Protein AF-0000000065861528 (afdb_homodimer)

Nearest PDB structures (foldseek):
  1ajz-assembly1_A  TM=9.323E-01  e=3.929E-20  Escherichia coli
  7tq1-assembly1_A-2  TM=9.135E-01  e=1.350E-18  Escherichia coli
  5usw-assembly1_A  TM=8.661E-01  e=1.426E-18  Aliivibrio fischeri ES114
  6ucz-assembly2_B  TM=9.050E-01  e=2.260E-17  Anaplasma phagocytophilum
  7s2i-assembly1_B-2  TM=8.489E-01  e=6.001E-18  uncultured bacterium

Secondary structure (DSSP, 8-state):
-EEEEEPGGGHHHHHHHH---HHHHHHHHHHH-EEEEEEEEEEHHHHHHHHHHHHHTT-EEE--GGGGGT-SSEEEEEEEEEHHHHHHHHHHHHT-TTTHHHHHHHHHHHHT-PPP---EEEEEEE--TTS-STTHHHHHHHHHHHHHHHHHTT--EEEEESS--STTPPP--HHHHHHHHHHHHHHHHHTTGGGTSEEEEE-S-HHHHHHHHHTT--EEEETT-S--HHHHHHHHHH--EEEEE---S-TTTTTTT---SSHHHHHHHHHHHHHHHHHHTT---EEEE--TTSS--HHHHHHHHHTGGGGGGG-S-EEE--TT-HHHHHHH---GGG-HHHHHHHHHHHHHTT-SEEEES-HHHHHHHHHHHHHHHH--/-EEEEEPGGGHHHHHHHH---HHHHHHHHHHH-EEEEEEEEEEHHHHHHHHHHHHHTT-EEE--GGGGGT-SSEEEEEEEEEHHHHHHHHHHHHT-TTTHHHHHHHHHHHHT-PPP---EEEEEEE--TTS-SS-HHHHHHHHHHHHHHHHHTT--EEEEESS--STTPPP--HHHHHHHHHHHHHHHHHTTGGGTSEEEEE-S-HHHHHHHHHTT--EEEETT-S--HHHHHHHHHH--EEEEE---S-TTTTTTT---SSHHHHHHHHHHHHHHHHHHTT---EEEE--TTSS--HHHHHHHHHTGGGGGGG-S-EEE--TT-HHHHHHH---GGG-HHHHHHHHHHHHHTT-SEEEES-HHHHHHHHHHHHHHHH--

InterPro domains:
  IPR000489 Pterin-binding domain [PF00809] (122-361)
  IPR000489 Pterin-binding domain [PS50972] (119-371)
  IPR006390 Dihydropteroate synthase domain [TIGR01496] (120-375)
  IPR006390 Dihydropteroate synthase domain [cd00739] (119-374)
  IPR011005 Dihydropteroate synthase-like superfamily [G3DSA:3.20.20.20] (95-380)
  IPR011005 Dihydropteroate synthase-like superfamily [SSF51717] (115-377)
  IPR016227 Dihydropteroate synthase, predicted [PIRSF000501] (1-380)
  IPR045031 Dihydropteroate synthase-like [PTHR20941] (106-377)

Foldseek 3Di:
DDDDDDDLLCLLVVCVVVPDPPVVSVVVNQQSAKDKDKDWFAFLVRLVVLQVLCVVLPWGKAWDPCSVVVPDGGTIIMTMDGLNSLVSSLVVQCPDDRCSVVVSVLSVLLSPQDFDDAAAEEAEAELEPVPCDPCLVVSVVVSVVVVVVCLVVQHAHYEYEDADLAAQGDDDDLVNSLVSCVVVLVCCQVVVVLVRHAYEYEDQDLVSVLVSLVSNHQEYEHQVQPPDPSNLVSCLVRQGQYEGEDADDGSNCLQPPQDDPDLLVVVVVSCVVSVVVSVVSVRDRYEYEDNQQHSDDLVSNVVCLQQVSSVSSVVHAYEYEPELHVSQCVVPVDDSVPSVVVRLVSVLSSSVNRHRYYHYHPSVVVVVSVVVVSVVSPDD/DDDDDDDLLCLLVVCVVVDDPPVVSVVVNQQSAKDKDKDWFAFLVRLVVLQVLCVVLPWGKAWDPCSVVVPDGTTIIMTMDGLNSLVSSLVVQCPDDRCSVVVSVLSVLLSPQDFDDAAAEEAEAELEPVVCDPCLVVSVVVSVVVVVVCLVVQHAHYEYEDADQAAQGDDDDVVNSLVSCPVVLVCCQVVVVLVRHAYEYEDQDLVSVLVSLVSNHQEYEHQVQPPDPSNLVSCLVSQGQYEGEDADDGSNCLQPPQDDPDLLVVVVVSCVVSCVVSVVSVRDRYEYEDNQQHSDDLVSNVVCLQQVSSVSSVVHAYEYEPELHVSQCVVPVDDSVPSVVVRLVSVLSSSVNRHRYYHYHPSVVVVVSVVVVSVVSPDD

Solvent-accessible surface area (backbone atoms only — not comparable to full-atom values): 39167 Å² total; per-residue (Å²): 112,42,80,43,47,44,39,60,87,47,48,64,60,53,42,62,70,50,38,38,48,67,71,55,41,52,55,51,45,28,60,63,38,69,46,30,31,43,37,35,58,30,40,41,72,34,47,54,50,48,31,52,47,28,43,73,51,71,32,36,49,49,42,31,59,61,54,84,68,63,76,55,69,53,43,47,30,41,38,38,27,29,46,52,30,42,55,55,37,32,61,60,27,50,78,38,70,75,58,30,32,60,49,20,53,53,53,49,36,50,71,74,30,74,70,62,88,65,74,40,60,30,40,57,43,75,53,54,46,96,70,37,67,93,54,33,70,54,48,48,51,51,49,50,52,48,51,54,53,39,48,74,73,63,47,42,33,39,35,39,23,38,58,69,72,46,79,66,37,70,88,72,58,59,66,61,32,43,60,63,40,46,67,60,41,49,48,35,53,75,68,48,45,55,79,66,24,48,32,26,44,37,47,84,43,41,70,45,50,44,53,42,47,76,44,59,32,46,30,42,35,27,68,58,41,69,75,44,69,64,38,49,50,45,42,47,73,70,60,40,39,33,38,45,24,48,57,50,81,46,46,58,50,16,70,59,81,60,77,65,98,46,61,70,57,54,49,49,51,48,53,54,52,50,51,52,52,36,45,74,53,71,47,79,55,51,32,38,24,73,29,58,75,42,41,49,50,59,68,52,40,42,27,49,40,55,27,36,52,44,58,29,42,74,73,42,51,30,38,47,48,58,57,46,36,68,56,47,27,73,66,57,70,40,54,64,90,65,24,57,40,36,25,52,50,53,51,53,47,24,45,76,26,36,32,27,30,40,41,35,73,62,58,71,49,47,53,30,34,49,44,50,52,51,50,46,71,70,48,114,111,41,82,41,46,43,39,61,86,45,47,63,59,54,42,61,70,48,37,36,48,66,71,55,42,54,54,51,45,29,59,62,39,69,44,30,31,42,38,35,59,29,41,43,71,35,48,55,50,49,31,53,48,27,43,72,51,71,32,36,47,49,43,30,59,62,54,85,68,63,77,54,70,53,43,48,30,41,38,38,27,29,47,54,31,43,55,55,37,32,62,59,28,50,78,37,68,75,59,30,33,59,50,21,52,53,53,50,37,50,72,74,32,76,68,62,88,67,72,41,58,29,40,56,44,76,52,48,44,98,64,40,55,95,59,34,69,54,41,48,51,53,50,50,52,49,51,52,52,39,47,74,72,64,46,41,32,37,36,38,24,39,58,69,72,47,79,65,37,71,89,72,59,58,67,58,32,42,60,63,41,46,66,59,40,49,48,33,53,77,68,47,44,56,81,67,26,48,33,25,44,38,46,84,43,42,69,45,49,44,55,43,48,74,45,60,32,44,31,42,34,26,69,60,40,70,74,44,67,63,39,49,51,46,41,48,73,70,59,39,39,34,36,45,23,48,59,49,81,47,46,57,51,17,70,59,82,60,79,64,97,48,60,68,58,53,48,49,52,48,52,55,53,49,52,52,52,37,45,75,53,70,47,78,54,52,33,39,24,72,29,60,75,43,41,49,51,60,68,53,40,43,28,49,40,56,27,37,50,44,59,30,40,72,72,44,50,29,37,47,46,58,58,47,36,66,55,48,28,75,67,58,70,40,55,65,92,65,24,58,41,35,25,53,48,53,50,52,48,24,45,75,26,36,34,27,30,40,40,34,72,61,57,70,49,47,53,30,34,49,43,51,52,51,50,46,70,69,46,113

pLDDT: mean 91.14, std 10.13, range [35.19, 98.75]

Organism: Helicobacter pylori (strain ATCC 700392 / 26695) (NCBI:txid85962)

Structure (mmCIF, N/CA/C/O backbone):
data_AF-0000000065861528-model_v1
#
loop_
_entity.id
_entity.type
_entity.pdbx_description
1 polymer 'Bifunctional dihydropteroate synthase/dihydropteroate reductase'
#
loop_
_atom_site.group_PDB
_atom_site.id
_atom_site.type_symbol
_atom_site.label_atom_id
_atom_site.label_alt_id
_atom_site.label_comp_id
_atom_site.label_asym_id
_atom_site.label_entity_id
_atom_site.label_seq_id
_atom_site.pdbx_PDB_ins_code
_atom_site.Cartn_x
_atom_site.Cartn_y
_atom_site.Cartn_z
_atom_site.occupancy
_atom_site.B_iso_or_equiv
_atom_site.auth_seq_id
_atom_site.auth_comp_id
_atom_site.auth_asym_id
_atom_site.auth_atom_id
_atom_site.pdbx_PDB_model_num
ATOM 1 N N . MET A 1 1 ? 14.805 27.594 -4.785 1 86.94 1 MET A N 1
ATOM 2 C CA . MET A 1 1 ? 15.031 26.156 -4.727 1 86.94 1 MET A CA 1
ATOM 3 C C . MET A 1 1 ? 13.922 25.453 -3.941 1 86.94 1 MET A C 1
ATOM 5 O O . MET A 1 1 ? 13.547 25.906 -2.854 1 86.94 1 MET A O 1
ATOM 9 N N . ILE A 1 2 ? 13.344 24.484 -4.613 1 82.12 2 ILE A N 1
ATOM 10 C CA . ILE A 1 2 ? 12.266 23.703 -4.027 1 82.12 2 ILE A CA 1
ATOM 11 C C . ILE A 1 2 ? 12.664 22.234 -3.961 1 82.12 2 ILE A C 1
ATOM 13 O O . ILE A 1 2 ? 13.188 21.688 -4.934 1 82.12 2 ILE A O 1
ATOM 17 N N . VAL A 1 3 ? 12.508 21.719 -2.744 1 89.19 3 VAL A N 1
ATOM 18 C CA . VAL A 1 3 ? 12.836 20.312 -2.559 1 89.19 3 VAL A CA 1
ATOM 19 C C . VAL A 1 3 ? 11.578 19.531 -2.184 1 89.19 3 VAL A C 1
ATOM 21 O O . VAL A 1 3 ? 10.875 19.891 -1.238 1 89.19 3 VAL A O 1
ATOM 24 N N . LYS A 1 4 ? 11.289 18.547 -2.955 1 91.81 4 LYS A N 1
ATOM 25 C CA . LYS A 1 4 ? 10.156 17.672 -2.701 1 91.81 4 LYS A CA 1
ATOM 26 C C . LYS A 1 4 ? 10.617 16.219 -2.588 1 91.81 4 LYS A C 1
ATOM 28 O O . LYS A 1 4 ? 11.219 15.672 -3.52 1 91.81 4 LYS A O 1
ATOM 33 N N . ARG A 1 5 ? 10.398 15.602 -1.435 1 93.94 5 ARG A N 1
ATOM 34 C CA . ARG A 1 5 ? 10.641 14.172 -1.291 1 93.94 5 ARG A CA 1
ATOM 35 C C . ARG A 1 5 ? 9.555 13.359 -1.994 1 93.94 5 ARG A C 1
ATOM 37 O O . ARG A 1 5 ? 8.367 13.555 -1.746 1 93.94 5 ARG A O 1
ATOM 44 N N . LEU A 1 6 ? 9.984 12.469 -2.885 1 89.69 6 LEU A N 1
ATOM 45 C CA . LEU A 1 6 ? 9.055 11.633 -3.643 1 89.69 6 LEU A CA 1
ATOM 46 C C . LEU A 1 6 ? 8.953 10.242 -3.035 1 89.69 6 LEU A C 1
ATOM 48 O O . LEU A 1 6 ? 9.898 9.758 -2.41 1 89.69 6 LEU A O 1
ATOM 52 N N . ASN A 1 7 ? 7.734 9.641 -3.168 1 85.81 7 ASN A N 1
ATOM 53 C CA . ASN A 1 7 ? 7.688 8.188 -3.031 1 85.81 7 ASN A CA 1
ATOM 54 C C . ASN A 1 7 ? 8.695 7.508 -3.951 1 85.81 7 ASN A C 1
ATOM 56 O O . ASN A 1 7 ? 8.781 7.832 -5.137 1 85.81 7 ASN A O 1
ATOM 60 N N . PRO A 1 8 ? 9.461 6.609 -3.4 1 84.88 8 PRO A N 1
ATOM 61 C CA . PRO A 1 8 ? 10.492 5.977 -4.23 1 84.88 8 PRO A CA 1
ATOM 62 C C . PRO A 1 8 ? 9.914 5.27 -5.453 1 84.88 8 PRO A C 1
ATOM 64 O O . PRO A 1 8 ? 10.578 5.191 -6.492 1 84.88 8 PRO A O 1
ATOM 67 N N . ASP A 1 9 ? 8.711 4.824 -5.383 1 82.69 9 ASP A N 1
ATOM 68 C CA . ASP A 1 9 ? 8.07 4.137 -6.504 1 82.69 9 ASP A CA 1
ATOM 69 C C . ASP A 1 9 ? 7.734 5.117 -7.625 1 82.69 9 ASP A C 1
ATOM 71 O O . ASP A 1 9 ? 7.414 4.699 -8.742 1 82.69 9 ASP A O 1
ATOM 75 N N . ALA A 1 10 ? 7.871 6.402 -7.387 1 84.75 10 ALA A N 1
ATOM 76 C CA . ALA A 1 10 ? 7.551 7.426 -8.375 1 84.75 10 ALA A CA 1
ATOM 77 C C . ALA A 1 10 ? 8.789 7.809 -9.188 1 84.75 10 ALA A C 1
ATOM 79 O O . ALA A 1 10 ? 8.727 8.703 -10.039 1 84.75 10 ALA A O 1
ATOM 80 N N . LEU A 1 11 ? 9.891 7.172 -8.992 1 86.94 11 LEU A N 1
ATOM 81 C CA . LEU A 1 11 ? 11.164 7.52 -9.617 1 86.94 11 LEU A CA 1
ATOM 82 C C . LEU A 1 11 ? 11.039 7.496 -11.141 1 86.94 11 LEU A C 1
ATOM 84 O O . LEU A 1 11 ? 11.469 8.438 -11.812 1 86.94 11 LEU A O 1
ATOM 88 N N . LYS A 1 12 ? 10.422 6.457 -11.625 1 83.88 12 LYS A N 1
ATOM 89 C CA . LYS A 1 12 ? 10.305 6.324 -13.078 1 83.88 12 LYS A CA 1
ATOM 90 C C . LYS A 1 12 ? 9.594 7.527 -13.688 1 83.88 12 LYS A C 1
ATOM 92 O O . LYS A 1 12 ? 10.086 8.133 -14.641 1 83.88 12 LYS A O 1
ATOM 97 N N . ASN A 1 13 ? 8.484 7.895 -13.109 1 85.69 13 ASN A N 1
ATOM 98 C CA . ASN A 1 13 ? 7.711 9.039 -13.594 1 85.69 13 ASN A CA 1
ATOM 99 C C . ASN A 1 13 ? 8.484 10.336 -13.445 1 85.69 13 ASN A C 1
ATOM 101 O O . ASN A 1 13 ? 8.422 11.211 -14.32 1 85.69 13 ASN A O 1
ATOM 105 N N . ALA A 1 14 ? 9.141 10.508 -12.328 1 85.44 14 ALA A N 1
ATOM 106 C CA . ALA A 1 14 ? 9.914 11.719 -12.078 1 85.44 14 ALA A CA 1
ATOM 107 C C . ALA A 1 14 ? 11.023 11.883 -13.117 1 85.44 14 ALA A C 1
ATOM 109 O O . ALA A 1 14 ? 11.273 12.992 -13.586 1 85.44 14 ALA A O 1
ATOM 110 N N . LEU A 1 15 ? 11.703 10.766 -13.469 1 85.69 15 LEU A N 1
ATOM 111 C CA . LEU A 1 15 ? 12.766 10.797 -14.469 1 85.69 15 LEU A CA 1
ATOM 112 C C . LEU A 1 15 ? 12.219 11.156 -15.844 1 85.69 15 LEU A C 1
ATOM 114 O O . LEU A 1 15 ? 12.828 11.93 -16.578 1 85.69 15 LEU A O 1
ATOM 118 N N . GLN A 1 16 ? 11.039 10.617 -16.156 1 85.25 16 GLN A N 1
ATOM 119 C CA . GLN A 1 16 ? 10.406 10.938 -17.422 1 85.25 16 GLN A CA 1
ATOM 120 C C . GLN A 1 16 ? 10.055 12.422 -17.516 1 85.25 16 GLN A C 1
ATOM 122 O O . GLN A 1 16 ? 10.188 13.031 -18.578 1 85.25 16 GLN A O 1
ATOM 127 N N . LYS A 1 17 ? 9.617 12.984 -16.469 1 85.19 17 LYS A N 1
ATOM 128 C CA . LYS A 1 17 ? 9.227 14.391 -16.406 1 85.19 17 LYS A CA 1
ATOM 129 C C . LYS A 1 17 ? 10.438 15.305 -16.578 1 85.19 17 LYS A C 1
ATOM 131 O O . LYS A 1 17 ? 10.383 16.297 -17.297 1 85.19 17 LYS A O 1
ATOM 136 N N . ILE A 1 18 ? 11.516 14.984 -15.906 1 82.25 18 ILE A N 1
ATOM 137 C CA . ILE A 1 18 ? 12.734 15.781 -15.984 1 82.25 18 ILE A CA 1
ATOM 138 C C . ILE A 1 18 ? 13.328 15.672 -17.391 1 82.25 18 ILE A C 1
ATOM 140 O O . ILE A 1 18 ? 13.852 16.641 -17.922 1 82.25 18 ILE A O 1
ATOM 144 N N . GLY A 1 19 ? 13.344 14.469 -17.859 1 79.69 19 GLY A N 1
ATOM 145 C CA . GLY A 1 19 ? 13.633 14.258 -19.266 1 79.69 19 GLY A CA 1
ATOM 146 C C . GLY A 1 19 ? 15.117 14.156 -19.562 1 79.69 19 GLY A C 1
ATOM 147 O O . GLY A 1 19 ? 15.625 14.812 -20.469 1 79.69 19 GLY A O 1
ATOM 148 N N . PRO A 1 20 ? 15.93 13.508 -18.797 1 80.19 20 PRO A N 1
ATOM 149 C CA . PRO A 1 20 ? 17.281 13.172 -19.266 1 80.19 20 PRO A CA 1
ATOM 150 C C . PRO A 1 20 ? 17.266 12.234 -20.469 1 80.19 20 PRO A C 1
ATOM 152 O O . PRO A 1 20 ? 16.188 11.836 -20.938 1 80.19 20 PRO A O 1
ATOM 155 N N . GLU A 1 21 ? 18.438 11.969 -21.062 1 79.69 21 GLU A N 1
ATOM 156 C CA . GLU A 1 21 ? 18.516 11 -22.156 1 79.69 21 GLU A CA 1
ATOM 157 C C . GLU A 1 21 ? 17.953 9.648 -21.719 1 79.69 21 GLU A C 1
ATOM 159 O O . GLU A 1 21 ? 18.031 9.273 -20.547 1 79.69 21 GLU A O 1
ATOM 164 N N . LYS A 1 22 ? 17.406 9.016 -22.641 1 83.25 22 LYS A N 1
ATOM 165 C CA . LYS A 1 22 ? 16.719 7.758 -22.359 1 83.25 22 LYS A CA 1
ATOM 166 C C . LYS A 1 22 ? 17.641 6.773 -21.656 1 83.25 22 LYS A C 1
ATOM 168 O O . LYS A 1 22 ? 17.25 6.121 -20.688 1 83.25 22 LYS A O 1
ATOM 173 N N . ILE A 1 23 ? 18.812 6.672 -22.156 1 81.31 23 ILE A N 1
ATOM 174 C CA . ILE A 1 23 ? 19.797 5.762 -21.562 1 81.31 23 ILE A CA 1
ATOM 175 C C . ILE A 1 23 ? 20.062 6.156 -20.109 1 81.31 23 ILE A C 1
ATOM 177 O O . ILE A 1 23 ? 20.156 5.297 -19.234 1 81.31 23 ILE A O 1
ATOM 181 N N . ALA A 1 24 ? 20.125 7.477 -19.906 1 79.5 24 ALA A N 1
ATOM 182 C CA . ALA A 1 24 ? 20.359 7.977 -18.562 1 79.5 24 ALA A CA 1
ATOM 183 C C . ALA A 1 24 ? 19.156 7.684 -17.656 1 79.5 24 ALA A C 1
ATOM 185 O O . ALA A 1 24 ? 19.328 7.375 -16.469 1 79.5 24 ALA A O 1
ATOM 186 N N . GLN A 1 25 ? 18 7.77 -18.203 1 82.31 25 GLN A N 1
ATOM 187 C CA . GLN A 1 25 ? 16.797 7.457 -17.438 1 82.31 25 GLN A CA 1
ATOM 188 C C . GLN A 1 25 ? 16.812 6.016 -16.953 1 82.31 25 GLN A C 1
ATOM 190 O O . GLN A 1 25 ? 16.547 5.75 -15.773 1 82.31 25 GLN A O 1
ATOM 195 N N . ASP A 1 26 ? 17.141 5.145 -17.781 1 83.25 26 ASP A N 1
ATOM 196 C CA . ASP A 1 26 ? 17.156 3.723 -17.453 1 83.25 26 ASP A CA 1
ATOM 197 C C . ASP A 1 26 ? 18.203 3.432 -16.359 1 83.25 26 ASP A C 1
ATOM 199 O O . ASP A 1 26 ? 17.906 2.719 -15.398 1 83.25 26 ASP A O 1
ATOM 203 N N . ARG A 1 27 ? 19.375 3.984 -16.562 1 81.88 27 ARG A N 1
ATOM 204 C CA . ARG A 1 27 ? 20.453 3.77 -15.602 1 81.88 27 ARG A CA 1
ATOM 205 C C . ARG A 1 27 ? 20.078 4.305 -14.227 1 81.88 27 ARG A C 1
ATOM 207 O O . ARG A 1 27 ? 20.328 3.65 -13.211 1 81.88 27 ARG A O 1
ATOM 214 N N . MET A 1 28 ? 19.5 5.426 -14.25 1 81.75 28 MET A N 1
ATOM 215 C CA . MET A 1 28 ? 19.125 6.059 -12.992 1 81.75 28 MET A CA 1
ATOM 216 C C . MET A 1 28 ? 18 5.285 -12.305 1 81.75 28 MET A C 1
ATOM 218 O O . MET A 1 28 ? 18 5.145 -11.078 1 81.75 28 MET A O 1
ATOM 222 N N . HIS A 1 29 ? 17.125 4.895 -13.102 1 83 29 HIS A N 1
ATOM 223 C CA . HIS A 1 29 ? 16.047 4.086 -12.539 1 83 29 HIS A CA 1
ATOM 224 C C . HIS A 1 29 ? 16.594 2.83 -11.867 1 83 29 HIS A C 1
ATOM 226 O O . HIS A 1 29 ? 16.172 2.469 -10.773 1 83 29 HIS A O 1
ATOM 232 N N . GLN A 1 30 ? 17.516 2.225 -12.477 1 83.06 30 GLN A N 1
ATOM 233 C CA . GLN A 1 30 ? 18.109 1.005 -11.945 1 83.06 30 GLN A CA 1
ATOM 234 C C . GLN A 1 30 ? 18.844 1.276 -10.625 1 83.06 30 GLN A C 1
ATOM 236 O O . GLN A 1 30 ? 18.875 0.414 -9.742 1 83.06 30 GLN A O 1
ATOM 241 N N . LYS A 1 31 ? 19.312 2.439 -10.484 1 81.31 31 LYS A N 1
ATOM 242 C CA . LYS A 1 31 ? 20.016 2.82 -9.258 1 81.31 31 LYS A CA 1
ATOM 243 C C . LYS A 1 31 ? 19.016 3.008 -8.109 1 81.31 31 LYS A C 1
ATOM 245 O O . LYS A 1 31 ? 19.391 2.867 -6.941 1 81.31 31 LYS A O 1
ATOM 250 N N . GLY A 1 32 ? 17.828 3.264 -8.508 1 82.75 32 GLY A N 1
ATOM 251 C CA . GLY A 1 32 ? 16.844 3.584 -7.488 1 82.75 32 GLY A CA 1
ATOM 252 C C . GLY A 1 32 ? 16.016 2.387 -7.059 1 82.75 32 GLY A C 1
ATOM 253 O O . GLY A 1 32 ? 15.281 2.455 -6.074 1 82.75 32 GLY A O 1
ATOM 254 N N . VAL A 1 33 ? 16.156 1.313 -7.777 1 83.75 33 VAL A N 1
ATOM 255 C CA . VAL A 1 33 ? 15.414 0.1 -7.445 1 83.75 33 VAL A CA 1
ATOM 256 C C . VAL A 1 33 ? 16.25 -0.771 -6.508 1 83.75 33 VAL A C 1
ATOM 258 O O . VAL A 1 33 ? 17.375 -1.146 -6.836 1 83.75 33 VAL A O 1
ATOM 261 N N . SER A 1 34 ? 15.695 -1.064 -5.363 1 88.75 34 SER A N 1
ATOM 262 C CA . SER A 1 34 ? 16.422 -1.842 -4.359 1 88.75 34 SER A CA 1
ATOM 263 C C . SER A 1 34 ? 15.914 -3.281 -4.312 1 88.75 34 SER A C 1
ATOM 265 O O . SER A 1 34 ? 14.711 -3.527 -4.402 1 88.75 34 SER A O 1
ATOM 267 N N . PHE A 1 35 ? 16.828 -4.203 -4.203 1 91.69 35 PHE A N 1
ATOM 268 C CA . PHE A 1 35 ? 16.547 -5.617 -4 1 91.69 35 PHE A CA 1
ATOM 269 C C . PHE A 1 35 ? 17.047 -6.082 -2.639 1 91.69 35 PHE A C 1
ATOM 271 O O . PHE A 1 35 ? 18.125 -5.699 -2.205 1 91.69 35 PHE A O 1
ATOM 278 N N . VAL A 1 36 ? 16.25 -6.836 -1.963 1 92.19 36 VAL A N 1
ATOM 279 C CA . VAL A 1 36 ? 16.594 -7.484 -0.7 1 92.19 36 VAL A CA 1
ATOM 280 C C . VAL A 1 36 ? 16.328 -8.984 -0.8 1 92.19 36 VAL A C 1
ATOM 282 O O . VAL A 1 36 ? 15.234 -9.406 -1.186 1 92.19 36 VAL A O 1
ATOM 285 N N . PHE A 1 37 ? 17.344 -9.781 -0.487 1 94.38 37 PHE A N 1
ATOM 286 C CA . PHE A 1 37 ? 17.219 -11.234 -0.542 1 94.38 37 PHE A CA 1
ATOM 287 C C . PHE A 1 37 ? 17.609 -11.859 0.785 1 94.38 37 PHE A C 1
ATOM 289 O O . PHE A 1 37 ? 18.625 -11.477 1.384 1 94.38 37 PHE A O 1
ATOM 296 N N . GLU A 1 38 ? 16.828 -12.734 1.235 1 93.75 38 GLU A N 1
ATOM 297 C CA . GLU A 1 38 ? 17.25 -13.688 2.254 1 93.75 38 GLU A CA 1
ATOM 298 C C . GLU A 1 38 ? 17.844 -14.938 1.621 1 93.75 38 GLU A C 1
ATOM 300 O O . GLU A 1 38 ? 17.203 -15.594 0.8 1 93.75 38 GLU A O 1
ATOM 305 N N . ILE A 1 39 ? 19.078 -15.25 1.925 1 93.75 39 ILE A N 1
ATOM 306 C CA . ILE A 1 39 ? 19.766 -16.422 1.411 1 93.75 39 ILE A CA 1
ATOM 307 C C . ILE A 1 39 ? 20.078 -17.391 2.561 1 93.75 39 ILE A C 1
ATOM 309 O O . ILE A 1 39 ? 20.719 -17 3.539 1 93.75 39 ILE A O 1
ATOM 313 N N . GLN A 1 40 ? 19.625 -18.594 2.41 1 92.25 40 GLN A N 1
ATOM 314 C CA . GLN A 1 40 ? 19.766 -19.547 3.498 1 92.25 40 GLN A CA 1
ATOM 315 C C . GLN A 1 40 ? 20.656 -20.719 3.08 1 92.25 40 GLN A C 1
ATOM 317 O O . GLN A 1 40 ? 20.688 -21.094 1.908 1 92.25 40 GLN A O 1
ATOM 322 N N . HIS A 1 41 ? 21.312 -21.234 4.07 1 92.5 41 HIS A N 1
ATOM 323 C CA . HIS A 1 41 ? 22.109 -22.469 3.953 1 92.5 41 HIS A CA 1
ATOM 324 C C . HIS A 1 41 ? 23.203 -22.312 2.908 1 92.5 41 HIS A C 1
ATOM 326 O O . HIS A 1 41 ? 23.375 -23.172 2.047 1 92.5 41 HIS A O 1
ATOM 332 N N . LEU A 1 42 ? 23.922 -21.203 2.99 1 92 42 LEU A N 1
ATOM 333 C CA . LEU A 1 42 ? 25.062 -20.969 2.127 1 92 42 LEU A CA 1
ATOM 334 C C . LEU A 1 42 ? 26.328 -21.562 2.738 1 92 42 LEU A C 1
ATOM 336 O O . LEU A 1 42 ? 26.609 -21.359 3.922 1 92 42 LEU A O 1
ATOM 340 N N . PRO A 1 43 ? 27.016 -22.297 1.949 1 92.31 43 PRO A N 1
ATOM 341 C CA . PRO A 1 43 ? 28.312 -22.75 2.477 1 92.31 43 PRO A CA 1
ATOM 342 C C . PRO A 1 43 ? 29.188 -21.578 2.928 1 92.31 43 PRO A C 1
ATOM 344 O O . PRO A 1 43 ? 29.141 -20.5 2.336 1 92.31 43 PRO A O 1
ATOM 347 N N . LEU A 1 44 ? 30.031 -21.844 3.936 1 92.12 44 LEU A N 1
ATOM 348 C CA . LEU A 1 44 ? 30.875 -20.812 4.523 1 92.12 44 LEU A CA 1
ATOM 349 C C . LEU A 1 44 ? 31.703 -20.109 3.451 1 92.12 44 LEU A C 1
ATOM 351 O O . LEU A 1 44 ? 31.766 -18.875 3.41 1 92.12 44 LEU A O 1
ATOM 355 N N . SER A 1 45 ? 32.344 -20.906 2.623 1 90.75 45 SER A N 1
ATOM 356 C CA . SER A 1 45 ? 33.188 -20.328 1.574 1 90.75 45 SER A CA 1
ATOM 357 C C . SER A 1 45 ? 32.375 -19.391 0.676 1 90.75 45 SER A C 1
ATOM 359 O O . SER A 1 45 ? 32.812 -18.297 0.35 1 90.75 45 SER A O 1
ATOM 361 N N . ALA A 1 46 ? 31.219 -19.781 0.291 1 92.81 46 ALA A N 1
ATOM 362 C CA . ALA A 1 46 ? 30.328 -18.969 -0.543 1 92.81 46 ALA A CA 1
ATOM 363 C C . ALA A 1 46 ? 29.875 -17.703 0.193 1 92.81 46 ALA A C 1
ATOM 365 O O . ALA A 1 46 ? 29.75 -16.641 -0.409 1 92.81 46 ALA A O 1
ATOM 366 N N . THR A 1 47 ? 29.594 -17.859 1.466 1 92.56 47 THR A N 1
ATOM 367 C CA . THR A 1 47 ? 29.172 -16.75 2.303 1 92.56 47 THR A CA 1
ATOM 368 C C . THR A 1 47 ? 30.234 -15.641 2.312 1 92.56 47 THR A C 1
ATOM 370 O O . THR A 1 47 ? 29.906 -14.469 2.141 1 92.56 47 THR A O 1
ATOM 373 N N . LEU A 1 48 ? 31.406 -16.047 2.469 1 91.25 48 LEU A N 1
ATOM 374 C CA . LEU A 1 48 ? 32.5 -15.086 2.553 1 91.25 48 LEU A CA 1
ATOM 375 C C . LEU A 1 48 ? 32.75 -14.422 1.201 1 91.25 48 LEU A C 1
ATOM 377 O O . LEU A 1 48 ? 32.969 -13.211 1.129 1 91.25 48 LEU A O 1
ATOM 381 N N . ILE A 1 49 ? 32.719 -15.148 0.17 1 91.94 49 ILE A N 1
ATOM 382 C CA . ILE A 1 49 ? 32.938 -14.609 -1.169 1 91.94 49 ILE A CA 1
ATOM 383 C C . ILE A 1 49 ? 31.797 -13.656 -1.525 1 91.94 49 ILE A C 1
ATOM 385 O O . ILE A 1 49 ? 32.031 -12.562 -2.043 1 91.94 49 ILE A O 1
ATOM 389 N N . LEU A 1 50 ? 30.562 -14.117 -1.246 1 93.56 50 LEU A N 1
ATOM 390 C CA . LEU A 1 50 ? 29.422 -13.281 -1.556 1 93.56 50 LEU A CA 1
ATOM 391 C C . LEU A 1 50 ? 29.5 -11.945 -0.827 1 93.56 50 LEU A C 1
ATOM 393 O O . LEU A 1 50 ? 29.188 -10.898 -1.399 1 93.56 50 LEU A O 1
ATOM 397 N N . LYS A 1 51 ? 29.859 -12.008 0.445 1 91.56 51 LYS A N 1
ATOM 398 C CA . LYS A 1 51 ? 30.016 -10.773 1.214 1 91.56 51 LYS A CA 1
ATOM 399 C C . LYS A 1 51 ? 31.047 -9.844 0.572 1 91.56 51 LYS A C 1
ATOM 401 O O . LYS A 1 51 ? 30.797 -8.656 0.393 1 91.56 51 LYS A O 1
ATOM 406 N N . GLN A 1 52 ? 32.156 -10.336 0.184 1 91.88 52 GLN A N 1
ATOM 407 C CA . GLN A 1 52 ? 33.219 -9.555 -0.441 1 91.88 52 GLN A CA 1
ATOM 408 C C . GLN A 1 52 ? 32.75 -8.961 -1.769 1 91.88 52 GLN A C 1
ATOM 410 O O . GLN A 1 52 ? 32.938 -7.773 -2.023 1 91.88 52 GLN A O 1
ATOM 415 N N . GLU A 1 53 ? 32.188 -9.75 -2.57 1 92.56 53 GLU A N 1
ATOM 416 C CA . GLU A 1 53 ? 31.766 -9.297 -3.891 1 92.56 53 GLU A CA 1
ATOM 417 C C . GLU A 1 53 ? 30.625 -8.289 -3.785 1 92.56 53 GLU A C 1
ATOM 419 O O . GLU A 1 53 ? 30.562 -7.328 -4.562 1 92.56 53 GLU A O 1
ATOM 424 N N . ALA A 1 54 ? 29.656 -8.57 -2.859 1 93.12 54 ALA A N 1
ATOM 425 C CA . ALA A 1 54 ? 28.562 -7.637 -2.656 1 93.12 54 ALA A CA 1
ATOM 426 C C . ALA A 1 54 ? 29.078 -6.254 -2.268 1 93.12 54 ALA A C 1
ATOM 428 O O . ALA A 1 54 ? 28.641 -5.242 -2.828 1 93.12 54 ALA A O 1
ATOM 429 N N . ILE A 1 55 ? 30.016 -6.199 -1.396 1 89.5 55 ILE A N 1
ATOM 430 C CA . ILE A 1 55 ? 30.609 -4.941 -0.957 1 89.5 55 ILE A CA 1
ATOM 431 C C . ILE A 1 55 ? 31.344 -4.281 -2.123 1 89.5 55 ILE A C 1
ATOM 433 O O . ILE A 1 55 ? 31.266 -3.062 -2.307 1 89.5 55 ILE A O 1
ATOM 437 N N . SER A 1 56 ? 31.984 -5.023 -2.906 1 90.56 56 SER A N 1
ATOM 438 C CA . SER A 1 56 ? 32.812 -4.516 -4.008 1 90.56 56 SER A CA 1
ATOM 439 C C . SER A 1 56 ? 31.938 -3.795 -5.039 1 90.56 56 SER A C 1
ATOM 441 O O . SER A 1 56 ? 32.438 -2.922 -5.762 1 90.56 56 SER A O 1
ATOM 443 N N . VAL A 1 57 ? 30.766 -4.105 -5.105 1 91.25 57 VAL A N 1
ATOM 444 C CA . VAL A 1 57 ? 29.906 -3.477 -6.102 1 91.25 57 VAL A CA 1
ATOM 445 C C . VAL A 1 57 ? 29.031 -2.416 -5.438 1 91.25 57 VAL A C 1
ATOM 447 O O . VAL A 1 57 ? 28.141 -1.846 -6.074 1 91.25 57 VAL A O 1
ATOM 450 N N . GLY A 1 58 ? 29.219 -2.215 -4.156 1 87.81 58 GLY A N 1
ATOM 451 C CA . GLY A 1 58 ? 28.531 -1.151 -3.455 1 87.81 58 GLY A CA 1
ATOM 452 C C . GLY A 1 58 ? 27.328 -1.645 -2.674 1 87.81 58 GLY A C 1
ATOM 453 O O . GLY A 1 58 ? 26.656 -0.865 -1.983 1 87.81 58 GLY A O 1
ATOM 454 N N . GLY A 1 59 ? 26.953 -2.908 -2.816 1 91 59 GLY A N 1
ATOM 455 C CA . GLY A 1 59 ? 25.922 -3.521 -1.986 1 91 59 GLY A CA 1
ATOM 456 C C . GLY A 1 59 ? 26.469 -4.043 -0.667 1 91 59 GLY A C 1
ATOM 457 O O . GLY A 1 59 ? 27.438 -3.518 -0.136 1 91 59 GLY A O 1
ATOM 458 N N . ASP A 1 60 ? 25.703 -4.992 -0.096 1 91.44 60 ASP A N 1
ATOM 459 C CA . ASP A 1 60 ? 26.172 -5.586 1.155 1 91.44 60 ASP A CA 1
ATOM 460 C C . ASP A 1 60 ? 25.469 -6.918 1.426 1 91.44 60 ASP A C 1
ATOM 462 O O . ASP A 1 60 ? 24.438 -7.215 0.817 1 91.44 60 ASP A O 1
ATOM 466 N N . PHE A 1 61 ? 26.094 -7.734 2.229 1 92.94 61 PHE A N 1
ATOM 467 C CA . PHE A 1 61 ? 25.562 -9.023 2.662 1 92.94 61 PHE A CA 1
ATOM 468 C C . PHE A 1 61 ? 25.734 -9.203 4.164 1 92.94 61 PHE A C 1
ATOM 470 O O . PHE A 1 61 ? 26.859 -9.383 4.648 1 92.94 61 PHE A O 1
ATOM 477 N N . ALA A 1 62 ? 24.594 -9.125 4.836 1 91.06 62 ALA A N 1
ATOM 478 C CA . ALA A 1 62 ? 24.609 -9.258 6.289 1 91.06 62 ALA A CA 1
ATOM 479 C C . ALA A 1 62 ? 24.625 -10.719 6.711 1 91.06 62 ALA A C 1
ATOM 481 O O . ALA A 1 62 ? 23.844 -11.523 6.207 1 91.06 62 ALA A O 1
ATOM 482 N N . THR A 1 63 ? 25.547 -11.031 7.609 1 90.31 63 THR A N 1
ATOM 483 C CA . THR A 1 63 ? 25.672 -12.375 8.164 1 90.31 63 THR A CA 1
ATOM 484 C C . THR A 1 63 ? 25.547 -12.344 9.688 1 90.31 63 THR A C 1
ATOM 486 O O . THR A 1 63 ? 25.672 -11.281 10.305 1 90.31 63 THR A O 1
ATOM 489 N N . PRO A 1 64 ? 25.188 -13.492 10.258 1 87.88 64 PRO A N 1
ATOM 490 C CA . PRO A 1 64 ? 25.141 -13.547 11.719 1 87.88 64 PRO A CA 1
ATOM 491 C C . PRO A 1 64 ? 26.469 -13.125 12.359 1 87.88 64 PRO A C 1
ATOM 493 O O . PRO A 1 64 ? 27.516 -13.242 11.734 1 87.88 64 PRO A O 1
ATOM 496 N N . ARG A 1 65 ? 26.344 -12.742 13.602 1 83.38 65 ARG A N 1
ATOM 497 C CA . ARG A 1 65 ? 27.484 -12.227 14.352 1 83.38 65 ARG A CA 1
ATOM 498 C C . ARG A 1 65 ? 28.609 -13.258 14.422 1 83.38 65 ARG A C 1
ATOM 500 O O . ARG A 1 65 ? 29.781 -12.898 14.398 1 83.38 65 ARG A O 1
ATOM 507 N N . ASP A 1 66 ? 28.312 -14.477 14.477 1 86.44 66 ASP A N 1
ATOM 508 C CA . ASP A 1 66 ? 29.312 -15.516 14.703 1 86.44 66 ASP A CA 1
ATOM 509 C C . ASP A 1 66 ? 29.938 -15.977 13.391 1 86.44 66 ASP A C 1
ATOM 511 O O . ASP A 1 66 ? 30.859 -16.797 13.391 1 86.44 66 ASP A O 1
ATOM 515 N N . CYS A 1 67 ? 29.438 -15.445 12.32 1 86 67 CYS A N 1
ATOM 516 C CA . CYS A 1 67 ? 29.969 -15.875 11.023 1 86 67 CYS A CA 1
ATOM 517 C C . CYS A 1 67 ? 31.453 -15.578 10.906 1 86 67 CYS A C 1
ATOM 519 O O . CYS A 1 67 ? 32.188 -16.344 10.281 1 86 67 CYS A O 1
ATOM 521 N N . ILE A 1 68 ? 31.859 -14.547 11.539 1 81.5 68 ILE A N 1
ATOM 522 C CA . ILE A 1 68 ? 33.25 -14.117 11.445 1 81.5 68 ILE A CA 1
ATOM 523 C C . ILE A 1 68 ? 34.156 -15.156 12.094 1 81.5 68 ILE A C 1
ATOM 525 O O . ILE A 1 68 ? 35.344 -15.234 11.789 1 81.5 68 ILE A O 1
ATOM 529 N N . LEU A 1 69 ? 33.531 -15.961 12.922 1 83.12 69 LEU A N 1
ATOM 530 C CA . LEU A 1 69 ? 34.281 -17 13.602 1 83.12 69 LEU A CA 1
ATOM 531 C C . LEU A 1 69 ? 34.438 -18.234 12.711 1 83.12 69 LEU A C 1
ATOM 533 O O . LEU A 1 69 ? 35.281 -19.094 12.977 1 83.12 69 LEU A O 1
ATOM 537 N N . ALA A 1 70 ? 33.625 -18.344 11.703 1 86.94 70 ALA A N 1
ATOM 538 C CA . ALA A 1 70 ? 33.688 -19.391 10.688 1 86.94 70 ALA A CA 1
ATOM 539 C C . ALA A 1 70 ? 33.625 -20.766 11.328 1 86.94 70 ALA A C 1
ATOM 541 O O . ALA A 1 70 ? 34.375 -21.672 10.984 1 86.94 70 ALA A O 1
ATOM 542 N N . LYS A 1 71 ? 32.75 -20.953 12.25 1 88.5 71 LYS A N 1
ATOM 543 C CA . LYS A 1 71 ? 32.656 -22.203 12.992 1 88.5 71 LYS A CA 1
ATOM 544 C C . LYS A 1 71 ? 31.641 -23.141 12.375 1 88.5 71 LYS A C 1
ATOM 546 O O . LYS A 1 71 ? 31.719 -24.359 12.523 1 88.5 71 LYS A O 1
ATOM 551 N N . GLU A 1 72 ? 30.656 -22.609 11.75 1 90.75 72 GLU A N 1
ATOM 552 C CA . GLU A 1 72 ? 29.609 -23.422 11.148 1 90.75 72 GLU A CA 1
ATOM 553 C C . GLU A 1 72 ? 29.844 -23.609 9.656 1 90.75 72 GLU A C 1
ATOM 555 O O . GLU A 1 72 ? 30.359 -22.703 8.984 1 90.75 72 GLU A O 1
ATOM 560 N N . PRO A 1 73 ? 29.453 -24.734 9.164 1 93 73 PRO A N 1
ATOM 561 C CA . PRO A 1 73 ? 29.688 -25 7.746 1 93 73 PRO A CA 1
ATOM 562 C C . PRO A 1 73 ? 28.734 -24.219 6.832 1 93 73 PRO A C 1
ATOM 564 O O . PRO A 1 73 ? 29.047 -24.031 5.652 1 93 73 PRO A O 1
ATOM 567 N N . PHE A 1 74 ? 27.547 -23.797 7.359 1 93.5 74 PHE A N 1
ATOM 568 C CA . PHE A 1 74 ? 26.547 -23.078 6.578 1 93.5 74 PHE A CA 1
ATOM 569 C C . PHE A 1 74 ? 26.062 -21.844 7.344 1 93.5 74 PHE A C 1
ATOM 571 O O . PHE A 1 74 ? 25.984 -21.875 8.57 1 93.5 74 PHE A O 1
ATOM 578 N N . TYR A 1 75 ? 25.734 -20.797 6.582 1 91.62 75 TYR A N 1
ATOM 579 C CA . TYR A 1 75 ? 25.203 -19.578 7.188 1 91.62 75 TYR A CA 1
ATOM 580 C C . TYR A 1 75 ? 24.031 -19.031 6.371 1 91.62 75 TYR A C 1
ATOM 582 O O . TYR A 1 75 ? 23.953 -19.25 5.164 1 91.62 75 TYR A O 1
ATOM 590 N N . ASP A 1 76 ? 23.172 -18.422 7.055 1 91.62 76 ASP A N 1
ATOM 591 C CA . ASP A 1 76 ? 22.125 -17.609 6.449 1 91.62 76 ASP A CA 1
ATOM 592 C C . ASP A 1 76 ? 22.531 -16.125 6.406 1 91.62 76 ASP A C 1
ATOM 594 O O . ASP A 1 76 ? 23.422 -15.711 7.141 1 91.62 76 ASP A O 1
ATOM 598 N N . GLY A 1 77 ? 21.938 -15.406 5.523 1 92.12 77 GLY A N 1
ATOM 599 C CA . GLY A 1 77 ? 22.234 -13.984 5.449 1 92.12 77 GLY A CA 1
ATOM 600 C C . GLY A 1 77 ? 21.203 -13.203 4.66 1 92.12 77 GLY A C 1
ATOM 601 O O . GLY A 1 77 ? 20.219 -13.766 4.172 1 92.12 77 GLY A O 1
ATOM 602 N N . VAL A 1 78 ? 21.359 -11.859 4.645 1 93.25 78 VAL A N 1
ATOM 603 C CA . VAL A 1 78 ? 20.5 -10.945 3.908 1 93.25 78 VAL A CA 1
ATOM 604 C C . VAL A 1 78 ? 21.344 -10.109 2.941 1 93.25 78 VAL A C 1
ATOM 606 O O . VAL A 1 78 ? 22.266 -9.414 3.354 1 93.25 78 VAL A O 1
ATOM 609 N N . LEU A 1 79 ? 21.047 -10.211 1.695 1 93.44 79 LEU A N 1
ATOM 610 C CA . LEU A 1 79 ? 21.719 -9.469 0.637 1 93.44 79 LEU A CA 1
ATOM 611 C C . LEU A 1 79 ? 20.938 -8.211 0.271 1 93.44 79 LEU A C 1
ATOM 613 O O . LEU A 1 79 ? 19.703 -8.273 0.104 1 93.44 79 LEU A O 1
ATOM 617 N N . ILE A 1 80 ? 21.562 -7.09 0.209 1 92.44 80 ILE A N 1
ATOM 618 C CA . ILE A 1 80 ? 20.953 -5.84 -0.235 1 92.44 80 ILE A CA 1
ATOM 619 C C . ILE A 1 80 ? 21.75 -5.266 -1.405 1 92.44 80 ILE A C 1
ATOM 621 O O . ILE A 1 80 ? 22.984 -5.203 -1.357 1 92.44 80 ILE A O 1
ATOM 625 N N . ALA A 1 81 ? 21.078 -4.887 -2.471 1 92.25 81 ALA A N 1
ATOM 626 C CA . ALA A 1 81 ? 21.719 -4.281 -3.635 1 92.25 81 ALA A CA 1
ATOM 627 C C . ALA A 1 81 ? 20.703 -3.541 -4.496 1 92.25 81 ALA A C 1
ATOM 629 O O . ALA A 1 81 ? 19.547 -3.936 -4.574 1 92.25 81 ALA A O 1
ATOM 630 N N . SER A 1 82 ? 21.141 -2.404 -5.098 1 90.19 82 SER A N 1
ATOM 631 C CA . SER A 1 82 ? 20.328 -1.805 -6.16 1 90.19 82 SER A CA 1
ATOM 632 C C . SER A 1 82 ? 20.328 -2.68 -7.406 1 90.19 82 SER A C 1
ATOM 634 O O . SER A 1 82 ? 21.109 -3.627 -7.516 1 90.19 82 SER A O 1
ATOM 636 N N . ALA A 1 83 ? 19.438 -2.379 -8.336 1 90.38 83 ALA A N 1
ATOM 637 C CA . ALA A 1 83 ? 19.375 -3.152 -9.578 1 90.38 83 ALA A CA 1
ATOM 638 C C . ALA A 1 83 ? 20.703 -3.113 -10.312 1 90.38 83 ALA A C 1
ATOM 640 O O . ALA A 1 83 ? 21.188 -4.141 -10.797 1 90.38 83 ALA A O 1
ATOM 641 N N . LYS A 1 84 ? 21.328 -1.97 -10.375 1 89.69 84 LYS A N 1
ATOM 642 C CA . LYS A 1 84 ? 22.609 -1.828 -11.047 1 89.69 84 LYS A CA 1
ATOM 643 C C . LYS A 1 84 ? 23.703 -2.607 -10.32 1 89.69 84 LYS A C 1
ATOM 645 O O . LYS A 1 84 ? 24.531 -3.271 -10.953 1 89.69 84 LYS A O 1
ATOM 650 N N . GLN A 1 85 ? 23.75 -2.516 -9.078 1 91.56 85 GLN A N 1
ATOM 651 C CA . GLN A 1 85 ? 24.703 -3.262 -8.266 1 91.56 85 GLN A CA 1
ATOM 652 C C . GLN A 1 85 ? 24.5 -4.766 -8.422 1 91.56 85 GLN A C 1
ATOM 654 O O . GLN A 1 85 ? 25.469 -5.52 -8.516 1 91.56 85 GLN A O 1
ATOM 659 N N . LEU A 1 86 ? 23.25 -5.164 -8.414 1 93.88 86 LEU A N 1
ATOM 660 C CA . LEU A 1 86 ? 22.922 -6.574 -8.555 1 93.88 86 LEU A CA 1
ATOM 661 C C . LEU A 1 86 ? 23.406 -7.125 -9.891 1 93.88 86 LEU A C 1
ATOM 663 O O . LEU A 1 86 ? 23.891 -8.25 -9.961 1 93.88 86 LEU A O 1
ATOM 667 N N . GLU A 1 87 ? 23.25 -6.363 -10.906 1 94.69 87 GLU A N 1
ATOM 668 C CA . GLU A 1 87 ? 23.75 -6.754 -12.219 1 94.69 87 GLU A CA 1
ATOM 669 C C . GLU A 1 87 ? 25.25 -7.051 -12.172 1 94.69 87 GLU A C 1
ATOM 671 O O . GLU A 1 87 ? 25.703 -8.062 -12.711 1 94.69 87 GLU A O 1
ATOM 676 N N . ARG A 1 88 ? 25.969 -6.168 -11.562 1 94.75 88 ARG A N 1
ATOM 677 C CA . ARG A 1 88 ? 27.422 -6.344 -11.445 1 94.75 88 ARG A CA 1
ATOM 678 C C . ARG A 1 88 ? 27.766 -7.543 -10.57 1 94.75 88 ARG A C 1
ATOM 680 O O . ARG A 1 88 ? 28.688 -8.289 -10.859 1 94.75 88 ARG A O 1
ATOM 687 N N .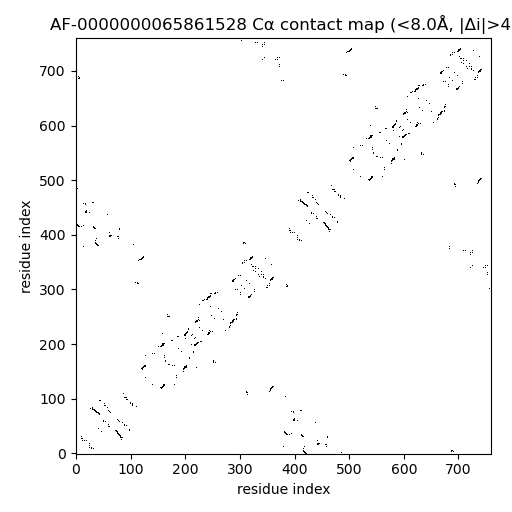 LEU A 1 89 ? 27 -7.684 -9.516 1 95.25 89 LEU A N 1
ATOM 688 C CA . LEU A 1 89 ? 27.234 -8.797 -8.602 1 95.25 89 LEU A CA 1
ATOM 689 C C . LEU A 1 89 ? 27.031 -10.133 -9.312 1 95.25 89 LEU A C 1
ATOM 691 O O . LEU A 1 89 ? 27.797 -11.078 -9.109 1 95.25 89 LEU A O 1
ATOM 695 N N . ILE A 1 90 ? 26.016 -10.227 -10.102 1 95.69 90 ILE A N 1
ATOM 696 C CA . ILE A 1 90 ? 25.688 -11.438 -10.844 1 95.69 90 ILE A CA 1
ATOM 697 C C . ILE A 1 90 ? 26.859 -11.828 -11.75 1 95.69 90 ILE A C 1
ATOM 699 O O . ILE A 1 90 ? 27.234 -13 -11.805 1 95.69 90 ILE A O 1
ATOM 703 N N . VAL A 1 91 ? 27.453 -10.867 -12.414 1 95.19 91 VAL A N 1
ATOM 704 C CA . VAL A 1 91 ? 28.578 -11.125 -13.305 1 95.19 91 VAL A CA 1
ATOM 705 C C . VAL A 1 91 ? 29.75 -11.68 -12.508 1 95.19 91 VAL A C 1
ATOM 707 O O . VAL A 1 91 ? 30.391 -12.664 -12.922 1 95.19 91 VAL A O 1
ATOM 710 N N . LYS A 1 92 ? 29.984 -11.156 -11.414 1 93.56 92 LYS A N 1
ATOM 711 C CA . LYS A 1 92 ? 31.109 -11.562 -10.586 1 93.56 92 LYS A CA 1
ATOM 712 C C . LYS A 1 92 ? 30.891 -12.961 -10 1 93.56 92 LYS A C 1
ATOM 714 O O . LYS A 1 92 ? 31.828 -13.75 -9.898 1 93.56 92 LYS A O 1
ATOM 719 N N . CYS A 1 93 ? 29.703 -13.219 -9.609 1 93.44 93 CYS A N 1
ATOM 720 C CA . CYS A 1 93 ? 29.406 -14.492 -8.961 1 93.44 93 CYS A CA 1
ATOM 721 C C . CYS A 1 93 ? 29.312 -15.617 -9.977 1 93.44 93 CYS A C 1
ATOM 723 O O . CYS A 1 93 ? 29.469 -16.797 -9.633 1 93.44 93 CYS A O 1
ATOM 725 N N . HIS A 1 94 ? 29.062 -15.281 -11.164 1 91.38 94 HIS A N 1
ATOM 726 C CA . HIS A 1 94 ? 28.859 -16.281 -12.195 1 91.38 94 HIS A CA 1
ATOM 727 C C . HIS A 1 94 ? 30.109 -17.141 -12.391 1 91.38 94 HIS A C 1
ATOM 729 O O . HIS A 1 94 ? 30.031 -18.312 -12.758 1 91.38 94 HIS A O 1
ATOM 735 N N . SER A 1 95 ? 31.266 -16.625 -12.102 1 88.62 95 SER A N 1
ATOM 736 C CA . SER A 1 95 ? 32.531 -17.328 -12.328 1 88.62 95 SER A CA 1
ATOM 737 C C . SER A 1 95 ? 33.062 -17.906 -11.023 1 88.62 95 SER A C 1
ATOM 739 O O . SER A 1 95 ? 34.156 -18.469 -11.008 1 88.62 95 SER A O 1
ATOM 741 N N . GLN A 1 96 ? 32.344 -17.781 -10.023 1 86.25 96 GLN A N 1
ATOM 742 C CA . GLN A 1 96 ? 32.844 -18.203 -8.719 1 86.25 96 GLN A CA 1
ATOM 743 C C . GLN A 1 96 ? 32.406 -19.625 -8.383 1 86.25 96 GLN A C 1
ATOM 745 O O . GLN A 1 96 ? 31.328 -20.047 -8.812 1 86.25 96 GLN A O 1
ATOM 750 N N . PRO A 1 97 ? 33.156 -20.375 -7.715 1 87.44 97 PRO A N 1
ATOM 751 C CA . PRO A 1 97 ? 32.781 -21.719 -7.273 1 87.44 97 PRO A CA 1
ATOM 752 C C . PRO A 1 97 ? 31.844 -21.719 -6.07 1 87.44 97 PRO A C 1
ATOM 754 O O . PRO A 1 97 ? 31.203 -20.688 -5.797 1 87.44 97 PRO A O 1
ATOM 757 N N . PHE A 1 98 ? 31.484 -22.938 -5.48 1 86.19 98 PHE A N 1
ATOM 758 C CA . PHE A 1 98 ? 30.797 -23.156 -4.215 1 86.19 98 PHE A CA 1
ATOM 759 C C . PHE A 1 98 ? 29.312 -22.828 -4.34 1 86.19 98 PHE A C 1
ATOM 761 O O . PHE A 1 98 ? 28.719 -22.297 -3.4 1 86.19 98 PHE A O 1
ATOM 768 N N . GLY A 1 99 ? 28.781 -22.938 -5.547 1 87.38 99 GLY A N 1
ATOM 769 C CA . GLY A 1 99 ? 27.359 -22.766 -5.707 1 87.38 99 GLY A CA 1
ATOM 770 C C . GLY A 1 99 ? 26.969 -21.344 -6.07 1 87.38 99 GLY A C 1
ATOM 771 O O . GLY A 1 99 ? 25.797 -21.047 -6.301 1 87.38 99 GLY A O 1
ATOM 772 N N . LEU A 1 100 ? 27.875 -20.484 -6.188 1 91.69 100 LEU A N 1
ATOM 773 C CA . LEU A 1 100 ? 27.609 -19.062 -6.453 1 91.69 100 LEU A CA 1
ATOM 774 C C . LEU A 1 100 ? 27.141 -18.859 -7.891 1 91.69 100 LEU A C 1
ATOM 776 O O . LEU A 1 100 ? 26.453 -17.891 -8.188 1 91.69 100 LEU A O 1
ATOM 780 N N . LYS A 1 101 ? 27.516 -19.797 -8.711 1 92.06 101 LYS A N 1
ATOM 781 C CA . LYS A 1 101 ? 26.984 -19.75 -10.062 1 92.06 101 LYS A CA 1
ATOM 782 C C . LYS A 1 101 ? 25.469 -19.906 -10.062 1 92.06 101 LYS A C 1
ATOM 784 O O . LYS A 1 101 ? 24.766 -19.188 -10.766 1 92.06 101 LYS A O 1
ATOM 789 N N . HIS A 1 102 ? 25.047 -20.859 -9.305 1 92.5 102 HIS A N 1
ATOM 790 C CA . HIS A 1 102 ? 23.609 -21.094 -9.172 1 92.5 102 HIS A CA 1
ATOM 791 C C . HIS A 1 102 ? 22.922 -19.875 -8.547 1 92.5 102 HIS A C 1
ATOM 793 O O . HIS A 1 102 ? 21.828 -19.484 -8.977 1 92.5 102 HIS A O 1
ATOM 799 N N . LEU A 1 103 ? 23.516 -19.328 -7.543 1 94.38 103 LEU A N 1
ATOM 800 C CA . LEU A 1 103 ? 22.984 -18.109 -6.922 1 94.38 103 LEU A CA 1
ATOM 801 C C . LEU A 1 103 ? 22.859 -16.984 -7.945 1 94.38 103 LEU A C 1
ATOM 803 O O . LEU A 1 103 ? 21.844 -16.297 -7.988 1 94.38 103 LEU A O 1
ATOM 807 N N . ALA A 1 104 ? 23.891 -16.844 -8.727 1 94.69 104 ALA A N 1
ATOM 808 C CA . ALA A 1 104 ? 23.891 -15.805 -9.75 1 94.69 104 ALA A CA 1
ATOM 809 C C . ALA A 1 104 ? 22.703 -15.977 -10.703 1 94.69 104 ALA A C 1
ATOM 811 O O . ALA A 1 104 ? 22.062 -15 -11.086 1 94.69 104 ALA A O 1
ATOM 812 N N . GLN A 1 105 ? 22.484 -17.172 -11.055 1 93.25 105 GLN A N 1
ATOM 813 C CA . GLN A 1 105 ? 21.359 -17.453 -11.953 1 93.25 105 GLN A CA 1
ATOM 814 C C . GLN A 1 105 ? 20.031 -17.109 -11.297 1 93.25 105 GLN A C 1
ATOM 816 O O . GLN A 1 105 ? 19.141 -16.547 -11.945 1 93.25 105 GLN A O 1
ATOM 821 N N . GLU A 1 106 ? 19.906 -17.438 -10.086 1 94.12 106 GLU A N 1
ATOM 822 C CA . GLU A 1 106 ? 18.688 -17.109 -9.32 1 94.12 106 GLU A CA 1
ATOM 823 C C . GLU A 1 106 ? 18.484 -15.602 -9.227 1 94.12 106 GLU A C 1
ATOM 825 O O . GLU A 1 106 ? 17.375 -15.109 -9.453 1 94.12 106 GLU A O 1
ATOM 830 N N . LEU A 1 107 ? 19.516 -14.93 -8.867 1 95.12 107 LEU A N 1
ATOM 831 C CA . LEU A 1 107 ? 19.453 -13.477 -8.75 1 95.12 107 LEU A CA 1
ATOM 832 C C . LEU A 1 107 ? 19.094 -12.844 -10.094 1 95.12 107 LEU A C 1
ATOM 834 O O . LEU A 1 107 ? 18.328 -11.875 -10.141 1 95.12 107 LEU A O 1
ATOM 838 N N . LYS A 1 108 ? 19.625 -13.391 -11.148 1 94.94 108 LYS A N 1
ATOM 839 C CA . LYS A 1 108 ? 19.359 -12.891 -12.492 1 94.94 108 LYS A CA 1
ATOM 840 C C . LYS A 1 108 ? 17.875 -13.016 -12.836 1 94.94 108 LYS A C 1
ATOM 842 O O . LYS A 1 108 ? 17.297 -12.117 -13.453 1 94.94 108 LYS A O 1
ATOM 847 N N . SER A 1 109 ? 17.266 -14.109 -12.445 1 94.56 109 SER A N 1
ATOM 848 C CA . SER A 1 109 ? 15.844 -14.312 -12.703 1 94.56 109 SER A CA 1
ATOM 849 C C . SER A 1 109 ? 15 -13.258 -12 1 94.56 109 SER A C 1
ATOM 851 O O . SER A 1 109 ? 13.969 -12.82 -12.523 1 94.56 109 SER A O 1
ATOM 853 N N . HIS A 1 110 ? 15.391 -12.836 -10.852 1 94.62 110 HIS A N 1
ATOM 854 C CA . HIS A 1 110 ? 14.688 -11.797 -10.109 1 94.62 110 HIS A CA 1
ATOM 855 C C . HIS A 1 110 ? 14.914 -10.422 -10.734 1 94.62 110 HIS A C 1
ATOM 857 O O . HIS A 1 110 ? 14 -9.594 -10.766 1 94.62 110 HIS A O 1
ATOM 863 N N . LEU A 1 111 ? 16.062 -10.18 -11.172 1 92.38 111 LEU A N 1
ATOM 864 C CA . LEU A 1 111 ? 16.406 -8.891 -11.773 1 92.38 111 LEU A CA 1
ATOM 865 C C . LEU A 1 111 ? 15.586 -8.648 -13.039 1 92.38 111 LEU A C 1
ATOM 867 O O . LEU A 1 111 ? 15.164 -7.52 -13.297 1 92.38 111 LEU A O 1
ATOM 871 N N . LYS A 1 112 ? 15.273 -9.617 -13.82 1 87.31 112 LYS A N 1
ATOM 872 C CA . LYS A 1 112 ? 14.602 -9.5 -15.109 1 87.31 112 LYS A CA 1
ATOM 873 C C . LYS A 1 112 ? 13.086 -9.664 -14.953 1 87.31 112 LYS A C 1
ATOM 875 O O . LYS A 1 112 ? 12.391 -9.961 -15.922 1 87.31 112 LYS A O 1
ATOM 880 N N . ALA A 1 113 ? 12.602 -9.539 -13.828 1 87.44 113 ALA A N 1
ATOM 881 C CA . ALA A 1 113 ? 11.188 -9.773 -13.562 1 87.44 113 ALA A CA 1
ATOM 882 C C . ALA A 1 113 ? 10.445 -8.469 -13.336 1 87.44 113 ALA A C 1
ATOM 884 O O . ALA A 1 113 ? 10.406 -7.957 -12.211 1 87.44 113 ALA A O 1
ATOM 885 N N . PRO A 1 114 ? 9.812 -7.906 -14.336 1 82.62 114 PRO A N 1
ATOM 886 C CA . PRO A 1 114 ? 9.102 -6.637 -14.156 1 82.62 114 PRO A CA 1
ATOM 887 C C . PRO A 1 114 ? 7.785 -6.805 -13.406 1 82.62 114 PRO A C 1
ATOM 889 O O . PRO A 1 114 ? 7.16 -7.863 -13.477 1 82.62 114 PRO A O 1
ATOM 892 N N . LYS A 1 115 ? 7.395 -5.816 -12.68 1 86.44 115 LYS A N 1
ATOM 893 C CA . LYS A 1 115 ? 6.074 -5.789 -12.062 1 86.44 115 LYS A CA 1
ATOM 894 C C . LYS A 1 115 ? 4.988 -5.496 -13.094 1 86.44 115 LYS A C 1
ATOM 896 O O . LYS A 1 115 ? 5.18 -4.664 -13.984 1 86.44 115 LYS A O 1
ATOM 901 N N . PRO A 1 116 ? 3.873 -6.176 -12.914 1 87.44 116 PRO A N 1
ATOM 902 C CA . PRO A 1 116 ? 2.768 -5.879 -13.828 1 87.44 116 PRO A CA 1
ATOM 903 C C . PRO A 1 116 ? 2.197 -4.477 -13.633 1 87.44 116 PRO A C 1
ATOM 905 O O . PRO A 1 116 ? 2.266 -3.928 -12.531 1 87.44 116 PRO A O 1
ATOM 908 N N . ASN A 1 117 ? 1.591 -3.932 -14.719 1 83.69 117 ASN A N 1
ATOM 909 C CA . ASN A 1 117 ? 1.082 -2.568 -14.625 1 83.69 117 ASN A CA 1
ATOM 910 C C . ASN A 1 117 ? -0.407 -2.5 -14.945 1 83.69 117 ASN A C 1
ATOM 912 O O . ASN A 1 117 ? -1.002 -1.422 -14.93 1 83.69 117 ASN A O 1
ATOM 916 N N . THR A 1 118 ? -0.998 -3.625 -15.203 1 91.5 118 THR A N 1
ATOM 917 C CA . THR A 1 118 ? -2.41 -3.621 -15.57 1 91.5 118 THR A CA 1
ATOM 918 C C . THR A 1 118 ? -3.184 -4.648 -14.75 1 91.5 118 THR A C 1
ATOM 920 O O . THR A 1 118 ? -3.414 -5.77 -15.203 1 91.5 118 THR A O 1
ATOM 923 N N . PRO A 1 119 ? -3.549 -4.219 -13.648 1 95.62 119 PRO A N 1
ATOM 924 C CA . PRO A 1 119 ? -4.305 -5.145 -12.805 1 95.62 119 PRO A CA 1
ATOM 925 C C . PRO A 1 119 ? -5.648 -5.539 -13.414 1 95.62 119 PRO A C 1
ATOM 927 O O . PRO A 1 119 ? -6.309 -4.711 -14.047 1 95.62 119 PRO A O 1
ATOM 930 N N . GLN A 1 120 ? -6.047 -6.777 -13.242 1 97.19 120 GLN A N 1
ATOM 931 C CA . GLN A 1 120 ? -7.328 -7.281 -13.727 1 97.19 120 GLN A CA 1
ATOM 932 C C . GLN A 1 120 ? -8.141 -7.906 -12.594 1 97.19 120 GLN A C 1
ATOM 934 O O . GLN A 1 120 ? -7.574 -8.406 -11.617 1 97.19 120 GLN A O 1
ATOM 939 N N . ILE A 1 121 ? -9.438 -7.809 -12.789 1 98.44 121 ILE A N 1
ATOM 940 C CA . ILE A 1 121 ? -10.359 -8.453 -11.859 1 98.44 121 ILE A CA 1
ATOM 941 C C . ILE A 1 121 ? -10.891 -9.75 -12.469 1 98.44 121 ILE A C 1
ATOM 943 O O . ILE A 1 121 ? -11.312 -9.766 -13.625 1 98.44 121 ILE A O 1
ATOM 947 N N . MET A 1 122 ? -10.734 -10.789 -11.758 1 98.62 122 MET A N 1
ATOM 948 C CA . MET A 1 122 ? -11.422 -12.039 -12.07 1 98.62 122 MET A CA 1
ATOM 949 C C . MET A 1 122 ? -12.609 -12.258 -11.141 1 98.62 122 MET A C 1
ATOM 951 O O . MET A 1 122 ? -12.438 -12.492 -9.945 1 98.62 122 MET A O 1
ATOM 955 N N . ALA A 1 123 ? -13.812 -12.148 -11.734 1 98.06 123 ALA A N 1
ATOM 956 C CA . ALA A 1 123 ? -15.039 -12.289 -10.945 1 98.06 123 ALA A CA 1
ATOM 957 C C . ALA A 1 123 ? -15.344 -13.758 -10.664 1 98.06 123 ALA A C 1
ATOM 959 O O . ALA A 1 123 ? -15.258 -14.602 -11.562 1 98.06 123 ALA A O 1
ATOM 960 N N . VAL A 1 124 ? -15.711 -14.055 -9.445 1 96.12 124 VAL A N 1
ATOM 961 C CA . VAL A 1 124 ? -15.984 -15.43 -9.039 1 96.12 124 VAL A CA 1
ATOM 962 C C . VAL A 1 124 ? -17.484 -15.672 -9.008 1 96.12 124 VAL A C 1
ATOM 964 O O . VAL A 1 124 ? -18.234 -14.906 -8.398 1 96.12 124 VAL A O 1
ATOM 967 N N . LEU A 1 125 ? -17.906 -16.688 -9.641 1 94.06 125 LEU A N 1
ATOM 968 C CA . LEU A 1 125 ? -19.297 -17.156 -9.586 1 94.06 125 LEU A CA 1
ATOM 969 C C . LEU A 1 125 ? -19.359 -18.594 -9.062 1 94.06 125 LEU A C 1
ATOM 971 O O . LEU A 1 125 ? -18.859 -19.516 -9.711 1 94.06 125 LEU A O 1
ATOM 975 N N . ASN A 1 126 ? -19.906 -18.75 -7.926 1 89.62 126 ASN A N 1
ATOM 976 C CA . ASN A 1 126 ? -20.109 -20.078 -7.363 1 89.62 126 ASN A CA 1
ATOM 977 C C . ASN A 1 126 ? -21.531 -20.594 -7.605 1 89.62 126 ASN A C 1
ATOM 979 O O . ASN A 1 126 ? -22.5 -19.906 -7.277 1 89.62 126 ASN A O 1
ATOM 983 N N . LEU A 1 127 ? -21.578 -21.75 -8.203 1 87.75 127 LEU A N 1
ATOM 984 C CA . LEU A 1 127 ? -22.859 -22.391 -8.461 1 87.75 127 LEU A CA 1
ATOM 985 C C . LEU A 1 127 ? -23.109 -23.516 -7.461 1 87.75 127 LEU A C 1
ATOM 987 O O . LEU A 1 127 ? -23.297 -24.672 -7.848 1 87.75 127 LEU A O 1
ATOM 991 N N . THR A 1 128 ? -22.719 -23.484 -6.211 1 75.12 128 THR A N 1
ATOM 992 C CA . THR A 1 128 ? -22.891 -24.516 -5.188 1 75.12 128 THR A CA 1
ATOM 993 C C . THR A 1 128 ? -24.203 -24.312 -4.426 1 75.12 128 THR A C 1
ATOM 995 O O . THR A 1 128 ? -24.734 -23.203 -4.398 1 75.12 128 THR A O 1
ATOM 998 N N . PRO A 1 129 ? -24.906 -25.656 -4.156 1 61.16 129 PRO A N 1
ATOM 999 C CA . PRO A 1 129 ? -26.188 -25.594 -3.459 1 61.16 129 PRO A CA 1
ATOM 1000 C C . PRO A 1 129 ? -26.125 -24.781 -2.168 1 61.16 129 PRO A C 1
ATOM 1002 O O . PRO A 1 129 ? -27.094 -24.719 -1.415 1 61.16 129 PRO A O 1
ATOM 1005 N N . ASP A 1 130 ? -25.484 -24.25 -1.501 1 50.25 130 ASP A N 1
ATOM 1006 C CA . ASP A 1 130 ? -26.406 -23.953 -0.412 1 50.25 130 ASP A CA 1
ATOM 1007 C C . ASP A 1 130 ? -27.844 -23.922 -0.914 1 50.25 130 ASP A C 1
ATOM 1009 O O . ASP A 1 130 ? -28.766 -24.344 -0.207 1 50.25 130 ASP A O 1
ATOM 1013 N N . SER A 1 131 ? -28.203 -23.031 -1.707 1 40.38 131 SER A N 1
ATOM 1014 C CA . SER A 1 131 ? -29.484 -22.562 -2.207 1 40.38 131 SER A CA 1
ATOM 1015 C C . SER A 1 131 ? -29.984 -23.422 -3.361 1 40.38 131 SER A C 1
ATOM 1017 O O . SER A 1 131 ? -31.031 -23.141 -3.943 1 40.38 131 SER A O 1
ATOM 1019 N N . PHE A 1 132 ? -29.25 -24.391 -3.939 1 36.88 132 PHE A N 1
ATOM 1020 C CA . PHE A 1 132 ? -29.75 -24.891 -5.215 1 36.88 132 PHE A CA 1
ATOM 1021 C C . PHE A 1 132 ? -30.812 -25.969 -4.996 1 36.88 132 PHE A C 1
ATOM 1023 O O . PHE A 1 132 ? -30.75 -27.031 -5.598 1 36.88 132 PHE A O 1
ATOM 1030 N N . TYR A 1 133 ? -31.188 -26.469 -3.949 1 35.53 133 TYR A N 1
ATOM 1031 C CA . TYR A 1 133 ? -32.281 -27.422 -4.086 1 35.53 133 TYR A CA 1
ATOM 1032 C C . TYR A 1 133 ? -33.25 -26.969 -5.168 1 35.53 133 TYR A C 1
ATOM 1034 O O . TYR A 1 133 ? -33.062 -27.266 -6.352 1 35.53 133 TYR A O 1
ATOM 1042 N N . GLU A 1 134 ? -34.656 -27.078 -4.867 1 36.66 134 GLU A N 1
ATOM 1043 C CA . GLU A 1 134 ? -35.844 -26.859 -5.668 1 36.66 134 GLU A CA 1
ATOM 1044 C C . GLU A 1 134 ? -35.688 -25.641 -6.582 1 36.66 134 GLU A C 1
ATOM 1046 O O . GLU A 1 134 ? -36.188 -25.641 -7.707 1 36.66 134 GLU A O 1
ATOM 1051 N N . LYS A 1 135 ? -35.219 -24.422 -6.152 1 41.56 135 LYS A N 1
ATOM 1052 C CA . LYS A 1 135 ? -35.219 -23.141 -6.863 1 41.56 135 LYS A CA 1
ATOM 1053 C C . LYS A 1 135 ? -33.969 -23 -7.727 1 41.56 135 LYS A C 1
ATOM 1055 O O . LYS A 1 135 ? -33.375 -21.922 -7.77 1 41.56 135 LYS A O 1
ATOM 1060 N N . SER A 1 136 ? -33.312 -24.016 -8.234 1 44.84 136 SER A N 1
ATOM 1061 C CA . SER A 1 136 ? -32.156 -24.188 -9.07 1 44.84 136 SER A CA 1
ATOM 1062 C C . SER A 1 136 ? -32.156 -23.219 -10.25 1 44.84 136 SER A C 1
ATOM 1064 O O . SER A 1 136 ? -31.125 -22.625 -10.578 1 44.84 136 SER A O 1
ATOM 1066 N N . ARG A 1 137 ? -33.281 -23.422 -10.945 1 44.84 137 ARG A N 1
ATOM 1067 C CA . ARG A 1 137 ? -33.5 -22.484 -12.039 1 44.84 137 ARG A CA 1
ATOM 1068 C C . ARG A 1 137 ? -33.25 -21.047 -11.578 1 44.84 137 ARG A C 1
ATOM 1070 O O . ARG A 1 137 ? -32.688 -20.234 -12.32 1 44.84 137 ARG A O 1
ATOM 1077 N N . PHE A 1 138 ? -33.656 -20.891 -10.328 1 44.53 138 PHE A N 1
ATOM 1078 C CA . PHE A 1 138 ? -33.531 -19.562 -9.742 1 44.53 138 PHE A CA 1
ATOM 1079 C C . PHE A 1 138 ? -32.062 -19.203 -9.508 1 44.53 138 PHE A C 1
ATOM 1081 O O . PHE A 1 138 ? -31.656 -18.062 -9.711 1 44.53 138 PHE A O 1
ATOM 1088 N N . ASP A 1 139 ? -31.281 -20.328 -9.43 1 65.38 139 ASP A N 1
ATOM 1089 C CA . ASP A 1 139 ? -29.875 -20.109 -9.141 1 65.38 139 ASP A CA 1
ATOM 1090 C C . ASP A 1 139 ? -29.094 -19.812 -10.406 1 65.38 139 ASP A C 1
ATOM 1092 O O . ASP A 1 139 ? -28.234 -18.906 -10.414 1 65.38 139 ASP A O 1
ATOM 1096 N N . SER A 1 140 ? -29.734 -20.391 -11.469 1 79.31 140 SER A N 1
ATOM 1097 C CA . SER A 1 140 ? -29.062 -20.109 -12.727 1 79.31 140 SER A CA 1
ATOM 1098 C C . SER A 1 140 ? -29.422 -18.719 -13.25 1 79.31 140 SER A C 1
ATOM 1100 O O . SER A 1 140 ? -28.578 -18.031 -13.82 1 79.31 140 SER A O 1
ATOM 1102 N N . LYS A 1 141 ? -30.688 -18.406 -13.062 1 84.12 141 LYS A N 1
ATOM 1103 C CA . LYS A 1 141 ? -31.125 -17.078 -13.5 1 84.12 141 LYS A CA 1
ATOM 1104 C C . LYS A 1 141 ? -30.344 -15.992 -12.766 1 84.12 141 LYS A C 1
ATOM 1106 O O . LYS A 1 141 ? -29.891 -15.023 -13.375 1 84.12 141 LYS A O 1
ATOM 1111 N N . LYS A 1 142 ? -30.266 -16.219 -11.531 1 89 142 LYS A N 1
ATOM 1112 C CA . LYS A 1 142 ? -29.531 -15.242 -10.734 1 89 142 LYS A CA 1
ATOM 1113 C C . LYS A 1 142 ? -28.062 -15.18 -11.164 1 89 142 LYS A C 1
ATOM 1115 O O . LYS A 1 142 ? -27.484 -14.102 -11.242 1 89 142 LYS A O 1
ATOM 1120 N N . ALA A 1 143 ? -27.516 -16.344 -11.406 1 92.19 143 ALA A N 1
ATOM 1121 C CA . ALA A 1 143 ? -26.125 -16.422 -11.859 1 92.19 143 ALA A CA 1
ATOM 1122 C C . ALA A 1 143 ? -25.938 -15.688 -13.18 1 92.19 143 ALA A C 1
ATOM 1124 O O . ALA A 1 143 ? -24.984 -14.938 -13.344 1 92.19 143 ALA A O 1
ATOM 1125 N N . LEU A 1 144 ? -26.891 -15.938 -14.086 1 93.88 144 LEU A N 1
ATOM 1126 C CA . LEU A 1 144 ? -26.812 -15.281 -15.391 1 93.88 144 LEU A CA 1
ATOM 1127 C C . LEU A 1 144 ? -26.984 -13.773 -15.266 1 93.88 144 LEU A C 1
ATOM 1129 O O . LEU A 1 144 ? -26.312 -13.008 -15.938 1 93.88 144 LEU A O 1
ATOM 1133 N N . GLU A 1 145 ? -27.891 -13.406 -14.422 1 94.19 145 GLU A N 1
ATOM 1134 C CA . GLU A 1 145 ? -28.078 -11.977 -14.164 1 94.19 145 GLU A CA 1
ATOM 1135 C C . GLU A 1 145 ? -26.781 -11.344 -13.664 1 94.19 145 GLU A C 1
ATOM 1137 O O . GLU A 1 145 ? -26.422 -10.242 -14.094 1 94.19 145 GLU A O 1
ATOM 1142 N N . GLU A 1 146 ? -26.109 -11.977 -12.828 1 94.44 146 GLU A N 1
ATOM 1143 C CA . GLU A 1 146 ? -24.828 -11.484 -12.32 1 94.44 146 GLU A CA 1
ATOM 1144 C C . GLU A 1 146 ? -23.797 -11.359 -13.445 1 94.44 146 GLU A C 1
ATOM 1146 O O . GLU A 1 146 ? -23.109 -10.344 -13.547 1 94.44 146 GLU A O 1
ATOM 1151 N N . ILE A 1 147 ? -23.719 -12.359 -14.242 1 96.38 147 ILE A N 1
ATOM 1152 C CA . ILE A 1 147 ? -22.781 -12.359 -15.344 1 96.38 147 ILE A CA 1
ATOM 1153 C C . ILE A 1 147 ? -23.031 -11.148 -16.25 1 96.38 147 ILE A C 1
ATOM 1155 O O . ILE A 1 147 ? -22.094 -10.422 -16.594 1 96.38 147 ILE A O 1
ATOM 1159 N N . TYR A 1 148 ? -24.266 -10.898 -16.594 1 97 148 TYR A N 1
ATOM 1160 C CA . TYR A 1 148 ? -24.594 -9.781 -17.469 1 97 148 TYR A CA 1
ATOM 1161 C C . TYR A 1 148 ? -24.234 -8.453 -16.812 1 97 148 TYR A C 1
ATOM 1163 O O . TYR A 1 148 ? -23.75 -7.535 -17.484 1 97 148 TYR A O 1
ATOM 1171 N N . GLN A 1 149 ? -24.484 -8.359 -15.547 1 96.75 149 GLN A N 1
ATOM 1172 C CA . GLN A 1 149 ? -24.109 -7.148 -14.82 1 96.75 149 GLN A CA 1
ATOM 1173 C C . GLN A 1 149 ? -22.609 -6.918 -14.875 1 96.75 149 GLN A C 1
ATOM 1175 O O . GLN A 1 149 ? -22.156 -5.785 -15.062 1 96.75 149 GLN A O 1
ATOM 1180 N N . TRP A 1 150 ? -21.859 -7.973 -14.688 1 97.25 150 TRP A N 1
ATOM 1181 C CA . TRP A 1 150 ? -20.406 -7.863 -14.711 1 97.25 150 TRP A CA 1
ATOM 1182 C C . TRP A 1 150 ? -19.922 -7.449 -16.094 1 97.25 150 TRP A C 1
ATOM 1184 O O . TRP A 1 150 ? -19.016 -6.617 -16.219 1 97.25 150 TRP A O 1
ATOM 1194 N N . LEU A 1 151 ? -20.5 -8.039 -17.109 1 97.56 151 LEU A N 1
ATOM 1195 C CA . LEU A 1 151 ? -20.125 -7.684 -18.469 1 97.56 151 LEU A CA 1
ATOM 1196 C C . LEU A 1 151 ? -20.391 -6.199 -18.734 1 97.56 151 LEU A C 1
ATOM 1198 O O . LEU A 1 151 ? -19.562 -5.523 -19.344 1 97.56 151 LEU A O 1
ATOM 1202 N N . GLU A 1 152 ? -21.5 -5.707 -18.25 1 97 152 GLU A N 1
ATOM 1203 C CA . GLU A 1 152 ? -21.844 -4.293 -18.406 1 97 152 GLU A CA 1
ATOM 1204 C C . GLU A 1 152 ? -20.812 -3.404 -17.703 1 97 152 GLU A C 1
ATOM 1206 O O . GLU A 1 152 ? -20.531 -2.297 -18.172 1 97 152 GLU A O 1
ATOM 1211 N N . LYS A 1 153 ? -20.281 -3.902 -16.641 1 96.62 153 LYS A N 1
ATOM 1212 C CA . LYS A 1 153 ? -19.297 -3.152 -15.859 1 96.62 153 LYS A CA 1
ATOM 1213 C C . LYS A 1 153 ? -17.906 -3.271 -16.484 1 96.62 153 LYS A C 1
ATOM 1215 O O . LYS A 1 153 ? -16.938 -2.695 -15.969 1 96.62 153 LYS A O 1
ATOM 1220 N N . GLY A 1 154 ? -17.75 -4.09 -17.5 1 96.62 154 GLY A N 1
ATOM 1221 C CA . GLY A 1 154 ? -16.484 -4.195 -18.219 1 96.62 154 GLY A CA 1
ATOM 1222 C C . GLY A 1 154 ? -15.594 -5.312 -17.703 1 96.62 154 GLY A C 1
ATOM 1223 O O . GLY A 1 154 ? -14.406 -5.355 -18.016 1 96.62 154 GLY A O 1
ATOM 1224 N N . ILE A 1 155 ? -16.141 -6.211 -16.891 1 97.81 155 ILE A N 1
ATOM 1225 C CA . ILE A 1 155 ? -15.367 -7.352 -16.422 1 97.81 155 ILE A CA 1
ATOM 1226 C C . ILE A 1 155 ? -15.102 -8.312 -17.578 1 97.81 155 ILE A C 1
ATOM 1228 O O . ILE A 1 155 ? -16.031 -8.703 -18.297 1 97.81 155 ILE A O 1
ATOM 1232 N N . THR A 1 156 ? -13.82 -8.727 -17.688 1 97.75 156 THR A N 1
ATOM 1233 C CA . THR A 1 156 ? -13.461 -9.523 -18.844 1 97.75 156 THR A CA 1
ATOM 1234 C C . THR A 1 156 ? -13.008 -10.922 -18.438 1 97.75 156 THR A C 1
ATOM 1236 O O . THR A 1 156 ? -12.75 -11.773 -19.281 1 97.75 156 THR A O 1
ATOM 1239 N N . LEU A 1 157 ? -12.82 -11.195 -17.188 1 98.56 157 LEU A N 1
ATOM 1240 C CA . LEU A 1 157 ? -12.477 -12.508 -16.656 1 98.56 157 LEU A CA 1
ATOM 1241 C C . LEU A 1 157 ? -13.523 -12.984 -15.664 1 98.56 157 LEU A C 1
ATOM 1243 O O . LEU A 1 157 ? -13.797 -12.305 -14.664 1 98.56 157 LEU A O 1
ATOM 1247 N N . ILE A 1 158 ? -14.117 -14.086 -15.914 1 98.25 158 ILE A N 1
ATOM 1248 C CA . ILE A 1 158 ? -15.156 -14.633 -15.039 1 98.25 158 ILE A CA 1
ATOM 1249 C C . ILE A 1 158 ? -14.836 -16.094 -14.719 1 98.25 158 ILE A C 1
ATOM 1251 O O . ILE A 1 158 ? -14.734 -16.922 -15.625 1 98.25 158 ILE A O 1
ATOM 1255 N N . ASP A 1 159 ? -14.648 -16.406 -13.461 1 97.62 159 ASP A N 1
ATOM 1256 C CA . ASP A 1 159 ? -14.328 -17.734 -12.977 1 97.62 159 ASP A CA 1
ATOM 1257 C C . ASP A 1 159 ? -15.562 -18.422 -12.398 1 97.62 159 ASP A C 1
ATOM 1259 O O . ASP A 1 159 ? -16.125 -17.969 -11.406 1 97.62 159 ASP A O 1
ATOM 1263 N N . ILE A 1 160 ? -15.938 -19.516 -12.969 1 96.12 160 ILE A N 1
ATOM 1264 C CA . ILE A 1 160 ? -17.156 -20.203 -12.57 1 96.12 160 ILE A CA 1
ATOM 1265 C C . ILE A 1 160 ? -16.812 -21.547 -11.945 1 96.12 160 ILE A C 1
ATOM 1267 O O . ILE A 1 160 ? -16.062 -22.344 -12.531 1 96.12 160 ILE A O 1
ATOM 1271 N N . GLY A 1 161 ? -17.219 -21.75 -10.766 1 93.44 161 GLY A N 1
ATOM 1272 C CA . GLY A 1 161 ? -17.062 -23.016 -10.062 1 93.44 161 GLY A CA 1
ATOM 1273 C C . GLY A 1 161 ? -18.391 -23.609 -9.617 1 93.44 161 GLY A C 1
ATOM 1274 O O . GLY A 1 161 ? -19.234 -22.906 -9.07 1 93.44 161 GLY A O 1
ATOM 1275 N N . ALA A 1 162 ? -18.562 -24.875 -9.867 1 91.44 162 ALA A N 1
ATOM 1276 C CA . ALA A 1 162 ? -19.812 -25.547 -9.492 1 91.44 162 ALA A CA 1
ATOM 1277 C C . ALA A 1 162 ? -19.562 -26.641 -8.453 1 91.44 162 ALA A C 1
ATOM 1279 O O . ALA A 1 162 ? -20.438 -27.453 -8.172 1 91.44 162 ALA A O 1
ATOM 1280 N N . ALA A 1 163 ? -18.359 -26.703 -8.008 1 86.62 163 ALA A N 1
ATOM 1281 C CA . ALA A 1 163 ? -17.953 -27.562 -6.902 1 86.62 163 ALA A CA 1
ATOM 1282 C C . ALA A 1 163 ? -17.125 -26.781 -5.879 1 86.62 163 ALA A C 1
ATOM 1284 O O . ALA A 1 163 ? -16.281 -25.969 -6.246 1 86.62 163 ALA A O 1
ATOM 1285 N N . SER A 1 164 ? -17.438 -27.031 -4.602 1 79.5 164 SER A N 1
ATOM 1286 C CA . SER A 1 164 ? -16.703 -26.312 -3.564 1 79.5 164 SER A CA 1
ATOM 1287 C C . SER A 1 164 ? -15.273 -26.828 -3.432 1 79.5 164 SER A C 1
ATOM 1289 O O . SER A 1 164 ? -15.039 -28.047 -3.49 1 79.5 164 SER A O 1
ATOM 1291 N N . SER A 1 165 ? -14.375 -25.859 -3.391 1 74.81 165 SER A N 1
ATOM 1292 C CA . SER A 1 165 ? -12.977 -26.203 -3.141 1 74.81 165 SER A CA 1
ATOM 1293 C C . SER A 1 165 ? -12.516 -25.688 -1.777 1 74.81 165 SER A C 1
ATOM 1295 O O . SER A 1 165 ? -11.32 -25.688 -1.479 1 74.81 165 SER A O 1
ATOM 1297 N N . ARG A 1 166 ? -13.492 -25.391 -0.932 1 74.62 166 ARG A N 1
ATOM 1298 C CA . ARG A 1 166 ? -13.188 -24.938 0.418 1 74.62 166 ARG A CA 1
ATOM 1299 C C . ARG A 1 166 ? -12.562 -26.047 1.251 1 74.62 166 ARG A C 1
ATOM 1301 O O . ARG A 1 166 ? -12.812 -27.234 1.001 1 74.62 166 ARG A O 1
ATOM 1308 N N . PRO A 1 167 ? -11.805 -25.531 2.18 1 72.94 167 PRO A N 1
ATOM 1309 C CA . PRO A 1 167 ? -11.25 -26.562 3.064 1 72.94 167 PRO A CA 1
ATOM 1310 C C . PRO A 1 167 ? -12.328 -27.406 3.732 1 72.94 167 PRO A C 1
ATOM 1312 O O . PRO A 1 167 ? -13.359 -26.875 4.164 1 72.94 167 PRO A O 1
ATOM 1315 N N . GLU A 1 168 ? -12.18 -28.672 3.752 1 72.25 168 GLU A N 1
ATOM 1316 C CA . GLU A 1 168 ? -13.023 -29.672 4.418 1 72.25 168 GLU A CA 1
ATOM 1317 C C . GLU A 1 168 ? -14.289 -29.938 3.605 1 72.25 168 GLU A C 1
ATOM 1319 O O . GLU A 1 168 ? -15.188 -30.641 4.074 1 72.25 168 GLU A O 1
ATOM 1324 N N . SER A 1 169 ? -14.359 -29.344 2.422 1 75.44 169 SER A N 1
ATOM 1325 C CA . SER A 1 169 ? -15.523 -29.594 1.573 1 75.44 169 SER A CA 1
ATOM 1326 C C . SER A 1 169 ? -15.5 -31 0.991 1 75.44 169 SER A C 1
ATOM 1328 O O . SER A 1 169 ? -14.43 -31.547 0.723 1 75.44 169 SER A O 1
ATOM 1330 N N . GLU A 1 170 ? -16.688 -31.516 0.762 1 77.44 170 GLU A N 1
ATOM 1331 C CA . GLU A 1 170 ? -16.812 -32.844 0.196 1 77.44 170 GLU A CA 1
ATOM 1332 C C . GLU A 1 170 ? -16.641 -32.844 -1.321 1 77.44 170 GLU A C 1
ATOM 1334 O O . GLU A 1 170 ? -17.062 -31.875 -1.982 1 77.44 170 GLU A O 1
ATOM 1339 N N . ILE A 1 171 ? -16.047 -33.875 -1.792 1 80.62 171 ILE A N 1
ATOM 1340 C CA . ILE A 1 171 ? -15.914 -34.062 -3.234 1 80.62 171 ILE A CA 1
ATOM 1341 C C . ILE A 1 171 ? -17.234 -34.531 -3.824 1 80.62 171 ILE A C 1
ATOM 1343 O O . ILE A 1 171 ? -17.859 -35.438 -3.309 1 80.62 171 ILE A O 1
ATOM 1347 N N . ILE A 1 172 ? -17.688 -33.938 -4.867 1 85.5 172 ILE A N 1
ATOM 1348 C CA . ILE A 1 172 ? -18.969 -34.281 -5.457 1 85.5 172 ILE A CA 1
ATOM 1349 C C . ILE A 1 172 ? -18.75 -35.062 -6.75 1 85.5 172 ILE A C 1
ATOM 1351 O O . ILE A 1 172 ? -17.672 -35.031 -7.328 1 85.5 172 ILE A O 1
ATOM 1355 N N . ASP A 1 173 ? -19.812 -35.688 -7.168 1 91 173 ASP A N 1
ATOM 1356 C CA . ASP A 1 173 ? -19.828 -36.406 -8.453 1 91 173 ASP A CA 1
ATOM 1357 C C . ASP A 1 173 ? -19.719 -35.406 -9.609 1 91 173 ASP A C 1
ATOM 1359 O O . ASP A 1 173 ? -20.391 -34.375 -9.617 1 91 173 ASP A O 1
ATOM 1363 N N . PRO A 1 174 ? -18.766 -35.688 -10.531 1 93.5 174 PRO A N 1
ATOM 1364 C CA . PRO A 1 174 ? -18.609 -34.812 -11.688 1 93.5 174 PRO A CA 1
ATOM 1365 C C . PRO A 1 174 ? -19.922 -34.562 -12.422 1 93.5 174 PRO A C 1
ATOM 1367 O O . PRO A 1 174 ? -20.125 -33.5 -12.977 1 93.5 174 PRO A O 1
ATOM 1370 N N . LYS A 1 175 ? -20.781 -35.531 -12.438 1 94.69 175 LYS A N 1
ATOM 1371 C CA . LYS A 1 175 ? -22.062 -35.375 -13.133 1 94.69 175 LYS A CA 1
ATOM 1372 C C . LYS A 1 175 ? -22.922 -34.312 -12.469 1 94.69 175 LYS A C 1
ATOM 1374 O O . LYS A 1 175 ? -23.625 -33.562 -13.148 1 94.69 175 LYS A O 1
ATOM 1379 N N . ILE A 1 176 ? -22.891 -34.25 -11.188 1 92 176 ILE A N 1
ATOM 1380 C CA . ILE A 1 176 ? -23.625 -33.25 -10.445 1 92 176 ILE A CA 1
ATOM 1381 C C . ILE A 1 176 ? -23.062 -31.844 -10.773 1 92 176 ILE A C 1
ATOM 1383 O O . ILE A 1 176 ? -23.828 -30.922 -11.039 1 92 176 ILE A O 1
ATOM 1387 N N . GLU A 1 177 ? -21.781 -31.75 -10.734 1 92.75 177 GLU A N 1
ATOM 1388 C CA . GLU A 1 177 ? -21.109 -30.516 -11.07 1 92.75 177 GLU A CA 1
ATOM 1389 C C . GLU A 1 177 ? -21.469 -30.047 -12.477 1 92.75 177 GLU A C 1
ATOM 1391 O O . GLU A 1 177 ? -21.781 -28.875 -12.695 1 92.75 177 GLU A O 1
ATOM 1396 N N . GLN A 1 178 ? -21.469 -30.984 -13.398 1 94.88 178 GLN A N 1
ATOM 1397 C CA . GLN A 1 178 ? -21.766 -30.688 -14.797 1 94.88 178 GLN A CA 1
ATOM 1398 C C . GLN A 1 178 ? -23.219 -30.234 -14.969 1 94.88 178 GLN A C 1
ATOM 1400 O O . GLN A 1 178 ? -23.5 -29.328 -15.75 1 94.88 178 GLN A O 1
ATOM 1405 N N . ASP A 1 179 ? -24.109 -30.812 -14.219 1 93 179 ASP A N 1
ATOM 1406 C CA . ASP A 1 179 ? -25.516 -30.438 -14.273 1 93 179 ASP A CA 1
ATOM 1407 C C . ASP A 1 179 ? -25.719 -29 -13.82 1 93 179 ASP A C 1
ATOM 1409 O O . ASP A 1 179 ? -26.547 -28.281 -14.375 1 93 179 ASP A O 1
ATOM 1413 N N . ARG A 1 180 ? -24.984 -28.594 -12.875 1 90.94 180 ARG A N 1
ATOM 1414 C CA . ARG A 1 180 ? -25.078 -27.234 -12.344 1 90.94 180 ARG A CA 1
ATOM 1415 C C . ARG A 1 180 ? -24.594 -26.203 -13.367 1 90.94 180 ARG A C 1
ATOM 1417 O O . ARG A 1 180 ? -24.984 -25.047 -13.32 1 90.94 180 ARG A O 1
ATOM 1424 N N . LEU A 1 181 ? -23.781 -26.672 -14.305 1 94.31 181 LEU A N 1
ATOM 1425 C CA . LEU A 1 181 ? -23.109 -25.766 -15.25 1 94.31 181 LEU A CA 1
ATOM 1426 C C . LEU A 1 181 ? -23.922 -25.656 -16.531 1 94.31 181 LEU A C 1
ATOM 1428 O O . LEU A 1 181 ? -23.734 -24.703 -17.312 1 94.31 181 LEU A O 1
ATOM 1432 N N . LYS A 1 182 ? -24.781 -26.547 -16.797 1 93 182 LYS A N 1
ATOM 1433 C CA . LYS A 1 182 ? -25.406 -26.766 -18.109 1 93 182 LYS A CA 1
ATOM 1434 C C . LYS A 1 182 ? -26.062 -25.484 -18.625 1 93 182 LYS A C 1
ATOM 1436 O O . LYS A 1 182 ? -25.812 -25.062 -19.75 1 93 182 LYS A O 1
ATOM 1441 N N . GLU A 1 183 ? -26.922 -24.891 -17.812 1 92.06 183 GLU A N 1
ATOM 1442 C CA . GLU A 1 183 ? -27.656 -23.703 -18.25 1 92.06 183 GLU A CA 1
ATOM 1443 C C . GLU A 1 183 ? -26.719 -22.547 -18.578 1 92.06 183 GLU A C 1
ATOM 1445 O O . GLU A 1 183 ? -26.938 -21.812 -19.547 1 92.06 183 GLU A O 1
ATOM 1450 N N . ILE A 1 184 ? -25.734 -22.359 -17.781 1 94.31 184 ILE A N 1
ATOM 1451 C CA . ILE A 1 184 ? -24.766 -21.281 -17.984 1 94.31 184 ILE A CA 1
ATOM 1452 C C . ILE A 1 184 ? -23.984 -21.531 -19.266 1 94.31 184 ILE A C 1
ATOM 1454 O O . ILE A 1 184 ? -23.766 -20.609 -20.062 1 94.31 184 ILE A O 1
ATOM 1458 N N . LEU A 1 185 ? -23.562 -22.812 -19.5 1 95.44 185 LEU A N 1
ATOM 1459 C CA . LEU A 1 185 ? -22.828 -23.172 -20.703 1 95.44 185 LEU A CA 1
ATOM 1460 C C . LEU A 1 185 ? -23.641 -22.875 -21.953 1 95.44 185 LEU A C 1
ATOM 1462 O O . LEU A 1 185 ? -23.125 -22.312 -22.922 1 95.44 185 LEU A O 1
ATOM 1466 N N . LEU A 1 186 ? -24.875 -23.188 -21.891 1 94.5 186 LEU A N 1
ATOM 1467 C CA . LEU A 1 186 ? -25.766 -22.969 -23.016 1 94.5 186 LEU A CA 1
ATOM 1468 C C . LEU A 1 186 ? -25.938 -21.484 -23.297 1 94.5 186 LEU A C 1
ATOM 1470 O O . LEU A 1 186 ? -25.922 -21.047 -24.453 1 94.5 186 LEU A O 1
ATOM 1474 N N . GLU A 1 187 ? -26.125 -20.734 -22.25 1 94.81 187 GLU A N 1
ATOM 1475 C CA . GLU A 1 187 ? -26.297 -19.297 -22.406 1 94.81 187 GLU A CA 1
ATOM 1476 C C . GLU A 1 187 ? -25.062 -18.641 -22.984 1 94.81 187 GLU A C 1
ATOM 1478 O O . GLU A 1 187 ? -25.156 -17.797 -23.875 1 94.81 187 GLU A O 1
ATOM 1483 N N . ILE A 1 188 ? -23.875 -19 -22.516 1 95.31 188 ILE A N 1
ATOM 1484 C CA . ILE A 1 188 ? -22.609 -18.438 -23 1 95.31 188 ILE A CA 1
ATOM 1485 C C . ILE A 1 188 ? -22.484 -18.688 -24.5 1 95.31 188 ILE A C 1
ATOM 1487 O O . ILE A 1 188 ? -22.094 -17.781 -25.25 1 95.31 188 ILE A O 1
ATOM 1491 N N . LYS A 1 189 ? -22.812 -19.875 -24.875 1 94.5 189 LYS A N 1
ATOM 1492 C CA . LYS A 1 189 ? -22.719 -20.25 -26.281 1 94.5 189 LYS A CA 1
ATOM 1493 C C . LYS A 1 189 ? -23.766 -19.516 -27.109 1 94.5 189 LYS A C 1
ATOM 1495 O O . LYS A 1 189 ? -23.438 -18.859 -28.109 1 94.5 189 LYS A O 1
ATOM 1500 N N . SER A 1 190 ? -25.016 -19.547 -26.703 1 95.88 190 SER A N 1
ATOM 1501 C CA . SER A 1 190 ? -26.125 -19.031 -27.484 1 95.88 190 SER A CA 1
ATOM 1502 C C . SER A 1 190 ? -26.047 -17.516 -27.656 1 95.88 190 SER A C 1
ATOM 1504 O O . SER A 1 190 ? -26.344 -16.984 -28.719 1 95.88 190 SER A O 1
ATOM 1506 N N . GLN A 1 191 ? -25.625 -16.859 -26.609 1 96.5 191 GLN A N 1
ATOM 1507 C CA . GLN A 1 191 ? -25.578 -15.398 -26.641 1 96.5 191 GLN A CA 1
ATOM 1508 C C . GLN A 1 191 ? -24.172 -14.906 -26.984 1 96.5 191 GLN A C 1
ATOM 1510 O O . GLN A 1 191 ? -23.922 -13.703 -26.969 1 96.5 191 GLN A O 1
ATOM 1515 N N . LYS A 1 192 ? -23.234 -15.852 -27.234 1 97.62 192 LYS A N 1
ATOM 1516 C CA . LYS A 1 192 ? -21.844 -15.57 -27.625 1 97.62 192 LYS A CA 1
ATOM 1517 C C . LYS A 1 192 ? -21.156 -14.688 -26.594 1 97.62 192 LYS A C 1
ATOM 1519 O O . LYS A 1 192 ? -20.469 -13.727 -26.938 1 97.62 192 LYS A O 1
ATOM 1524 N N . LEU A 1 193 ? -21.453 -14.945 -25.359 1 97.44 193 LEU A N 1
ATOM 1525 C CA . LEU A 1 193 ? -20.859 -14.164 -24.281 1 97.44 193 LEU A CA 1
ATOM 1526 C C . LEU A 1 193 ? -19.344 -14.32 -24.25 1 97.44 193 LEU A C 1
ATOM 1528 O O . LEU A 1 193 ? -18.641 -13.461 -23.719 1 97.44 193 LEU A O 1
ATOM 1532 N N . TYR A 1 194 ? -18.828 -15.391 -24.891 1 96.88 194 TYR A N 1
ATOM 1533 C CA . TYR A 1 194 ? -17.391 -15.672 -24.938 1 96.88 194 TYR A CA 1
ATOM 1534 C C . TYR A 1 194 ? -16.672 -14.617 -25.766 1 96.88 194 TYR A C 1
ATOM 1536 O O . TYR A 1 194 ? -15.438 -14.531 -25.734 1 96.88 194 TYR A O 1
ATOM 1544 N N . GLN A 1 195 ? -17.312 -13.797 -26.484 1 97.19 195 GLN A N 1
ATOM 1545 C CA . GLN A 1 195 ? -16.719 -12.703 -27.25 1 97.19 195 GLN A CA 1
ATOM 1546 C C . GLN A 1 195 ? -16.5 -11.477 -26.375 1 97.19 195 GLN A C 1
ATOM 1548 O O . GLN A 1 195 ? -15.719 -10.586 -26.75 1 97.19 195 GLN A O 1
ATOM 1553 N N . CYS A 1 196 ? -17.141 -11.453 -25.266 1 96.69 196 CYS A N 1
ATOM 1554 C CA . CYS A 1 196 ? -17.094 -10.289 -24.391 1 96.69 196 CYS A CA 1
ATOM 1555 C C . CYS A 1 196 ? -16.156 -10.539 -23.203 1 96.69 196 CYS A C 1
ATOM 1557 O O . CYS A 1 196 ? -15.625 -9.594 -22.625 1 96.69 196 CYS A O 1
ATOM 1559 N N . ALA A 1 197 ? -16.062 -11.719 -22.812 1 97.88 197 ALA A N 1
ATOM 1560 C CA . ALA A 1 197 ? -15.242 -12.062 -21.641 1 97.88 197 ALA A CA 1
ATOM 1561 C C . ALA A 1 197 ? -14.641 -13.461 -21.797 1 97.88 197 ALA A C 1
ATOM 1563 O O . ALA A 1 197 ? -15.172 -14.297 -22.531 1 97.88 197 ALA A O 1
ATOM 1564 N N . LYS A 1 198 ? -13.539 -13.648 -21.156 1 98.5 198 LYS A N 1
ATOM 1565 C CA . LYS A 1 198 ? -12.977 -14.984 -21.016 1 98.5 198 LYS A CA 1
ATOM 1566 C C . LYS A 1 198 ? -13.578 -15.703 -19.812 1 98.5 198 LYS A C 1
ATOM 1568 O O . LYS A 1 198 ? -13.578 -15.172 -18.688 1 98.5 198 LYS A O 1
ATOM 1573 N N . PHE A 1 199 ? -14.109 -16.859 -20.078 1 98.5 199 PHE A N 1
ATOM 1574 C CA . PHE A 1 199 ? -14.719 -17.656 -19.016 1 98.5 199 PHE A CA 1
ATOM 1575 C C . PHE A 1 199 ? -13.766 -18.734 -18.516 1 98.5 199 PHE A C 1
ATOM 1577 O O . PHE A 1 199 ? -13.148 -19.438 -19.328 1 98.5 199 PHE A O 1
ATOM 1584 N N . SER A 1 200 ? -13.586 -18.781 -17.203 1 98.62 200 SER A N 1
ATOM 1585 C CA . SER A 1 200 ? -12.734 -19.75 -16.5 1 98.62 200 SER A CA 1
ATOM 1586 C C . SER A 1 200 ? -13.57 -20.812 -15.797 1 98.62 200 SER A C 1
ATOM 1588 O O . SER A 1 200 ? -14.594 -20.5 -15.18 1 98.62 200 SER A O 1
ATOM 1590 N N . ILE A 1 201 ? -13.172 -22.062 -15.938 1 97.75 201 ILE A N 1
ATOM 1591 C CA . ILE A 1 201 ? -13.812 -23.141 -15.203 1 97.75 201 ILE A CA 1
ATOM 1592 C C . ILE A 1 201 ? -12.953 -23.547 -14.008 1 97.75 201 ILE A C 1
ATOM 1594 O O . ILE A 1 201 ? -11.805 -23.969 -14.172 1 97.75 201 ILE A O 1
ATOM 1598 N N . ASP A 1 202 ? -13.469 -23.344 -12.828 1 95.5 202 ASP A N 1
ATOM 1599 C CA . ASP A 1 202 ? -12.844 -23.781 -11.586 1 95.5 202 ASP A CA 1
ATOM 1600 C C . ASP A 1 202 ? -13.297 -25.203 -11.211 1 95.5 202 ASP A C 1
ATOM 1602 O O . ASP A 1 202 ? -14.391 -25.391 -10.68 1 95.5 202 ASP A O 1
ATOM 1606 N N . THR A 1 203 ? -12.477 -26.203 -11.492 1 93.69 203 THR A N 1
ATOM 1607 C CA . THR A 1 203 ? -12.867 -27.578 -11.25 1 93.69 203 THR A CA 1
ATOM 1608 C C . THR A 1 203 ? -11.641 -28.469 -11.055 1 93.69 203 THR A C 1
ATOM 1610 O O . THR A 1 203 ? -10.547 -28.125 -11.523 1 93.69 203 THR A O 1
ATOM 1613 N N . TYR A 1 204 ? -11.828 -29.547 -10.305 1 90.62 204 TYR A N 1
ATOM 1614 C CA . TYR A 1 204 ? -10.781 -30.562 -10.188 1 90.62 204 TYR A CA 1
ATOM 1615 C C . TYR A 1 204 ? -11.156 -31.828 -10.953 1 90.62 204 TYR A C 1
ATOM 1617 O O . TYR A 1 204 ? -10.469 -32.844 -10.867 1 90.62 204 TYR A O 1
ATOM 1625 N N . HIS A 1 205 ? -12.266 -31.812 -11.734 1 93.94 205 HIS A N 1
ATOM 1626 C CA . HIS A 1 205 ? -12.703 -32.938 -12.555 1 93.94 205 HIS A CA 1
ATOM 1627 C C . HIS A 1 205 ? -12.367 -32.719 -14.023 1 93.94 205 HIS A C 1
ATOM 1629 O O . HIS A 1 205 ? -12.867 -31.766 -14.648 1 93.94 205 HIS A O 1
ATOM 1635 N N . ALA A 1 206 ? -11.633 -33.625 -14.57 1 96.19 206 ALA A N 1
ATOM 1636 C CA . ALA A 1 206 ? -11.195 -33.5 -15.953 1 96.19 206 ALA A CA 1
ATOM 1637 C C . ALA A 1 206 ? -12.383 -33.5 -16.922 1 96.19 206 ALA A C 1
ATOM 1639 O O . ALA A 1 206 ? -12.391 -32.781 -17.906 1 96.19 206 ALA A O 1
ATOM 1640 N N . THR A 1 207 ? -13.383 -34.312 -16.609 1 96.94 207 THR A N 1
ATOM 1641 C CA . THR A 1 207 ? -14.539 -34.438 -17.5 1 96.94 207 THR A CA 1
ATOM 1642 C C . THR A 1 207 ? -15.328 -33.125 -17.5 1 96.94 207 THR A C 1
ATOM 1644 O O . THR A 1 207 ? -15.859 -32.719 -18.547 1 96.94 207 THR A O 1
ATOM 1647 N N . THR A 1 208 ? -15.43 -32.469 -16.359 1 96.81 208 THR A N 1
ATOM 1648 C CA . THR A 1 208 ? -16.094 -31.188 -16.266 1 96.81 208 THR A CA 1
ATOM 1649 C C . THR A 1 208 ? -15.297 -30.125 -17.016 1 96.81 208 THR A C 1
ATOM 1651 O O . THR A 1 208 ? -15.875 -29.297 -17.734 1 96.81 208 THR A O 1
ATOM 1654 N N . ALA A 1 209 ? -13.992 -30.156 -16.844 1 97.69 209 ALA A N 1
ATOM 1655 C CA . ALA A 1 209 ? -13.125 -29.25 -17.578 1 97.69 209 ALA A CA 1
ATOM 1656 C C . ALA A 1 209 ? -13.328 -29.391 -19.078 1 97.69 209 ALA A C 1
ATOM 1658 O O . ALA A 1 209 ? -13.484 -28.391 -19.781 1 97.69 209 ALA A O 1
ATOM 1659 N N . GLN A 1 210 ? -13.344 -30.625 -19.516 1 97.81 210 GLN A N 1
ATOM 1660 C CA . GLN A 1 210 ? -13.539 -30.891 -20.938 1 97.81 210 GLN A CA 1
ATOM 1661 C C . GLN A 1 210 ? -14.867 -30.328 -21.438 1 97.81 210 GLN A C 1
ATOM 1663 O O . GLN A 1 210 ? -14.914 -29.656 -22.469 1 97.81 210 GLN A O 1
ATOM 1668 N N . MET A 1 211 ? -15.898 -30.594 -20.688 1 97.69 211 MET A N 1
ATOM 1669 C CA . MET A 1 211 ? -17.219 -30.094 -21.062 1 97.69 211 MET A CA 1
ATOM 1670 C C . MET A 1 211 ? -17.219 -28.578 -21.188 1 97.69 211 MET A C 1
ATOM 1672 O O . MET A 1 211 ? -17.75 -28.016 -22.156 1 97.69 211 MET A O 1
ATOM 1676 N N . ALA A 1 212 ? -16.672 -27.891 -20.203 1 97.75 212 ALA A N 1
ATOM 1677 C CA . ALA A 1 212 ? -16.641 -26.422 -20.188 1 97.75 212 ALA A CA 1
ATOM 1678 C C . ALA A 1 212 ? -15.844 -25.891 -21.391 1 97.75 212 ALA A C 1
ATOM 1680 O O . ALA A 1 212 ? -16.297 -24.984 -22.078 1 97.75 212 ALA A O 1
ATOM 1681 N N . LEU A 1 213 ? -14.672 -26.484 -21.703 1 97.69 213 LEU A N 1
ATOM 1682 C CA . LEU A 1 213 ? -13.812 -26.031 -22.781 1 97.69 213 LEU A CA 1
ATOM 1683 C C . LEU A 1 213 ? -14.469 -26.266 -24.141 1 97.69 213 LEU A C 1
ATOM 1685 O O . LEU A 1 213 ? -14.266 -25.484 -25.078 1 97.69 213 LEU A O 1
ATOM 1689 N N . GLU A 1 214 ? -15.258 -27.312 -24.203 1 97 214 GLU A N 1
ATOM 1690 C CA . GLU A 1 214 ? -16.031 -27.578 -25.422 1 97 214 GLU A CA 1
ATOM 1691 C C . GLU A 1 214 ? -17.125 -26.531 -25.625 1 97 214 GLU A C 1
ATOM 1693 O O . GLU A 1 214 ? -17.672 -26.406 -26.719 1 97 214 GLU A O 1
ATOM 1698 N N . HIS A 1 215 ? -17.516 -25.812 -24.594 1 97.06 215 HIS A N 1
ATOM 1699 C CA . HIS A 1 215 ? -18.578 -24.812 -24.656 1 97.06 215 HIS A CA 1
ATOM 1700 C C . HIS A 1 215 ? -18.016 -23.406 -24.484 1 97.06 215 HIS A C 1
ATOM 1702 O O . HIS A 1 215 ? -18.594 -22.594 -23.766 1 97.06 215 HIS A O 1
ATOM 1708 N N . TYR A 1 216 ? -16.812 -23.141 -24.922 1 96.88 216 TYR A N 1
ATOM 1709 C CA . TYR A 1 216 ? -16.234 -21.828 -25.203 1 96.88 216 TYR A CA 1
ATOM 1710 C C . TYR A 1 216 ? -15.625 -21.219 -23.953 1 96.88 216 TYR A C 1
ATOM 1712 O O . TYR A 1 216 ? -15.336 -20.016 -23.906 1 96.88 216 TYR A O 1
ATOM 1720 N N . PHE A 1 217 ? -15.508 -21.984 -22.875 1 98.06 217 PHE A N 1
ATOM 1721 C CA . PHE A 1 217 ? -14.578 -21.562 -21.844 1 98.06 217 PHE A CA 1
ATOM 1722 C C . PHE A 1 217 ? -13.148 -21.531 -22.375 1 98.06 217 PHE A C 1
ATOM 1724 O O . PHE A 1 217 ? -12.797 -22.328 -23.25 1 98.06 217 PHE A O 1
ATOM 1731 N N . SER A 1 218 ? -12.32 -20.609 -21.906 1 98.12 218 SER A N 1
ATOM 1732 C CA . SER A 1 218 ? -10.977 -20.484 -22.453 1 98.12 218 SER A CA 1
ATOM 1733 C C . SER A 1 218 ? -9.914 -20.516 -21.359 1 98.12 218 SER A C 1
ATOM 1735 O O . SER A 1 218 ? -8.719 -20.469 -21.641 1 98.12 218 SER A O 1
ATOM 1737 N N . ILE A 1 219 ? -10.305 -20.578 -20.094 1 98.62 219 ILE A N 1
ATOM 1738 C CA . ILE A 1 219 ? -9.383 -20.641 -18.969 1 98.62 219 ILE A CA 1
ATOM 1739 C C . ILE A 1 219 ? -9.703 -21.875 -18.109 1 98.62 219 ILE A C 1
ATOM 1741 O O . ILE A 1 219 ? -10.867 -22.172 -17.844 1 98.62 219 ILE A O 1
ATOM 1745 N N . LEU A 1 220 ? -8.719 -22.625 -17.781 1 98.31 220 LEU A N 1
ATOM 1746 C CA . LEU A 1 220 ? -8.82 -23.781 -16.891 1 98.31 220 LEU A CA 1
ATOM 1747 C C . LEU A 1 220 ? -8.156 -23.484 -15.555 1 98.31 220 LEU A C 1
ATOM 1749 O O . LEU A 1 220 ? -6.934 -23.328 -15.484 1 98.31 220 LEU A O 1
ATOM 1753 N N . ASN A 1 221 ? -8.945 -23.328 -14.539 1 97.25 221 ASN A N 1
ATOM 1754 C CA . ASN A 1 221 ? -8.5 -23.109 -13.164 1 97.25 221 ASN A CA 1
ATOM 1755 C C . ASN A 1 221 ? -8.555 -24.391 -12.344 1 97.25 221 ASN A C 1
ATOM 1757 O O . ASN A 1 221 ? -9.586 -24.688 -11.727 1 97.25 221 ASN A O 1
ATOM 1761 N N . ASP A 1 222 ? -7.465 -25.125 -12.305 1 90.88 222 ASP A N 1
ATOM 1762 C CA . ASP A 1 222 ? -7.391 -26.391 -11.586 1 90.88 222 ASP A CA 1
ATOM 1763 C C . ASP A 1 222 ? -6.809 -26.203 -10.188 1 90.88 222 ASP A C 1
ATOM 1765 O O . ASP A 1 222 ? -5.598 -26.016 -10.031 1 90.88 222 ASP A O 1
ATOM 1769 N N . VAL A 1 223 ? -7.594 -26.328 -9.188 1 83.69 223 VAL A N 1
ATOM 1770 C CA . VAL A 1 223 ? -7.199 -26.062 -7.805 1 83.69 223 VAL A CA 1
ATOM 1771 C C . VAL A 1 223 ? -6.316 -27.203 -7.293 1 83.69 223 VAL A C 1
ATOM 1773 O O . VAL A 1 223 ? -5.691 -27.078 -6.238 1 83.69 223 VAL A O 1
ATOM 1776 N N . SER A 1 224 ? -6.219 -28.25 -8.109 1 85.44 224 SER A N 1
ATOM 1777 C CA . SER A 1 224 ? -5.398 -29.375 -7.684 1 85.44 224 SER A CA 1
ATOM 1778 C C . SER A 1 224 ? -3.971 -29.25 -8.203 1 85.44 224 SER A C 1
ATOM 1780 O O . SER A 1 224 ? -3.127 -30.109 -7.926 1 85.44 224 SER A O 1
ATOM 1782 N N . GLY A 1 225 ? -3.697 -28.219 -8.992 1 90.19 225 GLY A N 1
ATOM 1783 C CA . GLY A 1 225 ? -2.34 -27.969 -9.445 1 90.19 225 GLY A CA 1
ATOM 1784 C C . GLY A 1 225 ? -1.922 -28.875 -10.594 1 90.19 225 GLY A C 1
ATOM 1785 O O . GLY A 1 225 ? -0.752 -29.25 -10.703 1 90.19 225 GLY A O 1
ATOM 1786 N N . PHE A 1 226 ? -2.947 -29.359 -11.359 1 93.44 226 PHE A N 1
ATOM 1787 C CA . PHE A 1 226 ? -2.705 -30.203 -12.523 1 93.44 226 PHE A CA 1
ATOM 1788 C C . PHE A 1 226 ? -1.983 -31.484 -12.125 1 93.44 226 PHE A C 1
ATOM 1790 O O . PHE A 1 226 ? -1.031 -31.906 -12.789 1 93.44 226 PHE A O 1
ATOM 1797 N N . ASN A 1 227 ? -2.4 -32.031 -11.117 1 90.19 227 ASN A N 1
ATOM 1798 C CA . ASN A 1 227 ? -1.816 -33.25 -10.617 1 90.19 227 ASN A CA 1
ATOM 1799 C C . ASN A 1 227 ? -2.357 -34.469 -11.359 1 90.19 227 ASN A C 1
ATOM 1801 O O . ASN A 1 227 ? -1.764 -35.562 -11.312 1 90.19 227 ASN A O 1
ATOM 1805 N N . SER A 1 228 ? -3.484 -34.375 -12.078 1 90.75 228 SER A N 1
ATOM 1806 C CA . SER A 1 228 ? -4.133 -35.469 -12.781 1 90.75 228 SER A CA 1
ATOM 1807 C C . SER A 1 228 ? -3.688 -35.531 -14.242 1 90.75 228 SER A C 1
ATOM 1809 O O . SER A 1 228 ? -3.742 -34.531 -14.953 1 90.75 228 SER A O 1
ATOM 1811 N N . ALA A 1 229 ? -3.324 -36.719 -14.602 1 94.06 229 ALA A N 1
ATOM 1812 C CA . ALA A 1 229 ? -2.951 -36.938 -16 1 94.06 229 ALA A CA 1
ATOM 1813 C C . ALA A 1 229 ? -4.125 -36.625 -16.938 1 94.06 229 ALA A C 1
ATOM 1815 O O . ALA A 1 229 ? -3.934 -36.094 -18.031 1 94.06 229 ALA A O 1
ATOM 1816 N N . GLU A 1 230 ? -5.266 -37 -16.531 1 96.06 230 GLU A N 1
ATOM 1817 C CA . GLU A 1 230 ? -6.465 -36.75 -17.312 1 96.06 230 GLU A CA 1
ATOM 1818 C C . GLU A 1 230 ? -6.668 -35.25 -17.547 1 96.06 230 GLU A C 1
ATOM 1820 O O . GLU A 1 230 ? -7.031 -34.844 -18.656 1 96.06 230 GLU A O 1
ATOM 1825 N N . MET A 1 231 ? -6.434 -34.469 -16.516 1 96.56 231 MET A N 1
ATOM 1826 C CA . MET A 1 231 ? -6.574 -33.031 -16.625 1 96.56 231 MET A CA 1
ATOM 1827 C C . MET A 1 231 ? -5.555 -32.469 -17.609 1 96.56 231 MET A C 1
ATOM 1829 O O . MET A 1 231 ? -5.883 -31.594 -18.422 1 96.56 231 MET A O 1
ATOM 1833 N N . LEU A 1 232 ? -4.34 -33 -17.531 1 97.31 232 LEU A N 1
ATOM 1834 C CA . LEU A 1 232 ? -3.279 -32.562 -18.438 1 97.31 232 LEU A CA 1
ATOM 1835 C C . LEU A 1 232 ? -3.629 -32.875 -19.891 1 97.31 232 LEU A C 1
ATOM 1837 O O . LEU A 1 232 ? -3.371 -32.062 -20.781 1 97.31 232 LEU A O 1
ATOM 1841 N N . GLU A 1 233 ? -4.215 -34 -20.094 1 97.5 233 GLU A N 1
ATOM 1842 C CA . GLU A 1 233 ? -4.609 -34.375 -21.438 1 97.5 233 GLU A CA 1
ATOM 1843 C C . GLU A 1 233 ? -5.699 -33.469 -21.984 1 97.5 233 GLU A C 1
ATOM 1845 O O . GLU A 1 233 ? -5.648 -33.062 -23.156 1 97.5 233 GLU A O 1
ATOM 1850 N N . VAL A 1 234 ? -6.66 -33.188 -21.125 1 97.62 234 VAL A N 1
ATOM 1851 C CA . VAL A 1 234 ? -7.715 -32.25 -21.516 1 97.62 234 VAL A CA 1
ATOM 1852 C C . VAL A 1 234 ? -7.102 -30.891 -21.875 1 97.62 234 VAL A C 1
ATOM 1854 O O . VAL A 1 234 ? -7.441 -30.312 -22.906 1 97.62 234 VAL A O 1
ATOM 1857 N N . ALA A 1 235 ? -6.195 -30.375 -21.047 1 97.88 235 ALA A N 1
ATOM 1858 C CA . ALA A 1 235 ? -5.543 -29.094 -21.297 1 97.88 235 ALA A CA 1
ATOM 1859 C C . ALA A 1 235 ? -4.762 -29.125 -22.609 1 97.88 235 ALA A C 1
ATOM 1861 O O . ALA A 1 235 ? -4.77 -28.141 -23.359 1 97.88 235 ALA A O 1
ATOM 1862 N N . LYS A 1 236 ? -4.078 -30.203 -22.859 1 97.38 236 LYS A N 1
ATOM 1863 C CA . LYS A 1 236 ? -3.307 -30.359 -24.094 1 97.38 236 LYS A CA 1
ATOM 1864 C C . LYS A 1 236 ? -4.207 -30.266 -25.328 1 97.38 236 LYS A C 1
ATOM 1866 O O . LYS A 1 236 ? -3.848 -29.625 -26.312 1 97.38 236 LYS A O 1
ATOM 1871 N N . ASP A 1 237 ? -5.312 -30.875 -25.25 1 97.25 237 ASP A N 1
ATOM 1872 C CA . ASP A 1 237 ? -6.223 -30.969 -26.391 1 97.25 237 ASP A CA 1
ATOM 1873 C C . ASP A 1 237 ? -6.84 -29.609 -26.703 1 97.25 237 ASP A C 1
ATOM 1875 O O . ASP A 1 237 ? -7.016 -29.266 -27.875 1 97.25 237 ASP A O 1
ATOM 1879 N N . TYR A 1 238 ? -7.164 -28.766 -25.703 1 97.19 238 TYR A N 1
ATOM 1880 C CA . TYR A 1 238 ? -7.945 -27.547 -25.922 1 97.19 238 TYR A CA 1
ATOM 1881 C C . TYR A 1 238 ? -7.07 -26.312 -25.781 1 97.19 238 TYR A C 1
ATOM 1883 O O . TYR A 1 238 ? -7.477 -25.203 -26.172 1 97.19 238 TYR A O 1
ATOM 1891 N N . LYS A 1 239 ? -5.914 -26.375 -25.141 1 97.25 239 LYS A N 1
ATOM 1892 C CA . LYS A 1 239 ? -4.883 -25.344 -25.016 1 97.25 239 LYS A CA 1
ATOM 1893 C C . LYS A 1 239 ? -5.445 -24.078 -24.375 1 97.25 239 LYS A C 1
ATOM 1895 O O . LYS A 1 239 ? -5.258 -22.984 -24.891 1 97.25 239 LYS A O 1
ATOM 1900 N N . PRO A 1 240 ? -6.148 -24.219 -23.234 1 98.19 240 PRO A N 1
ATOM 1901 C CA . PRO A 1 240 ? -6.629 -23.047 -22.5 1 98.19 240 PRO A CA 1
ATOM 1902 C C . PRO A 1 240 ? -5.504 -22.297 -21.797 1 98.19 240 PRO A C 1
ATOM 1904 O O . PRO A 1 240 ? -4.375 -22.781 -21.719 1 98.19 240 PRO A O 1
ATOM 1907 N N . THR A 1 241 ? -5.766 -21.016 -21.422 1 98.44 241 THR A N 1
ATOM 1908 C CA . THR A 1 241 ? -4.945 -20.453 -20.359 1 98.44 241 THR A CA 1
ATOM 1909 C C . THR A 1 241 ? -5.051 -21.281 -19.078 1 98.44 241 THR A C 1
ATOM 1911 O O . THR A 1 241 ? -6.148 -21.641 -18.656 1 98.44 241 THR A O 1
ATOM 1914 N N . CYS A 1 242 ? -3.973 -21.656 -18.547 1 98.38 242 CYS A N 1
ATOM 1915 C CA . CYS A 1 242 ? -3.967 -22.5 -17.359 1 98.38 242 CYS A CA 1
ATOM 1916 C C . CYS A 1 242 ? -3.621 -21.703 -16.109 1 98.38 242 CYS A C 1
ATOM 1918 O O . CYS A 1 242 ? -2.621 -20.984 -16.094 1 98.38 242 CYS A O 1
ATOM 1920 N N . ILE A 1 243 ? -4.461 -21.734 -15.125 1 98.25 243 ILE A N 1
ATOM 1921 C CA . ILE A 1 243 ? -4.125 -21.203 -13.812 1 98.25 243 ILE A CA 1
ATOM 1922 C C . ILE A 1 243 ? -3.533 -22.312 -12.938 1 98.25 243 ILE A C 1
ATOM 1924 O O . ILE A 1 243 ? -4.23 -23.25 -12.555 1 98.25 243 ILE A O 1
ATOM 1928 N N . LEU A 1 244 ? -2.273 -22.188 -12.68 1 97.25 244 LEU A N 1
ATOM 1929 C CA . LEU A 1 244 ? -1.534 -23.141 -11.852 1 97.25 244 LEU A CA 1
ATOM 1930 C C . LEU A 1 244 ? -1.501 -22.688 -10.398 1 97.25 244 LEU A C 1
ATOM 1932 O O . LEU A 1 244 ? -0.775 -21.75 -10.055 1 97.25 244 LEU A O 1
ATOM 1936 N N . MET A 1 245 ? -2.262 -23.359 -9.609 1 95.94 245 MET A N 1
ATOM 1937 C CA . MET A 1 245 ? -2.344 -22.984 -8.195 1 95.94 245 MET A CA 1
ATOM 1938 C C . MET A 1 245 ? -1.428 -23.859 -7.348 1 95.94 245 MET A C 1
ATOM 1940 O O . MET A 1 245 ? -1.356 -25.062 -7.551 1 95.94 245 MET A O 1
ATOM 1944 N N . HIS A 1 246 ? -0.688 -23.203 -6.43 1 94.75 246 HIS A N 1
ATOM 1945 C CA . HIS A 1 246 ? 0.052 -23.984 -5.449 1 94.75 246 HIS A CA 1
ATOM 1946 C C . HIS A 1 246 ? -0.889 -24.656 -4.449 1 94.75 246 HIS A C 1
ATOM 1948 O O . HIS A 1 246 ? -1.713 -23.984 -3.824 1 94.75 246 HIS A O 1
ATOM 1954 N N . THR A 1 247 ? -0.787 -25.875 -4.312 1 85.69 247 THR A N 1
ATOM 1955 C CA . THR A 1 247 ? -1.595 -26.641 -3.371 1 85.69 247 THR A CA 1
ATOM 1956 C C . THR A 1 247 ? -0.814 -27.844 -2.842 1 85.69 247 THR A C 1
ATOM 1958 O O . THR A 1 247 ? 0.259 -28.172 -3.355 1 85.69 247 THR A O 1
ATOM 1961 N N . GLN A 1 248 ? -1.213 -28.141 -1.602 1 80.81 248 GLN A N 1
ATOM 1962 C CA . GLN A 1 248 ? -0.74 -29.391 -1.032 1 80.81 248 GLN A CA 1
ATOM 1963 C C . GLN A 1 248 ? -1.9 -30.344 -0.771 1 80.81 248 GLN A C 1
ATOM 1965 O O . GLN A 1 248 ? -2.918 -29.953 -0.198 1 80.81 248 GLN A O 1
ATOM 1970 N N . LYS A 1 249 ? -1.905 -31.484 -1.12 1 74.31 249 LYS A N 1
ATOM 1971 C CA . LYS A 1 249 ? -2.914 -32.5 -0.825 1 74.31 249 LYS A CA 1
ATOM 1972 C C . LYS A 1 249 ? -4.246 -32.156 -1.489 1 74.31 249 LYS A C 1
ATOM 1974 O O . LYS A 1 249 ? -4.273 -31.641 -2.604 1 74.31 249 LYS A O 1
ATOM 1979 N N . THR A 1 250 ? -5.348 -32.625 -0.945 1 68.69 250 THR A N 1
ATOM 1980 C CA . THR A 1 250 ? -6.688 -32.406 -1.462 1 68.69 250 THR A CA 1
ATOM 1981 C C . THR A 1 250 ? -7.43 -31.391 -0.59 1 68.69 250 THR A C 1
ATOM 1983 O O . THR A 1 250 ? -7.066 -31.172 0.568 1 68.69 250 THR A O 1
ATOM 1986 N N . PRO A 1 251 ? -8.438 -30.75 -1.179 1 66.5 251 PRO A N 1
ATOM 1987 C CA . PRO A 1 251 ? -9.234 -29.812 -0.384 1 66.5 251 PRO A CA 1
ATOM 1988 C C . PRO A 1 251 ? -9.781 -30.438 0.899 1 66.5 251 PRO A C 1
ATOM 1990 O O . PRO A 1 251 ? -9.961 -29.75 1.901 1 66.5 251 PRO A O 1
ATOM 1993 N N . LYS A 1 252 ? -9.953 -31.641 0.875 1 68.69 252 LYS A N 1
ATOM 1994 C CA . LYS A 1 252 ? -10.492 -32.344 2.039 1 68.69 252 LYS A CA 1
ATOM 1995 C C . LYS A 1 252 ? -9.469 -32.375 3.172 1 68.69 252 LYS A C 1
ATOM 1997 O O . LYS A 1 252 ? -9.82 -32.219 4.34 1 68.69 252 LYS A O 1
ATOM 2002 N N . ASP A 1 253 ? -8.195 -32.5 2.877 1 74.81 253 ASP A N 1
ATOM 2003 C CA . ASP A 1 253 ? -7.219 -32.781 3.93 1 74.81 253 ASP A CA 1
ATOM 2004 C C . ASP A 1 253 ? -6.105 -31.75 3.939 1 74.81 253 ASP A C 1
ATOM 2006 O O . ASP A 1 253 ? -5.188 -31.828 4.762 1 74.81 253 ASP A O 1
ATOM 2010 N N . MET A 1 254 ? -6.262 -30.812 3.201 1 73.75 254 MET A N 1
ATOM 2011 C CA . MET A 1 254 ? -5.133 -29.906 2.971 1 73.75 254 MET A CA 1
ATOM 2012 C C . MET A 1 254 ? -4.832 -29.094 4.219 1 73.75 254 MET A C 1
ATOM 2014 O O . MET A 1 254 ? -3.699 -28.641 4.414 1 73.75 254 MET A O 1
ATOM 2018 N N . GLN A 1 255 ? -5.73 -28.859 5.016 1 75.25 255 GLN A N 1
ATOM 2019 C CA . GLN A 1 255 ? -5.484 -28.031 6.191 1 75.25 255 GLN A CA 1
ATOM 2020 C C . GLN A 1 255 ? -5.031 -28.875 7.379 1 75.25 255 GLN A C 1
ATOM 2022 O O . GLN A 1 255 ? -4.684 -28.328 8.43 1 75.25 255 GLN A O 1
ATOM 2027 N N . GLU A 1 256 ? -5.051 -30.125 7.074 1 76.88 256 GLU A N 1
ATOM 2028 C CA . GLU A 1 256 ? -4.582 -31.016 8.133 1 76.88 256 GLU A CA 1
ATOM 2029 C C . GLU A 1 256 ? -3.059 -31.047 8.188 1 76.88 256 GLU A C 1
ATOM 2031 O O . GLU A 1 256 ? -2.404 -31.344 7.191 1 76.88 256 GLU A O 1
ATOM 2036 N N . ASN A 1 257 ? -2.455 -30.688 9.203 1 79.56 257 ASN A N 1
ATOM 2037 C CA . ASN A 1 257 ? -1.025 -30.75 9.484 1 79.56 257 ASN A CA 1
ATOM 2038 C C . ASN A 1 257 ? -0.214 -29.922 8.5 1 79.56 257 ASN A C 1
ATOM 2040 O O . ASN A 1 257 ? 0.75 -30.406 7.914 1 79.56 257 ASN A O 1
ATOM 2044 N N . VAL A 1 258 ? -0.692 -28.781 8.289 1 84.69 258 VAL A N 1
ATOM 2045 C CA . VAL A 1 258 ? 0.024 -27.859 7.406 1 84.69 258 VAL A CA 1
ATOM 2046 C C . VAL A 1 258 ? 1.419 -27.594 7.965 1 84.69 258 VAL A C 1
ATOM 2048 O O . VAL A 1 258 ? 1.563 -27.156 9.109 1 84.69 258 VAL A O 1
ATOM 2051 N N . PHE A 1 259 ? 2.412 -27.938 7.25 1 87.62 259 PHE A N 1
ATOM 2052 C CA . PHE A 1 259 ? 3.797 -27.719 7.648 1 87.62 259 PHE A CA 1
ATOM 2053 C C . PHE A 1 259 ? 4.676 -27.453 6.43 1 87.62 259 PHE A C 1
ATOM 2055 O O . PHE A 1 259 ? 4.531 -28.109 5.398 1 87.62 259 PHE A O 1
ATOM 2062 N N . TYR A 1 260 ? 5.414 -26.453 6.496 1 91.5 260 TYR A N 1
ATOM 2063 C CA . TYR A 1 260 ? 6.457 -26.141 5.523 1 91.5 260 TYR A CA 1
ATOM 2064 C C . TYR A 1 260 ? 7.805 -25.953 6.215 1 91.5 260 TYR A C 1
ATOM 2066 O O . TYR A 1 260 ? 7.906 -25.203 7.191 1 91.5 260 TYR A O 1
ATOM 2074 N N . HIS A 1 261 ? 8.82 -26.703 5.77 1 90.19 261 HIS A N 1
ATOM 2075 C CA . HIS A 1 261 ? 10.156 -26.359 6.227 1 90.19 261 HIS A CA 1
ATOM 2076 C C . HIS A 1 261 ? 10.547 -24.953 5.773 1 90.19 261 HIS A C 1
ATOM 2078 O O . HIS A 1 261 ? 11.102 -24.172 6.555 1 90.19 261 HIS A O 1
ATOM 2084 N N . ASN A 1 262 ? 10.391 -24.703 4.605 1 92.5 262 ASN A N 1
ATOM 2085 C CA . ASN A 1 262 ? 10.516 -23.391 3.977 1 92.5 262 ASN A CA 1
ATOM 2086 C C . ASN A 1 262 ? 9.453 -23.172 2.902 1 92.5 262 ASN A C 1
ATOM 2088 O O . ASN A 1 262 ? 9.531 -23.766 1.824 1 92.5 262 ASN A O 1
ATOM 2092 N N . LEU A 1 263 ? 8.531 -22.328 3.191 1 94.81 263 LEU A N 1
ATOM 2093 C CA . LEU A 1 263 ? 7.359 -22.125 2.35 1 94.81 263 LEU A CA 1
ATOM 2094 C C . LEU A 1 263 ? 7.766 -21.688 0.946 1 94.81 263 LEU A C 1
ATOM 2096 O O . LEU A 1 263 ? 7.344 -22.297 -0.044 1 94.81 263 LEU A O 1
ATOM 2100 N N . PHE A 1 264 ? 8.625 -20.672 0.818 1 95.44 264 PHE A N 1
ATOM 2101 C CA . PHE A 1 264 ? 8.977 -20.078 -0.473 1 95.44 264 PHE A CA 1
ATOM 2102 C C . PHE A 1 264 ? 9.805 -21.062 -1.299 1 95.44 264 PHE A C 1
ATOM 2104 O O . PHE A 1 264 ? 9.617 -21.172 -2.512 1 95.44 264 PHE A O 1
ATOM 2111 N N . ASP A 1 265 ? 10.703 -21.781 -0.642 1 94.06 265 ASP A N 1
ATOM 2112 C CA . ASP A 1 265 ? 11.516 -22.766 -1.341 1 94.06 265 ASP A CA 1
ATOM 2113 C C . ASP A 1 265 ? 10.648 -23.891 -1.905 1 94.06 265 ASP A C 1
ATOM 2115 O O . ASP A 1 265 ? 10.836 -24.312 -3.049 1 94.06 265 ASP A O 1
ATOM 2119 N N . GLU A 1 266 ? 9.789 -24.328 -1.084 1 95.5 266 GLU A N 1
ATOM 2120 C CA . GLU A 1 266 ? 8.922 -25.438 -1.503 1 95.5 266 GLU A CA 1
ATOM 2121 C C . GLU A 1 266 ? 7.973 -24.984 -2.611 1 95.5 266 GLU A C 1
ATOM 2123 O O . GLU A 1 266 ? 7.691 -25.75 -3.537 1 95.5 266 GLU A O 1
ATOM 2128 N N . MET A 1 267 ? 7.492 -23.812 -2.561 1 96.81 267 MET A N 1
ATOM 2129 C CA . MET A 1 267 ? 6.641 -23.281 -3.623 1 96.81 267 MET A CA 1
ATOM 2130 C C . MET A 1 267 ? 7.434 -23.078 -4.91 1 96.81 267 MET A C 1
ATOM 2132 O O . MET A 1 267 ? 6.934 -23.359 -6.004 1 96.81 267 MET A O 1
ATOM 2136 N N . ASP A 1 268 ? 8.695 -22.609 -4.789 1 96.56 268 ASP A N 1
ATOM 2137 C CA . ASP A 1 268 ? 9.562 -22.484 -5.961 1 96.56 268 ASP A CA 1
ATOM 2138 C C . ASP A 1 268 ? 9.719 -23.828 -6.676 1 96.56 268 ASP A C 1
ATOM 2140 O O . ASP A 1 268 ? 9.594 -23.891 -7.902 1 96.56 268 ASP A O 1
ATOM 2144 N N . ARG A 1 269 ? 10.008 -24.797 -5.898 1 95.69 269 ARG A N 1
ATOM 2145 C CA . ARG A 1 269 ? 10.195 -26.125 -6.473 1 95.69 269 ARG A CA 1
ATOM 2146 C C . ARG A 1 269 ? 8.914 -26.609 -7.141 1 95.69 269 ARG A C 1
ATOM 2148 O O . ARG A 1 269 ? 8.953 -27.156 -8.242 1 95.69 269 ARG A O 1
ATOM 2155 N N . PHE A 1 270 ? 7.867 -26.391 -6.469 1 96.25 270 PHE A N 1
ATOM 2156 C CA . PHE A 1 270 ? 6.574 -26.797 -7.012 1 96.25 270 PHE A CA 1
ATOM 2157 C C . PHE A 1 270 ? 6.324 -26.125 -8.359 1 96.25 270 PHE A C 1
ATOM 2159 O O . PHE A 1 270 ? 6.02 -26.812 -9.344 1 96.25 270 PHE A O 1
ATOM 2166 N N . PHE A 1 271 ? 6.383 -24.766 -8.43 1 97.44 271 PHE A N 1
ATOM 2167 C CA . PHE A 1 271 ? 6.102 -24.031 -9.656 1 97.44 271 PHE A CA 1
ATOM 2168 C C . PHE A 1 271 ? 7.086 -24.422 -10.758 1 97.44 271 PHE A C 1
ATOM 2170 O O . PHE A 1 271 ? 6.699 -24.594 -11.914 1 97.44 271 PHE A O 1
ATOM 2177 N N . LYS A 1 272 ? 8.352 -24.547 -10.422 1 96.38 272 LYS A N 1
ATOM 2178 C CA . LYS A 1 272 ? 9.359 -24.938 -11.414 1 96.38 272 LYS A CA 1
ATOM 2179 C C . LYS A 1 272 ? 9.023 -26.281 -12.039 1 96.38 272 LYS A C 1
ATOM 2181 O O . LYS A 1 272 ? 9 -26.422 -13.266 1 96.38 272 LYS A O 1
ATOM 2186 N N . GLU A 1 273 ? 8.75 -27.234 -11.195 1 96.62 273 GLU A N 1
ATOM 2187 C CA . GLU A 1 273 ? 8.445 -28.578 -11.656 1 96.62 273 GLU A CA 1
ATOM 2188 C C . GLU A 1 273 ? 7.188 -28.609 -12.508 1 96.62 273 GLU A C 1
ATOM 2190 O O . GLU A 1 273 ? 7.164 -29.219 -13.578 1 96.62 273 GLU A O 1
ATOM 2195 N N . LYS A 1 274 ? 6.164 -27.984 -12.031 1 96.56 274 LYS A N 1
ATOM 2196 C CA . LYS A 1 274 ? 4.887 -28 -12.734 1 96.56 274 LYS A CA 1
ATOM 2197 C C . LYS A 1 274 ? 4.969 -27.25 -14.055 1 96.56 274 LYS A C 1
ATOM 2199 O O . LYS A 1 274 ? 4.348 -27.641 -15.047 1 96.56 274 LYS A O 1
ATOM 2204 N N . LEU A 1 275 ? 5.664 -26.141 -14.086 1 97.31 275 LEU A N 1
ATOM 2205 C CA . LEU A 1 275 ? 5.84 -25.391 -15.336 1 97.31 275 LEU A CA 1
ATOM 2206 C C . LEU A 1 275 ? 6.559 -26.25 -16.375 1 97.31 275 LEU A C 1
ATOM 2208 O O . LEU A 1 275 ? 6.234 -26.188 -17.562 1 97.31 275 LEU A O 1
ATOM 2212 N N . GLU A 1 276 ? 7.516 -27.016 -15.93 1 96.75 276 GLU A N 1
ATOM 2213 C CA . GLU A 1 276 ? 8.203 -27.938 -16.828 1 96.75 276 GLU A CA 1
ATOM 2214 C C . GLU A 1 276 ? 7.242 -28.984 -17.391 1 96.75 276 GLU A C 1
ATOM 2216 O O . GLU A 1 276 ? 7.277 -29.281 -18.594 1 96.75 276 GLU A O 1
ATOM 2221 N N . VAL A 1 277 ? 6.422 -29.5 -16.562 1 96.44 277 VAL A N 1
ATOM 2222 C CA . VAL A 1 277 ? 5.434 -30.484 -16.969 1 96.44 277 VAL A CA 1
ATOM 2223 C C . VAL A 1 277 ? 4.492 -29.859 -18 1 96.44 277 VAL A C 1
ATOM 2225 O O . VAL A 1 277 ? 4.25 -30.453 -19.062 1 96.44 277 VAL A O 1
ATOM 2228 N N . LEU A 1 278 ? 3.934 -28.688 -17.703 1 97.19 278 LEU A N 1
ATOM 2229 C CA . LEU A 1 278 ? 2.998 -28.031 -18.609 1 97.19 278 LEU A CA 1
ATOM 2230 C C . LEU A 1 278 ? 3.66 -27.719 -19.953 1 97.19 278 LEU A C 1
ATOM 2232 O O . LEU A 1 278 ? 3.016 -27.797 -21 1 97.19 278 LEU A O 1
ATOM 2236 N N . GLU A 1 279 ? 4.934 -27.375 -19.891 1 96.19 279 GLU A N 1
ATOM 2237 C CA . GLU A 1 279 ? 5.68 -27.109 -21.125 1 96.19 279 GLU A CA 1
ATOM 2238 C C . GLU A 1 279 ? 5.758 -28.359 -22 1 96.19 279 GLU A C 1
ATOM 2240 O O . GLU A 1 279 ? 5.668 -28.266 -23.234 1 96.19 279 GLU A O 1
ATOM 2245 N N . LYS A 1 280 ? 5.945 -29.469 -21.422 1 95.69 280 LYS A N 1
ATOM 2246 C CA . LYS A 1 280 ? 6.008 -30.734 -22.156 1 95.69 280 LYS A CA 1
ATOM 2247 C C . LYS A 1 280 ? 4.688 -31.016 -22.875 1 95.69 280 LYS A C 1
ATOM 2249 O O . LYS A 1 280 ? 4.664 -31.688 -23.906 1 95.69 280 LYS A O 1
ATOM 2254 N N . TYR A 1 281 ? 3.645 -30.562 -22.266 1 95.94 281 TYR A N 1
ATOM 2255 C CA . TYR A 1 281 ? 2.33 -30.734 -22.875 1 95.94 281 TYR A CA 1
ATOM 2256 C C . TYR A 1 281 ? 2.006 -29.562 -23.797 1 95.94 281 TYR A C 1
ATOM 2258 O O . TYR A 1 281 ? 0.861 -29.406 -24.219 1 95.94 281 TYR A O 1
ATOM 2266 N N . VAL A 1 282 ? 2.963 -28.594 -24 1 95.31 282 VAL A N 1
ATOM 2267 C CA . VAL A 1 282 ? 2.908 -27.469 -24.938 1 95.31 282 VAL A CA 1
ATOM 2268 C C . VAL A 1 282 ? 1.897 -26.438 -24.438 1 95.31 282 VAL A C 1
ATOM 2270 O O . VAL A 1 282 ? 1.146 -25.875 -25.234 1 95.31 282 VAL A O 1
ATOM 2273 N N . LEU A 1 283 ? 1.732 -26.406 -23.188 1 95.62 283 LEU A N 1
ATOM 2274 C CA . LEU A 1 283 ? 0.918 -25.375 -22.547 1 95.62 283 LEU A CA 1
ATOM 2275 C C . LEU A 1 283 ? 1.777 -24.188 -22.125 1 95.62 283 LEU A C 1
ATOM 2277 O O . LEU A 1 283 ? 2.621 -24.312 -21.234 1 95.62 283 LEU A O 1
ATOM 2281 N N . GLN A 1 284 ? 1.562 -22.969 -22.703 1 93.25 284 GLN A N 1
ATOM 2282 C CA . GLN A 1 284 ? 2.475 -21.844 -22.484 1 93.25 284 GLN A CA 1
ATOM 2283 C C . GLN A 1 284 ? 1.765 -20.688 -21.797 1 93.25 284 GLN A C 1
ATOM 2285 O O . GLN A 1 284 ? 2.404 -19.859 -21.125 1 93.25 284 GLN A O 1
ATOM 2290 N N . ASP A 1 285 ? 0.504 -20.531 -22.016 1 97.62 285 ASP A N 1
ATOM 2291 C CA . ASP A 1 285 ? -0.255 -19.453 -21.391 1 97.62 285 ASP A CA 1
ATOM 2292 C C . ASP A 1 285 ? -0.665 -19.828 -19.969 1 97.62 285 ASP A C 1
ATOM 2294 O O . ASP A 1 285 ? -1.681 -20.5 -19.766 1 97.62 285 ASP A O 1
ATOM 2298 N N . ILE A 1 286 ? 0.197 -19.438 -19 1 98 286 ILE A N 1
ATOM 2299 C CA . ILE A 1 286 ? 0.036 -19.906 -17.625 1 98 286 ILE A CA 1
ATOM 2300 C C . ILE A 1 286 ? -0.045 -18.703 -16.688 1 98 286 ILE A C 1
ATOM 2302 O O . ILE A 1 286 ? 0.701 -17.734 -16.844 1 98 286 ILE A O 1
ATOM 2306 N N . ILE A 1 287 ? -0.971 -18.703 -15.75 1 98.19 287 ILE A N 1
ATOM 2307 C CA . ILE A 1 287 ? -1.074 -17.781 -14.617 1 98.19 287 ILE A CA 1
ATOM 2308 C C . ILE A 1 287 ? -0.772 -18.547 -13.328 1 98.19 287 ILE A C 1
ATOM 2310 O O . ILE A 1 287 ? -1.265 -19.656 -13.117 1 98.19 287 ILE A O 1
ATOM 2314 N N . LEU A 1 288 ? 0.057 -18 -12.469 1 98.12 288 LEU A N 1
ATOM 2315 C CA . LEU A 1 288 ? 0.389 -18.641 -11.195 1 98.12 288 LEU A CA 1
ATOM 2316 C C . LEU A 1 288 ? -0.523 -18.141 -10.086 1 98.12 288 LEU A C 1
ATOM 2318 O O . LEU A 1 288 ? -0.729 -16.922 -9.945 1 98.12 288 LEU A O 1
ATOM 2322 N N . ASP A 1 289 ? -1.133 -19.016 -9.391 1 98.25 289 ASP A N 1
ATOM 2323 C CA . ASP A 1 289 ? -1.925 -18.719 -8.203 1 98.25 289 ASP A CA 1
ATOM 2324 C C . ASP A 1 289 ? -1.212 -19.188 -6.938 1 98.25 289 ASP A C 1
ATOM 2326 O O . ASP A 1 289 ? -0.92 -20.375 -6.793 1 98.25 289 ASP A O 1
ATOM 2330 N N . ILE A 1 290 ? -1.01 -18.328 -6 1 97.12 290 ILE A N 1
ATOM 2331 C CA . ILE A 1 290 ? -0.226 -18.641 -4.812 1 97.12 290 ILE A CA 1
ATOM 2332 C C . ILE A 1 290 ? -1.041 -19.531 -3.883 1 97.12 290 ILE A C 1
ATOM 2334 O O . ILE A 1 290 ? -0.506 -20.094 -2.922 1 97.12 290 ILE A O 1
ATOM 2338 N N . GLY A 1 291 ? -2.281 -19.688 -4.176 1 95.75 291 GLY A N 1
ATOM 2339 C CA . GLY A 1 291 ? -3.111 -20.562 -3.371 1 95.75 291 GLY A CA 1
ATOM 2340 C C . GLY A 1 291 ? -3.373 -20.031 -1.977 1 95.75 291 GLY A C 1
ATOM 2341 O O . GLY A 1 291 ? -3.301 -20.766 -0.995 1 95.75 291 GLY A O 1
ATOM 2342 N N . PHE A 1 292 ? -3.654 -18.734 -1.85 1 95.5 292 PHE A N 1
ATOM 2343 C CA . PHE A 1 292 ? -3.967 -18.109 -0.569 1 95.5 292 PHE A CA 1
ATOM 2344 C C . PHE A 1 292 ? -5.07 -18.875 0.151 1 95.5 292 PHE A C 1
ATOM 2346 O O . PHE A 1 292 ? -6.152 -19.094 -0.405 1 95.5 292 PHE A O 1
ATOM 2353 N N . GLY A 1 293 ? -4.812 -19.328 1.311 1 92 293 GLY A N 1
ATOM 2354 C CA . GLY A 1 293 ? -5.805 -20.031 2.117 1 92 293 GLY A CA 1
ATOM 2355 C C . GLY A 1 293 ? -5.836 -21.516 1.871 1 92 293 GLY A C 1
ATOM 2356 O O . GLY A 1 293 ? -6.594 -22.25 2.52 1 92 293 GLY A O 1
ATOM 2357 N N . PHE A 1 294 ? -5.074 -22.016 0.929 1 89.94 294 PHE A N 1
ATOM 2358 C CA . PHE A 1 294 ? -5.016 -23.438 0.627 1 89.94 294 PHE A CA 1
ATOM 2359 C C . PHE A 1 294 ? -3.756 -24.078 1.213 1 89.94 294 PHE A C 1
ATOM 2361 O O . PHE A 1 294 ? -2.652 -23.828 0.717 1 89.94 294 PHE A O 1
ATOM 2368 N N . ALA A 1 295 ? -3.955 -24.875 2.258 1 90.44 295 ALA A N 1
ATOM 2369 C CA . ALA A 1 295 ? -2.863 -25.562 2.938 1 90.44 295 ALA A CA 1
ATOM 2370 C C . ALA A 1 295 ? -1.844 -24.578 3.488 1 90.44 295 ALA A C 1
ATOM 2372 O O . ALA A 1 295 ? -0.635 -24.766 3.328 1 90.44 295 ALA A O 1
ATOM 2373 N N . LYS A 1 296 ? -2.254 -23.578 4.039 1 93.62 296 LYS A N 1
ATOM 2374 C CA . LYS A 1 296 ? -1.416 -22.516 4.598 1 93.62 296 LYS A CA 1
ATOM 2375 C C . LYS A 1 296 ? -2.006 -21.969 5.895 1 93.62 296 LYS A C 1
ATOM 2377 O O . LYS A 1 296 ? -3.227 -21.875 6.039 1 93.62 296 LYS A O 1
ATOM 2382 N N . LEU A 1 297 ? -1.163 -21.625 6.727 1 94.06 297 LEU A N 1
ATOM 2383 C CA . LEU A 1 297 ? -1.538 -20.922 7.953 1 94.06 297 LEU A CA 1
ATOM 2384 C C . LEU A 1 297 ? -1.636 -19.422 7.723 1 94.06 297 LEU A C 1
ATOM 2386 O O . LEU A 1 297 ? -1.28 -18.938 6.648 1 94.06 297 LEU A O 1
ATOM 2390 N N . LYS A 1 298 ? -2.209 -18.812 8.711 1 95.81 298 LYS A N 1
ATOM 2391 C CA . LYS A 1 298 ? -2.342 -17.359 8.656 1 95.81 298 LYS A CA 1
ATOM 2392 C C . LYS A 1 298 ? -1.009 -16.703 8.328 1 95.81 298 LYS A C 1
ATOM 2394 O O . LYS A 1 298 ? -0.931 -15.867 7.418 1 95.81 298 LYS A O 1
ATOM 2399 N N . GLU A 1 299 ? 0.072 -17.125 8.992 1 95.38 299 GLU A N 1
ATOM 2400 C CA . GLU A 1 299 ? 1.394 -16.516 8.82 1 95.38 299 GLU A CA 1
ATOM 2401 C C . GLU A 1 299 ? 1.938 -16.781 7.422 1 95.38 299 GLU A C 1
ATOM 2403 O O . GLU A 1 299 ? 2.602 -15.914 6.84 1 95.38 299 GLU A O 1
ATOM 2408 N N . HIS A 1 300 ? 1.686 -17.984 6.883 1 96.06 300 HIS A N 1
ATOM 2409 C CA . HIS A 1 300 ? 2.088 -18.297 5.52 1 96.06 300 HIS A CA 1
ATOM 2410 C C . HIS A 1 300 ? 1.422 -17.359 4.516 1 96.06 300 HIS A C 1
ATOM 2412 O O . HIS A 1 300 ? 2.094 -16.781 3.654 1 96.06 300 HIS A O 1
ATOM 2418 N N . ASN A 1 301 ? 0.106 -17.25 4.691 1 97.5 301 ASN A N 1
ATOM 2419 C CA . ASN A 1 301 ? -0.67 -16.422 3.777 1 97.5 301 ASN A CA 1
ATOM 2420 C C . ASN A 1 301 ? -0.197 -14.969 3.799 1 97.5 301 ASN A C 1
ATOM 2422 O O . ASN A 1 301 ? -0.042 -14.352 2.748 1 97.5 301 ASN A O 1
ATOM 2426 N N . LEU A 1 302 ? 0.037 -14.445 4.984 1 97.75 302 LEU A N 1
ATOM 2427 C CA . LEU A 1 302 ? 0.491 -13.062 5.113 1 97.75 302 LEU A CA 1
ATOM 2428 C C . LEU A 1 302 ? 1.866 -12.883 4.477 1 97.75 302 LEU A C 1
ATOM 2430 O O . LEU A 1 302 ? 2.111 -11.891 3.791 1 97.75 302 LEU A O 1
ATOM 2434 N N . ALA A 1 303 ? 2.764 -13.836 4.676 1 96.75 303 ALA A N 1
ATOM 2435 C CA . ALA A 1 303 ? 4.098 -13.773 4.078 1 96.75 303 ALA A CA 1
ATOM 2436 C C . ALA A 1 303 ? 4.016 -13.773 2.555 1 96.75 303 ALA A C 1
ATOM 2438 O O . ALA A 1 303 ? 4.77 -13.062 1.887 1 96.75 303 ALA A O 1
ATOM 2439 N N . LEU A 1 304 ? 3.119 -14.562 2.053 1 97.94 304 LEU A N 1
ATOM 2440 C CA . LEU A 1 304 ? 2.971 -14.664 0.605 1 97.94 304 LEU A CA 1
ATOM 2441 C C . LEU A 1 304 ? 2.506 -13.336 0.014 1 97.94 304 LEU A C 1
ATOM 2443 O O . LEU A 1 304 ? 2.916 -12.961 -1.088 1 97.94 304 LEU A O 1
ATOM 2447 N N . ILE A 1 305 ? 1.606 -12.602 0.733 1 98.31 305 ILE A N 1
ATOM 2448 C CA . ILE A 1 305 ? 1.163 -11.297 0.268 1 98.31 305 ILE A CA 1
ATOM 2449 C C . ILE A 1 305 ? 2.305 -10.289 0.392 1 98.31 305 ILE A C 1
ATOM 2451 O O . ILE A 1 305 ? 2.598 -9.555 -0.552 1 98.31 305 ILE A O 1
ATOM 2455 N N . LYS A 1 306 ? 2.967 -10.297 1.501 1 96.81 306 LYS A N 1
ATOM 2456 C CA . LYS A 1 306 ? 4.02 -9.328 1.803 1 96.81 306 LYS A CA 1
ATOM 2457 C C . LYS A 1 306 ? 5.176 -9.445 0.812 1 96.81 306 LYS A C 1
ATOM 2459 O O . LYS A 1 306 ? 5.711 -8.438 0.349 1 96.81 306 LYS A O 1
ATOM 2464 N N . HIS A 1 307 ? 5.582 -10.688 0.468 1 96.81 307 HIS A N 1
ATOM 2465 C CA . HIS A 1 307 ? 6.742 -10.938 -0.374 1 96.81 307 HIS A CA 1
ATOM 2466 C C . HIS A 1 307 ? 6.332 -11.523 -1.721 1 96.81 307 HIS A C 1
ATOM 2468 O O . HIS A 1 307 ? 7.066 -12.328 -2.305 1 96.81 307 HIS A O 1
ATOM 2474 N N . LEU A 1 308 ? 5.195 -11.156 -2.221 1 97.88 308 LEU A N 1
ATOM 2475 C CA . LEU A 1 308 ? 4.602 -11.719 -3.428 1 97.88 308 LEU A CA 1
ATOM 2476 C C . LEU A 1 308 ? 5.531 -11.547 -4.621 1 97.88 308 LEU A C 1
ATOM 2478 O O . LEU A 1 308 ? 5.578 -12.406 -5.508 1 97.88 308 LEU A O 1
ATOM 2482 N N . SER A 1 309 ? 6.336 -10.469 -4.664 1 96.5 309 SER A N 1
ATOM 2483 C CA . SER A 1 309 ? 7.215 -10.148 -5.785 1 96.5 309 SER A CA 1
ATOM 2484 C C . SER A 1 309 ? 8.234 -11.25 -6.02 1 96.5 309 SER A C 1
ATOM 2486 O O . SER A 1 309 ? 8.836 -11.328 -7.094 1 96.5 309 SER A O 1
ATOM 2488 N N . HIS A 1 310 ? 8.484 -12.07 -5.027 1 96.75 310 HIS A N 1
ATOM 2489 C CA . HIS A 1 310 ? 9.398 -13.195 -5.145 1 96.75 310 HIS A CA 1
ATOM 2490 C C . HIS A 1 310 ? 9.047 -14.07 -6.348 1 96.75 310 HIS A C 1
ATOM 2492 O O . HIS A 1 310 ? 9.945 -14.531 -7.062 1 96.75 310 HIS A O 1
ATOM 2498 N N . PHE A 1 311 ? 7.828 -14.219 -6.645 1 97.81 311 PHE A N 1
ATOM 2499 C CA . PHE A 1 311 ? 7.391 -15.188 -7.641 1 97.81 311 PHE A CA 1
ATOM 2500 C C . PHE A 1 311 ? 7.391 -14.562 -9.031 1 97.81 311 PHE A C 1
ATOM 2502 O O . PHE A 1 311 ? 7.145 -15.258 -10.023 1 97.81 311 PHE A O 1
ATOM 2509 N N . LEU A 1 312 ? 7.652 -13.258 -9.133 1 96.81 312 LEU A N 1
ATOM 2510 C CA . LEU A 1 312 ? 7.742 -12.609 -10.438 1 96.81 312 LEU A CA 1
ATOM 2511 C C . LEU A 1 312 ? 8.875 -13.219 -11.266 1 96.81 312 LEU A C 1
ATOM 2513 O O . LEU A 1 312 ? 8.891 -13.086 -12.484 1 96.81 312 LEU A O 1
ATOM 2517 N N . LYS A 1 313 ? 9.781 -13.914 -10.617 1 95.31 313 LYS A N 1
ATOM 2518 C CA . LYS A 1 313 ? 10.945 -14.508 -11.281 1 95.31 313 LYS A CA 1
ATOM 2519 C C . LYS A 1 313 ? 10.516 -15.539 -12.32 1 95.31 313 LYS A C 1
ATOM 2521 O O . LYS A 1 313 ? 11.273 -15.844 -13.25 1 95.31 313 LYS A O 1
ATOM 2526 N N . PHE A 1 314 ? 9.367 -16.062 -12.172 1 96.88 314 PHE A N 1
ATOM 2527 C CA . PHE A 1 314 ? 8.875 -17.078 -13.102 1 96.88 314 PHE A CA 1
ATOM 2528 C C . PHE A 1 314 ? 8.367 -16.438 -14.391 1 96.88 314 PHE A C 1
ATOM 2530 O O . PHE A 1 314 ? 8.062 -17.125 -15.359 1 96.88 314 PHE A O 1
ATOM 2537 N N . LYS A 1 315 ? 8.195 -15.117 -14.414 1 95.88 315 LYS A N 1
ATOM 2538 C CA . LYS A 1 315 ? 7.781 -14.344 -15.586 1 95.88 315 LYS A CA 1
ATOM 2539 C C . LYS A 1 315 ? 6.391 -14.773 -16.047 1 95.88 315 LYS A C 1
ATOM 2541 O O . LYS A 1 315 ? 6.168 -14.969 -17.25 1 95.88 315 LYS A O 1
ATOM 2546 N N . LYS A 1 316 ? 5.555 -15.07 -15.125 1 97.12 316 LYS A N 1
ATOM 2547 C CA . LYS A 1 316 ? 4.141 -15.359 -15.328 1 97.12 316 LYS A CA 1
ATOM 2548 C C . LYS A 1 316 ? 3.262 -14.43 -14.508 1 97.12 316 LYS A C 1
ATOM 2550 O O . LYS A 1 316 ? 3.656 -13.992 -13.422 1 97.12 316 LYS A O 1
ATOM 2555 N N . PRO A 1 317 ? 2.059 -14.07 -15.039 1 97.69 317 PRO A N 1
ATOM 2556 C CA . PRO A 1 317 ? 1.145 -13.297 -14.195 1 97.69 317 PRO A CA 1
ATOM 2557 C C . PRO A 1 317 ? 0.818 -13.992 -12.883 1 97.69 317 PRO A C 1
ATOM 2559 O O . PRO A 1 317 ? 0.765 -15.227 -12.828 1 97.69 317 PRO A O 1
ATOM 2562 N N . LEU A 1 318 ? 0.639 -13.219 -11.828 1 98.38 318 LEU A N 1
ATOM 2563 C CA . LEU A 1 318 ? 0.321 -13.75 -10.508 1 98.38 318 LEU A CA 1
ATOM 2564 C C . LEU A 1 318 ? -1.136 -13.477 -10.148 1 98.38 318 LEU A C 1
ATOM 2566 O O . LEU A 1 318 ? -1.609 -12.344 -10.273 1 98.38 318 LEU A O 1
ATOM 2570 N N . LEU A 1 319 ? -1.845 -14.492 -9.727 1 98.56 319 LEU A N 1
ATOM 2571 C CA . LEU A 1 319 ? -3.229 -14.406 -9.273 1 98.56 319 LEU A CA 1
ATOM 2572 C C . LEU A 1 319 ? -3.309 -14.516 -7.75 1 98.56 319 LEU A C 1
ATOM 2574 O O . LEU A 1 319 ? -2.643 -15.359 -7.148 1 98.56 319 LEU A O 1
ATOM 2578 N N . VAL A 1 320 ? -4.066 -13.594 -7.137 1 98.38 320 VAL A N 1
ATOM 2579 C CA . VAL A 1 320 ? -4.297 -13.617 -5.695 1 98.38 320 VAL A CA 1
ATOM 2580 C C . VAL A 1 320 ? -5.797 -13.609 -5.41 1 98.38 320 VAL A C 1
ATOM 2582 O O . VAL A 1 320 ? -6.523 -12.734 -5.898 1 98.38 320 VAL A O 1
ATOM 2585 N N . GLY A 1 321 ? -6.309 -14.578 -4.711 1 97.69 321 GLY A N 1
ATOM 2586 C CA . GLY A 1 321 ? -7.684 -14.648 -4.234 1 97.69 321 GLY A CA 1
ATOM 2587 C C . GLY A 1 321 ? -7.789 -14.664 -2.723 1 97.69 321 GLY A C 1
ATOM 2588 O O . GLY A 1 321 ? -7.91 -15.734 -2.117 1 97.69 321 GLY A O 1
ATOM 2589 N N . ALA A 1 322 ? -7.863 -13.523 -2.113 1 97 322 ALA A N 1
ATOM 2590 C CA . ALA A 1 322 ? -7.938 -13.438 -0.657 1 97 322 ALA A CA 1
ATOM 2591 C C . ALA A 1 322 ? -9.352 -13.078 -0.201 1 97 322 ALA A C 1
ATOM 2593 O O . ALA A 1 322 ? -9.586 -12.828 0.986 1 97 322 ALA A O 1
ATOM 2594 N N . SER A 1 323 ? -10.281 -13.07 -1.059 1 95.5 323 SER A N 1
ATOM 2595 C CA . SER A 1 323 ? -11.633 -12.578 -0.809 1 95.5 323 SER A CA 1
ATOM 2596 C C . SER A 1 323 ? -12.297 -13.328 0.338 1 95.5 323 SER A C 1
ATOM 2598 O O . SER A 1 323 ? -12.594 -14.523 0.214 1 95.5 323 SER A O 1
ATOM 2600 N N . ARG A 1 324 ? -12.445 -12.68 1.468 1 95.19 324 ARG A N 1
ATOM 2601 C CA . ARG A 1 324 ? -13.211 -13.078 2.643 1 95.19 324 ARG A CA 1
ATOM 2602 C C . ARG A 1 324 ? -12.664 -14.383 3.229 1 95.19 324 ARG A C 1
ATOM 2604 O O . ARG A 1 324 ? -13.414 -15.148 3.84 1 95.19 324 ARG A O 1
ATOM 2611 N N . LYS A 1 325 ? -11.484 -14.672 3.049 1 94.69 325 LYS A N 1
ATOM 2612 C CA . LYS A 1 325 ? -10.859 -15.914 3.49 1 94.69 325 LYS A CA 1
ATOM 2613 C C . LYS A 1 325 ? -10.648 -15.922 5.004 1 94.69 325 LYS A C 1
ATOM 2615 O O . LYS A 1 325 ? -10.719 -14.875 5.645 1 94.69 325 LYS A O 1
ATOM 2620 N N . ASN A 1 326 ? -10.484 -17.078 5.508 1 94.69 326 ASN A N 1
ATOM 2621 C CA . ASN A 1 326 ? -10.375 -17.312 6.941 1 94.69 326 ASN A CA 1
ATOM 2622 C C . ASN A 1 326 ? -9.242 -16.484 7.562 1 94.69 326 ASN A C 1
ATOM 2624 O O . ASN A 1 326 ? -9.359 -16.016 8.695 1 94.69 326 ASN A O 1
ATOM 2628 N N . THR A 1 327 ? -8.188 -16.281 6.863 1 97.06 327 THR A N 1
ATOM 2629 C CA . THR A 1 327 ? -7.07 -15.477 7.348 1 97.06 327 THR A CA 1
ATOM 2630 C C . THR A 1 327 ? -7.555 -14.117 7.832 1 97.06 327 THR A C 1
ATOM 2632 O O . THR A 1 327 ? -7.121 -13.633 8.883 1 97.06 327 THR A O 1
ATOM 2635 N N . ILE A 1 328 ? -8.461 -13.5 7.172 1 97.88 328 ILE A N 1
ATOM 2636 C CA . ILE A 1 328 ? -8.992 -12.188 7.531 1 97.88 328 ILE A CA 1
ATOM 2637 C C . ILE A 1 328 ? -9.781 -12.297 8.836 1 97.88 328 ILE A C 1
ATOM 2639 O O . ILE A 1 328 ? -9.688 -11.422 9.703 1 97.88 328 ILE A O 1
ATOM 2643 N N . GLY A 1 329 ? -10.578 -13.359 8.938 1 97.81 329 GLY A N 1
ATOM 2644 C CA . GLY A 1 329 ? -11.297 -13.586 10.18 1 97.81 329 GLY A CA 1
ATOM 2645 C C . GLY A 1 329 ? -10.391 -13.734 11.383 1 97.81 329 GLY A C 1
ATOM 2646 O O . GLY A 1 329 ? -10.672 -13.195 12.453 1 97.81 329 GLY A O 1
ATOM 2647 N N . LEU A 1 330 ? -9.32 -14.453 11.172 1 97.44 330 LEU A N 1
ATOM 2648 C CA . LEU A 1 330 ? -8.367 -14.68 12.25 1 97.44 330 LEU A CA 1
ATOM 2649 C C . LEU A 1 330 ? -7.719 -13.367 12.68 1 97.44 330 LEU A C 1
ATOM 2651 O O . LEU A 1 330 ? -7.434 -13.172 13.867 1 97.44 330 LEU A O 1
ATOM 2655 N N . ILE A 1 331 ? -7.527 -12.461 11.781 1 97.75 331 ILE A N 1
ATOM 2656 C CA . ILE A 1 331 ? -6.859 -11.195 12.047 1 97.75 331 ILE A CA 1
ATOM 2657 C C . ILE A 1 331 ? -7.844 -10.211 12.672 1 97.75 331 ILE A C 1
ATOM 2659 O O . ILE A 1 331 ? -7.496 -9.492 13.617 1 97.75 331 ILE A O 1
ATOM 2663 N N . THR A 1 332 ? -9.086 -10.211 12.25 1 97.81 332 THR A N 1
ATOM 2664 C CA . THR A 1 332 ? -10 -9.117 12.562 1 97.81 332 THR A CA 1
ATOM 2665 C C . THR A 1 332 ? -11.078 -9.578 13.539 1 97.81 332 THR A C 1
ATOM 2667 O O . THR A 1 332 ? -11.75 -8.758 14.164 1 97.81 332 THR A O 1
ATOM 2670 N N . GLY A 1 333 ? -11.297 -10.875 13.578 1 97.25 333 GLY A N 1
ATOM 2671 C CA . GLY A 1 333 ? -12.398 -11.398 14.367 1 97.25 333 GLY A CA 1
ATOM 2672 C C . GLY A 1 333 ? -13.742 -11.297 13.672 1 97.25 333 GLY A C 1
ATOM 2673 O O . GLY A 1 333 ? -14.781 -11.57 14.273 1 97.25 333 GLY A O 1
ATOM 2674 N N . ARG A 1 334 ? -13.773 -10.977 12.422 1 97.19 334 ARG A N 1
ATOM 2675 C CA . ARG A 1 334 ? -15.016 -10.727 11.688 1 97.19 334 ARG A CA 1
ATOM 2676 C C . ARG A 1 334 ? -15.602 -12.031 11.148 1 97.19 334 ARG A C 1
ATOM 2678 O O . ARG A 1 334 ? -14.867 -12.938 10.758 1 97.19 334 ARG A O 1
ATOM 2685 N N . GLU A 1 335 ? -16.891 -12.047 11.062 1 96.5 335 GLU A N 1
ATOM 2686 C CA . GLU A 1 335 ? -17.562 -13.086 10.297 1 96.5 335 GLU A CA 1
ATOM 2687 C C . GLU A 1 335 ? -17.375 -12.883 8.797 1 96.5 335 GLU A C 1
ATOM 2689 O O . GLU A 1 335 ? -16.984 -11.797 8.359 1 96.5 335 GLU A O 1
ATOM 2694 N N . VAL A 1 336 ? -17.656 -13.859 8.047 1 95 336 VAL A N 1
ATOM 2695 C CA . VAL A 1 336 ? -17.359 -13.906 6.617 1 95 336 VAL A CA 1
ATOM 2696 C C . VAL A 1 336 ? -17.969 -12.688 5.926 1 95 336 VAL A C 1
ATOM 2698 O O . VAL A 1 336 ? -17.297 -12.023 5.133 1 95 336 VAL A O 1
ATOM 2701 N N . GLN A 1 337 ? -19.203 -12.32 6.254 1 94.5 337 GLN A N 1
ATOM 2702 C CA . GLN A 1 337 ? -19.938 -11.258 5.559 1 94.5 337 GLN A CA 1
ATOM 2703 C C . GLN A 1 337 ? -19.328 -9.891 5.875 1 94.5 337 GLN A C 1
ATOM 2705 O O . GLN A 1 337 ? -19.594 -8.922 5.16 1 94.5 337 GLN A O 1
ATOM 2710 N N . ASP A 1 338 ? -18.531 -9.781 6.926 1 96.56 338 ASP A N 1
ATOM 2711 C CA . ASP A 1 338 ? -18 -8.5 7.383 1 96.56 338 ASP A CA 1
ATOM 2712 C C . ASP A 1 338 ? -16.5 -8.383 7.086 1 96.56 338 ASP A C 1
ATOM 2714 O O . ASP A 1 338 ? -15.812 -7.543 7.672 1 96.56 338 ASP A O 1
ATOM 2718 N N . ARG A 1 339 ? -15.977 -9.164 6.105 1 98 339 ARG A N 1
ATOM 2719 C CA . ARG A 1 339 ? -14.539 -9.219 5.887 1 98 339 ARG A CA 1
ATOM 2720 C C . ARG A 1 339 ? -14.133 -8.375 4.684 1 98 339 ARG A C 1
ATOM 2722 O O . ARG A 1 339 ? -13.031 -8.531 4.152 1 98 339 ARG A O 1
ATOM 2729 N N . LEU A 1 340 ? -14.984 -7.445 4.246 1 97.88 340 LEU A N 1
ATOM 2730 C CA . LEU A 1 340 ? -14.703 -6.668 3.043 1 97.88 340 LEU A CA 1
ATOM 2731 C C . LEU A 1 340 ? -13.469 -5.789 3.242 1 97.88 340 LEU A C 1
ATOM 2733 O O . LEU A 1 340 ? -12.578 -5.766 2.391 1 97.88 340 LEU A O 1
ATOM 2737 N N . ALA A 1 341 ? -13.367 -5.074 4.352 1 98.44 341 ALA A N 1
ATOM 2738 C CA . ALA A 1 341 ? -12.25 -4.16 4.594 1 98.44 341 ALA A CA 1
ATOM 2739 C C . ALA A 1 341 ? -10.922 -4.906 4.594 1 98.44 341 ALA A C 1
ATOM 2741 O O . ALA A 1 341 ? -9.945 -4.449 3.986 1 98.44 341 ALA A O 1
ATOM 2742 N N . GLY A 1 342 ? -10.93 -6.027 5.289 1 98.56 342 GLY A N 1
ATOM 2743 C CA . GLY A 1 342 ? -9.719 -6.84 5.281 1 98.56 342 GLY A CA 1
ATOM 2744 C C . GLY A 1 342 ? -9.367 -7.367 3.902 1 98.56 342 GLY A C 1
ATOM 2745 O O . GLY A 1 342 ? -8.195 -7.387 3.523 1 98.56 342 GLY A O 1
ATOM 2746 N N . THR A 1 343 ? -10.367 -7.781 3.121 1 98.5 343 THR A N 1
ATOM 2747 C CA . THR A 1 343 ? -10.188 -8.258 1.756 1 98.5 343 THR A CA 1
ATOM 2748 C C . THR A 1 343 ? -9.539 -7.188 0.885 1 98.5 343 THR A C 1
ATOM 2750 O O . THR A 1 343 ? -8.531 -7.441 0.222 1 98.5 343 THR A O 1
ATOM 2753 N N . LEU A 1 344 ? -10.117 -6.004 0.957 1 98.69 344 LEU A N 1
ATOM 2754 C CA . LEU A 1 344 ? -9.617 -4.902 0.136 1 98.69 344 LEU A CA 1
ATOM 2755 C C . LEU A 1 344 ? -8.188 -4.547 0.517 1 98.69 344 LEU A C 1
ATOM 2757 O O . LEU A 1 344 ? -7.359 -4.277 -0.354 1 98.69 344 LEU A O 1
ATOM 2761 N N . SER A 1 345 ? -7.871 -4.57 1.784 1 98.62 345 SER A N 1
ATOM 2762 C CA . SER A 1 345 ? -6.527 -4.254 2.258 1 98.62 345 SER A CA 1
ATOM 2763 C C . SER A 1 345 ? -5.504 -5.246 1.719 1 98.62 345 SER A C 1
ATOM 2765 O O . SER A 1 345 ? -4.477 -4.848 1.165 1 98.62 345 SER A O 1
ATOM 2767 N N . LEU A 1 346 ? -5.812 -6.52 1.834 1 98.69 346 LEU A N 1
ATOM 2768 C CA . LEU A 1 346 ? -4.895 -7.547 1.362 1 98.69 346 LEU A CA 1
ATOM 2769 C C . LEU A 1 346 ? -4.711 -7.465 -0.149 1 98.69 346 LEU A C 1
ATOM 2771 O O . LEU A 1 346 ? -3.596 -7.605 -0.653 1 98.69 346 LEU A O 1
ATOM 2775 N N . HIS A 1 347 ? -5.785 -7.238 -0.855 1 98.75 347 HIS A N 1
ATOM 2776 C CA . HIS A 1 347 ? -5.719 -7.195 -2.312 1 98.75 347 HIS A CA 1
ATOM 2777 C C . HIS A 1 347 ? -4.949 -5.965 -2.791 1 98.75 347 HIS A C 1
ATOM 2779 O O . HIS A 1 347 ? -4.211 -6.035 -3.773 1 98.75 347 HIS A O 1
ATOM 2785 N N . LEU A 1 348 ? -5.129 -4.836 -2.096 1 98.5 348 LEU A N 1
ATOM 2786 C CA . LEU A 1 348 ? -4.344 -3.664 -2.463 1 98.5 348 LEU A CA 1
ATOM 2787 C C . LEU A 1 348 ? -2.854 -3.922 -2.258 1 98.5 348 LEU A C 1
ATOM 2789 O O . LEU A 1 348 ? -2.037 -3.582 -3.117 1 98.5 348 LEU A O 1
ATOM 2793 N N . MET A 1 349 ? -2.523 -4.535 -1.149 1 97.81 349 MET A N 1
ATOM 2794 C CA . MET A 1 349 ? -1.131 -4.883 -0.879 1 97.81 349 MET A CA 1
ATOM 2795 C C . MET A 1 349 ? -0.6 -5.855 -1.924 1 97.81 349 MET A C 1
ATOM 2797 O O . MET A 1 349 ? 0.544 -5.738 -2.367 1 97.81 349 MET A O 1
ATOM 2801 N N . ALA A 1 350 ? -1.409 -6.785 -2.293 1 98.38 350 ALA A N 1
ATOM 2802 C CA . ALA A 1 350 ? -1.014 -7.746 -3.318 1 98.38 350 ALA A CA 1
ATOM 2803 C C . ALA A 1 350 ? -0.708 -7.047 -4.641 1 98.38 350 ALA A C 1
ATOM 2805 O O . ALA A 1 350 ? 0.287 -7.355 -5.297 1 98.38 350 ALA A O 1
ATOM 2806 N N . LEU A 1 351 ? -1.54 -6.082 -5.051 1 97.81 351 LEU A N 1
ATOM 2807 C CA . LEU A 1 351 ? -1.296 -5.324 -6.273 1 97.81 351 LEU A CA 1
ATOM 2808 C C . LEU A 1 351 ? 0.042 -4.598 -6.207 1 97.81 351 LEU A C 1
ATOM 2810 O O . LEU A 1 351 ? 0.831 -4.648 -7.152 1 97.81 351 LEU A O 1
ATOM 2814 N N . GLN A 1 352 ? 0.268 -4.012 -5.09 1 95.81 352 GLN A N 1
ATOM 2815 C CA . GLN A 1 352 ? 1.51 -3.268 -4.91 1 95.81 352 GLN A CA 1
ATOM 2816 C C . GLN A 1 352 ? 2.723 -4.191 -4.996 1 95.81 352 GLN A C 1
ATOM 2818 O O . GLN A 1 352 ? 3.809 -3.762 -5.391 1 95.81 352 GLN A O 1
ATOM 2823 N N . ASN A 1 353 ? 2.52 -5.434 -4.633 1 96.12 353 ASN A N 1
ATOM 2824 C CA . ASN A 1 353 ? 3.635 -6.375 -4.574 1 96.12 353 ASN A CA 1
ATOM 2825 C C . ASN A 1 353 ? 3.66 -7.289 -5.797 1 96.12 353 ASN A C 1
ATOM 2827 O O . ASN A 1 353 ? 4.355 -8.305 -5.801 1 96.12 353 ASN A O 1
ATOM 2831 N N . GLY A 1 354 ? 2.826 -7.043 -6.832 1 96.75 354 GLY A N 1
ATOM 2832 C CA . GLY A 1 354 ? 3.096 -7.672 -8.117 1 96.75 354 GLY A CA 1
ATOM 2833 C C . GLY A 1 354 ? 1.943 -8.523 -8.617 1 96.75 354 GLY A C 1
ATOM 2834 O O . GLY A 1 354 ? 2.047 -9.164 -9.664 1 96.75 354 GLY A O 1
ATOM 2835 N N . ALA A 1 355 ? 0.811 -8.523 -7.914 1 98.25 355 ALA A N 1
ATOM 2836 C CA . ALA A 1 355 ? -0.336 -9.281 -8.406 1 98.25 355 ALA A CA 1
ATOM 2837 C C . ALA A 1 355 ? -0.831 -8.727 -9.742 1 98.25 355 ALA A C 1
ATOM 2839 O O . ALA A 1 355 ? -0.903 -7.508 -9.922 1 98.25 355 ALA A O 1
ATOM 2840 N N . SER A 1 356 ? -1.139 -9.625 -10.648 1 98 356 SER A N 1
ATOM 2841 C CA . SER A 1 356 ? -1.686 -9.258 -11.953 1 98 356 SER A CA 1
ATOM 2842 C C . SER A 1 356 ? -3.205 -9.383 -11.969 1 98 356 SER A C 1
ATOM 2844 O O . SER A 1 356 ? -3.889 -8.633 -12.672 1 98 356 SER A O 1
ATOM 2846 N N . VAL A 1 357 ? -3.717 -10.359 -11.258 1 98.44 357 VAL A N 1
ATOM 2847 C CA . VAL A 1 357 ? -5.145 -10.664 -11.266 1 98.44 357 VAL A CA 1
ATOM 2848 C C . VAL A 1 357 ? -5.637 -10.836 -9.828 1 98.44 357 VAL A C 1
ATOM 2850 O O . VAL A 1 357 ? -5.008 -11.523 -9.023 1 98.44 357 VAL A O 1
ATOM 2853 N N . LEU A 1 358 ? -6.66 -10.102 -9.523 1 98.62 358 LEU A N 1
ATOM 2854 C CA . LEU A 1 358 ? -7.359 -10.312 -8.266 1 98.62 358 LEU A CA 1
ATOM 2855 C C . LEU A 1 358 ? -8.625 -11.133 -8.477 1 98.62 358 LEU A C 1
ATOM 2857 O O . LEU A 1 358 ? -9.508 -10.734 -9.25 1 98.62 358 LEU A O 1
ATOM 2861 N N . ARG A 1 359 ? -8.695 -12.305 -7.871 1 98.19 359 ARG A N 1
ATOM 2862 C CA . ARG A 1 359 ? -9.898 -13.133 -7.883 1 98.19 359 ARG A CA 1
ATOM 2863 C C . ARG A 1 359 ? -10.836 -12.758 -6.738 1 98.19 359 ARG A C 1
ATOM 2865 O O . ARG A 1 359 ? -10.5 -12.938 -5.566 1 98.19 359 ARG A O 1
ATOM 2872 N N . VAL A 1 360 ? -12.062 -12.273 -7.121 1 97.69 360 VAL A N 1
ATOM 2873 C CA . VAL A 1 360 ? -12.781 -11.57 -6.059 1 97.69 360 VAL A CA 1
ATOM 2874 C C . VAL A 1 360 ? -14.273 -11.875 -6.152 1 97.69 360 VAL A C 1
ATOM 2876 O O . VAL A 1 360 ? -14.773 -12.227 -7.223 1 97.69 360 VAL A O 1
ATOM 2879 N N . HIS A 1 361 ? -15.008 -11.695 -5.051 1 95.44 361 HIS A N 1
ATOM 2880 C CA . HIS A 1 361 ? -16.469 -11.781 -4.973 1 95.44 361 HIS A CA 1
ATOM 2881 C C . HIS A 1 361 ? -17.094 -10.398 -5.059 1 95.44 361 HIS A C 1
ATOM 2883 O O . HIS A 1 361 ? -18.156 -10.234 -5.672 1 95.44 361 HIS A O 1
ATOM 2889 N N . ASP A 1 362 ? -16.547 -9.391 -4.457 1 96.69 362 ASP A N 1
ATOM 2890 C CA . ASP A 1 362 ? -17.062 -8.023 -4.391 1 96.69 362 ASP A CA 1
ATOM 2891 C C . ASP A 1 362 ? -16.547 -7.188 -5.559 1 96.69 362 ASP A C 1
ATOM 2893 O O . ASP A 1 362 ? -15.586 -6.434 -5.414 1 96.69 362 ASP A O 1
ATOM 2897 N N . ILE A 1 363 ? -17.25 -7.191 -6.637 1 97.81 363 ILE A N 1
ATOM 2898 C CA . ILE A 1 363 ? -16.766 -6.676 -7.914 1 97.81 363 ILE A CA 1
ATOM 2899 C C . ILE A 1 363 ? -16.703 -5.152 -7.867 1 97.81 363 ILE A C 1
ATOM 2901 O O . ILE A 1 363 ? -15.656 -4.559 -8.148 1 97.81 363 ILE A O 1
ATOM 2905 N N . ASP A 1 364 ? -17.797 -4.496 -7.449 1 97.62 364 ASP A N 1
ATOM 2906 C CA . ASP A 1 364 ? -17.859 -3.037 -7.461 1 97.62 364 ASP A CA 1
ATOM 2907 C C . ASP A 1 364 ? -16.75 -2.432 -6.59 1 97.62 364 ASP A C 1
ATOM 2909 O O . ASP A 1 364 ? -16.078 -1.492 -7.008 1 97.62 364 ASP A O 1
ATOM 2913 N N . GLU A 1 365 ? -16.625 -2.951 -5.41 1 98.25 365 GLU A N 1
ATOM 2914 C CA . GLU A 1 365 ? -15.625 -2.449 -4.473 1 98.25 365 GLU A CA 1
ATOM 2915 C C . GLU A 1 365 ? -14.219 -2.615 -5.027 1 98.25 365 GLU A C 1
ATOM 2917 O O . GLU A 1 365 ? -13.359 -1.75 -4.832 1 98.25 365 GLU A O 1
ATOM 2922 N N . HIS A 1 366 ? -13.984 -3.691 -5.75 1 98.56 366 HIS A N 1
ATOM 2923 C CA . HIS A 1 366 ? -12.648 -3.92 -6.297 1 98.56 366 HIS A CA 1
ATOM 2924 C C . HIS A 1 366 ? -12.406 -3.068 -7.539 1 98.56 366 HIS A C 1
ATOM 2926 O O . HIS A 1 366 ? -11.281 -2.641 -7.797 1 98.56 366 HIS A O 1
ATOM 2932 N N . ILE A 1 367 ? -13.438 -2.828 -8.32 1 98.5 367 ILE A N 1
ATOM 2933 C CA . ILE A 1 367 ? -13.305 -1.855 -9.398 1 98.5 367 ILE A CA 1
ATOM 2934 C C . ILE A 1 367 ? -12.844 -0.515 -8.836 1 98.5 367 ILE A C 1
ATOM 2936 O O . ILE A 1 367 ? -11.906 0.097 -9.359 1 98.5 367 ILE A O 1
ATOM 2940 N N . ASP A 1 368 ? -13.516 -0.065 -7.762 1 98.56 368 ASP A N 1
ATOM 2941 C CA . ASP A 1 368 ? -13.156 1.199 -7.125 1 98.56 368 ASP A CA 1
ATOM 2942 C C . ASP A 1 368 ? -11.719 1.168 -6.613 1 98.56 368 ASP A C 1
ATOM 2944 O O . ASP A 1 368 ? -10.977 2.137 -6.773 1 98.56 368 ASP A O 1
ATOM 2948 N N . LEU A 1 369 ? -11.328 0.064 -5.977 1 98.5 369 LEU A N 1
ATOM 2949 C CA . LEU A 1 369 ? -9.969 -0.107 -5.469 1 98.5 369 LEU A CA 1
ATOM 2950 C C . LEU A 1 369 ? -8.945 0.043 -6.59 1 98.5 369 LEU A C 1
ATOM 2952 O O . LEU A 1 369 ? -7.961 0.771 -6.445 1 98.5 369 LEU A O 1
ATOM 2956 N N . ILE A 1 370 ? -9.156 -0.566 -7.695 1 98.31 370 ILE A N 1
ATOM 2957 C CA . ILE A 1 370 ? -8.219 -0.543 -8.812 1 98.31 370 ILE A CA 1
ATOM 2958 C C . ILE A 1 370 ? -8.156 0.862 -9.406 1 98.31 370 ILE A C 1
ATOM 2960 O O . ILE A 1 370 ? -7.082 1.338 -9.781 1 98.31 370 ILE A O 1
ATOM 2964 N N . LYS A 1 371 ? -9.305 1.509 -9.531 1 98.06 371 LYS A N 1
ATOM 2965 C CA . LYS A 1 371 ? -9.312 2.881 -10.031 1 98.06 371 LYS A CA 1
ATOM 2966 C C . LYS A 1 371 ? -8.453 3.789 -9.164 1 98.06 371 LYS A C 1
ATOM 2968 O O . LYS A 1 371 ? -7.684 4.605 -9.672 1 98.06 371 LYS A O 1
ATOM 2973 N N . VAL A 1 372 ? -8.594 3.691 -7.844 1 98 372 VAL A N 1
ATOM 2974 C CA . VAL A 1 372 ? -7.789 4.492 -6.93 1 98 372 VAL A CA 1
ATOM 2975 C C . VAL A 1 372 ? -6.312 4.133 -7.09 1 98 372 VAL A C 1
ATOM 2977 O O . VAL A 1 372 ? -5.461 5.016 -7.191 1 98 372 VAL A O 1
ATOM 2980 N N . PHE A 1 373 ? -6 2.84 -7.121 1 97.12 373 PHE A N 1
ATOM 2981 C CA . PHE A 1 373 ? -4.637 2.348 -7.297 1 97.12 373 PHE A CA 1
ATOM 2982 C C . PHE A 1 373 ? -4.008 2.936 -8.555 1 97.12 373 PHE A C 1
ATOM 2984 O O . PHE A 1 373 ? -2.904 3.484 -8.508 1 97.12 373 PHE A O 1
ATOM 2991 N N . LYS A 1 374 ? -4.703 2.859 -9.656 1 96.62 374 LYS A N 1
ATOM 2992 C CA . LYS A 1 374 ? -4.207 3.365 -10.938 1 96.62 374 LYS A CA 1
ATOM 2993 C C . LYS A 1 374 ? -4.027 4.879 -10.898 1 96.62 374 LYS A C 1
ATOM 2995 O O . LYS A 1 374 ? -3.039 5.406 -11.414 1 96.62 374 LYS A O 1
ATOM 3000 N N . SER A 1 375 ? -4.953 5.566 -10.281 1 96.56 375 SER A N 1
ATOM 3001 C CA . SER A 1 375 ? -4.871 7.02 -10.195 1 96.56 375 SER A CA 1
ATOM 3002 C C . SER A 1 375 ? -3.633 7.453 -9.414 1 96.56 375 SER A C 1
ATOM 3004 O O . SER A 1 375 ? -2.957 8.414 -9.797 1 96.56 375 SER A O 1
ATOM 3006 N N . LEU A 1 376 ? -3.377 6.785 -8.328 1 95.44 376 LEU A N 1
ATOM 3007 C CA . LEU A 1 376 ? -2.195 7.105 -7.535 1 95.44 376 LEU A CA 1
ATOM 3008 C C . LEU A 1 376 ? -0.919 6.801 -8.312 1 95.44 376 LEU A C 1
ATOM 3010 O O . LEU A 1 376 ? 0.043 7.57 -8.258 1 95.44 376 LEU A O 1
ATOM 3014 N N . GLU A 1 377 ? -0.91 5.68 -9.016 1 91.56 377 GLU A N 1
ATOM 3015 C CA . GLU A 1 377 ? 0.255 5.301 -9.812 1 91.56 377 GLU A CA 1
ATOM 3016 C C . GLU A 1 377 ? 0.542 6.336 -10.898 1 91.56 377 GLU A C 1
ATOM 3018 O O . GLU A 1 377 ? 1.702 6.621 -11.203 1 91.56 377 GLU A O 1
ATOM 3023 N N . GLU A 1 378 ? -0.471 6.953 -11.453 1 91.12 378 GLU A N 1
ATOM 3024 C CA . GLU A 1 378 ? -0.331 7.879 -12.57 1 91.12 378 GLU A CA 1
ATOM 3025 C C . GLU A 1 378 ? -0.042 9.297 -12.086 1 91.12 378 GLU A C 1
ATOM 3027 O O . GLU A 1 378 ? 0.375 10.148 -12.867 1 91.12 378 GLU A O 1
ATOM 3032 N N . THR A 1 379 ? -0.29 9.469 -10.852 1 91 379 THR A N 1
ATOM 3033 C CA . THR A 1 379 ? -0.127 10.797 -10.273 1 91 379 THR A CA 1
ATOM 3034 C C . THR A 1 379 ? 1.349 11.18 -10.188 1 91 379 THR A C 1
ATOM 3036 O O . THR A 1 379 ? 2.188 10.344 -9.828 1 91 379 THR A O 1
ATOM 3039 N N . ASP A 1 380 ? 1.623 12.477 -10.508 1 81.44 380 ASP A N 1
ATOM 3040 C CA . ASP A 1 380 ? 2.977 13.016 -10.445 1 81.44 380 ASP A CA 1
ATOM 3041 C C . ASP A 1 380 ? 3.359 13.375 -9.008 1 81.44 380 ASP A C 1
ATOM 3043 O O . ASP A 1 380 ? 2.52 13.828 -8.227 1 81.44 380 ASP A O 1
ATOM 3047 N N . MET B 1 1 ? 20.828 -24.328 -0.785 1 87 1 MET B N 1
ATOM 3048 C CA . MET B 1 1 ? 20.734 -22.875 -0.86 1 87 1 MET B CA 1
ATOM 3049 C C . MET B 1 1 ? 19.328 -22.438 -1.264 1 87 1 MET B C 1
ATOM 3051 O O . MET B 1 1 ? 18.75 -22.984 -2.211 1 87 1 MET B O 1
ATOM 3055 N N . ILE B 1 2 ? 18.781 -21.578 -0.432 1 82.19 2 ILE B N 1
ATOM 3056 C CA . ILE B 1 2 ? 17.438 -21.062 -0.654 1 82.19 2 ILE B CA 1
ATOM 3057 C C . ILE B 1 2 ? 17.5 -19.531 -0.788 1 82.19 2 ILE B C 1
ATOM 3059 O O . ILE B 1 2 ? 18.172 -18.859 0.008 1 82.19 2 ILE B O 1
ATOM 3063 N N . VAL B 1 3 ? 16.906 -19.094 -1.896 1 89.25 3 VAL B N 1
ATOM 3064 C CA . VAL B 1 3 ? 16.875 -17.641 -2.123 1 89.25 3 VAL B CA 1
ATOM 3065 C C . VAL B 1 3 ? 15.43 -17.156 -2.09 1 89.25 3 VAL B C 1
ATOM 3067 O O . VAL B 1 3 ? 14.57 -17.672 -2.799 1 89.25 3 VAL B O 1
ATOM 3070 N N . LYS B 1 4 ? 15.18 -16.234 -1.24 1 91.88 4 LYS B N 1
ATOM 3071 C CA . LYS B 1 4 ? 13.867 -15.602 -1.127 1 91.88 4 LYS B CA 1
ATOM 3072 C C . LYS B 1 4 ? 13.969 -14.094 -1.323 1 91.88 4 LYS B C 1
ATOM 3074 O O . LYS B 1 4 ? 14.688 -13.414 -0.588 1 91.88 4 LYS B O 1
ATOM 3079 N N . ARG B 1 5 ? 13.305 -13.578 -2.342 1 94.06 5 ARG B N 1
ATOM 3080 C CA . ARG B 1 5 ? 13.203 -12.133 -2.508 1 94.06 5 ARG B CA 1
ATOM 3081 C C . ARG B 1 5 ? 12.234 -11.539 -1.496 1 94.06 5 ARG B C 1
ATOM 3083 O O . ARG B 1 5 ? 11.086 -11.977 -1.392 1 94.06 5 ARG B O 1
ATOM 3090 N N . LEU B 1 6 ? 12.695 -10.555 -0.74 1 89.81 6 LEU B N 1
ATOM 3091 C CA . LEU B 1 6 ? 11.875 -9.898 0.278 1 89.81 6 LEU B CA 1
ATOM 3092 C C . LEU B 1 6 ? 11.32 -8.578 -0.232 1 89.81 6 LEU B C 1
ATOM 3094 O O . LEU B 1 6 ? 11.938 -7.934 -1.091 1 89.81 6 LEU B O 1
ATOM 3098 N N . ASN B 1 7 ? 10.109 -8.227 0.263 1 86.25 7 ASN B N 1
ATOM 3099 C CA . ASN B 1 7 ? 9.734 -6.82 0.189 1 86.25 7 ASN B CA 1
ATOM 3100 C C . ASN B 1 7 ? 10.812 -5.922 0.792 1 86.25 7 ASN B C 1
ATOM 3102 O O . ASN B 1 7 ? 11.297 -6.184 1.892 1 86.25 7 ASN B O 1
ATOM 3106 N N . PRO B 1 8 ? 11.18 -4.906 0.068 1 84.94 8 PRO B N 1
ATOM 3107 C CA . PRO B 1 8 ? 12.258 -4.055 0.577 1 84.94 8 PRO B CA 1
ATOM 3108 C C . PRO B 1 8 ? 11.938 -3.441 1.938 1 84.94 8 PRO B C 1
ATOM 3110 O O . PRO B 1 8 ? 12.836 -3.199 2.74 1 84.94 8 PRO B O 1
ATOM 3113 N N . ASP B 1 9 ? 10.703 -3.252 2.234 1 82.69 9 ASP B N 1
ATOM 3114 C CA . ASP B 1 9 ? 10.289 -2.674 3.512 1 82.69 9 ASP B CA 1
ATOM 3115 C C . ASP B 1 9 ? 10.5 -3.666 4.656 1 82.69 9 ASP B C 1
ATOM 3117 O O . ASP B 1 9 ? 10.438 -3.291 5.828 1 82.69 9 ASP B O 1
ATOM 3121 N N . ALA B 1 10 ? 10.82 -4.906 4.352 1 84.62 10 ALA B N 1
ATOM 3122 C CA . ALA B 1 10 ? 11.016 -5.941 5.363 1 84.62 10 ALA B CA 1
ATOM 3123 C C . ALA B 1 10 ? 12.484 -6.043 5.766 1 84.62 10 ALA B C 1
ATOM 3125 O O . ALA B 1 10 ? 12.852 -6.906 6.562 1 84.62 10 ALA B O 1
ATOM 3126 N N . LEU B 1 11 ? 13.328 -5.199 5.273 1 86.94 11 LEU B N 1
ATOM 3127 C CA . LEU B 1 11 ? 14.766 -5.266 5.496 1 86.94 11 LEU B CA 1
ATOM 3128 C C . LEU B 1 11 ? 15.094 -5.223 6.988 1 86.94 11 LEU B C 1
ATOM 3130 O O . LEU B 1 11 ? 15.875 -6.035 7.477 1 86.94 11 LEU B O 1
ATOM 3134 N N . LYS B 1 12 ? 14.453 -4.309 7.672 1 83.88 12 LYS B N 1
ATOM 3135 C CA . LYS B 1 12 ? 14.734 -4.16 9.094 1 83.88 12 LYS B CA 1
ATOM 3136 C C . LYS B 1 12 ? 14.484 -5.465 9.844 1 83.88 12 LYS B C 1
ATOM 3138 O O . LYS B 1 12 ? 15.344 -5.934 10.594 1 83.88 12 LYS B O 1
ATOM 3143 N N . ASN B 1 13 ? 13.352 -6.07 9.609 1 85.81 13 ASN B N 1
ATOM 3144 C CA . ASN B 1 13 ? 12.992 -7.328 10.258 1 85.81 13 ASN B CA 1
ATOM 3145 C C . ASN B 1 13 ? 13.945 -8.453 9.852 1 85.81 13 ASN B C 1
ATOM 3147 O O . ASN B 1 13 ? 14.312 -9.289 10.672 1 85.81 13 ASN B O 1
ATOM 3151 N N . ALA B 1 14 ? 14.266 -8.516 8.586 1 85.5 14 ALA B N 1
ATOM 3152 C CA . ALA B 1 14 ? 15.156 -9.555 8.078 1 85.5 14 ALA B CA 1
ATOM 3153 C C . ALA B 1 14 ? 16.531 -9.461 8.75 1 85.5 14 ALA B C 1
ATOM 3155 O O . ALA B 1 14 ? 17.125 -10.484 9.094 1 85.5 14 ALA B O 1
ATOM 3156 N N . LEU B 1 15 ? 17.047 -8.219 8.93 1 85.75 15 LEU B N 1
ATOM 3157 C CA . LEU B 1 15 ? 18.344 -8.008 9.57 1 85.75 15 LEU B CA 1
ATOM 3158 C C . LEU B 1 15 ? 18.297 -8.43 11.039 1 85.75 15 LEU B C 1
ATOM 3160 O O . LEU B 1 15 ? 19.234 -9.039 11.547 1 85.75 15 LEU B O 1
ATOM 3164 N N . GLN B 1 16 ? 17.172 -8.133 11.695 1 85.19 16 GLN B N 1
ATOM 3165 C CA . GLN B 1 16 ? 17 -8.539 13.086 1 85.19 16 GLN B CA 1
ATOM 3166 C C . GLN B 1 16 ? 17 -10.055 13.227 1 85.19 16 GLN B C 1
ATOM 3168 O O . GLN B 1 16 ? 17.562 -10.602 14.18 1 85.19 16 GLN B O 1
ATOM 3173 N N . LYS B 1 17 ? 16.406 -10.727 12.328 1 85.25 17 LYS B N 1
ATOM 3174 C CA . LYS B 1 17 ? 16.312 -12.188 12.344 1 85.25 17 LYS B CA 1
ATOM 3175 C C . LYS B 1 17 ? 17.672 -12.828 12.125 1 85.25 17 LYS B C 1
ATOM 3177 O O . LYS B 1 17 ? 18.031 -13.797 12.805 1 85.25 17 LYS B O 1
ATOM 3182 N N . ILE B 1 18 ? 18.422 -12.312 11.172 1 82.06 18 ILE B N 1
ATOM 3183 C CA . ILE B 1 18 ? 19.75 -12.844 10.875 1 82.06 18 ILE B CA 1
ATOM 3184 C C . ILE B 1 18 ? 20.688 -12.578 12.047 1 82.06 18 ILE B C 1
ATOM 3186 O O . ILE B 1 18 ? 21.531 -13.406 12.383 1 82.06 18 ILE B O 1
ATOM 3190 N N . GLY B 1 19 ? 20.609 -11.383 12.539 1 79.69 19 GLY B N 1
ATOM 3191 C CA . GLY B 1 19 ? 21.25 -11.07 13.812 1 79.69 19 GLY B CA 1
ATOM 3192 C C . GLY B 1 19 ? 22.703 -10.664 13.664 1 79.69 19 GLY B C 1
ATOM 3193 O O . GLY B 1 19 ? 23.562 -11.18 14.367 1 79.69 19 GLY B O 1
ATOM 3194 N N . PRO B 1 20 ? 23.109 -9.891 12.719 1 80 20 PRO B N 1
ATOM 3195 C CA . PRO B 1 20 ? 24.438 -9.273 12.789 1 80 20 PRO B CA 1
ATOM 3196 C C . PRO B 1 20 ? 24.594 -8.32 13.969 1 80 20 PRO B C 1
ATOM 3198 O O . PRO B 1 20 ? 23.641 -8.133 14.742 1 80 20 PRO B O 1
ATOM 3201 N N . GLU B 1 21 ? 25.812 -7.809 14.188 1 79.69 21 GLU B N 1
ATOM 3202 C CA . GLU B 1 21 ? 26 -6.812 15.242 1 79.69 21 GLU B CA 1
ATOM 3203 C C . GLU B 1 21 ? 25.078 -5.617 15.039 1 79.69 21 GLU B C 1
ATOM 3205 O O . GLU B 1 21 ? 24.734 -5.27 13.898 1 79.69 21 GLU B O 1
ATOM 3210 N N . LYS B 1 22 ? 24.703 -5.082 16.078 1 83.38 22 LYS B N 1
ATOM 3211 C CA . LYS B 1 22 ? 23.734 -3.994 16.047 1 83.38 22 LYS B CA 1
ATOM 3212 C C . LYS B 1 22 ? 24.203 -2.865 15.125 1 83.38 22 LYS B C 1
ATOM 3214 O O . LYS B 1 22 ? 23.422 -2.336 14.336 1 83.38 22 LYS B O 1
ATOM 3219 N N . ILE B 1 23 ? 25.422 -2.516 15.266 1 81.19 23 ILE B N 1
ATOM 3220 C CA . ILE B 1 23 ? 25.984 -1.451 14.445 1 81.19 23 ILE B CA 1
ATOM 3221 C C . ILE B 1 23 ? 25.891 -1.833 12.969 1 81.19 23 ILE B C 1
ATOM 3223 O O . ILE B 1 23 ? 25.547 -0.998 12.125 1 81.19 23 ILE B O 1
ATOM 3227 N N . ALA B 1 24 ? 26.172 -3.119 12.711 1 79.5 24 ALA B N 1
ATOM 3228 C CA . ALA B 1 24 ? 26.078 -3.607 11.344 1 79.5 24 ALA B CA 1
ATOM 3229 C C . ALA B 1 24 ? 24.641 -3.584 10.844 1 79.5 24 ALA B C 1
ATOM 3231 O O . ALA B 1 24 ? 24.375 -3.283 9.672 1 79.5 24 ALA B O 1
ATOM 3232 N N . GLN B 1 25 ? 23.719 -3.875 11.695 1 82.38 25 GLN B N 1
ATOM 3233 C CA . GLN B 1 25 ? 22.297 -3.834 11.336 1 82.38 25 GLN B CA 1
ATOM 3234 C C . GLN B 1 25 ? 21.891 -2.43 10.898 1 82.38 25 GLN B C 1
ATOM 3236 O O . GLN B 1 25 ? 21.25 -2.26 9.859 1 82.38 25 GLN B O 1
ATOM 3241 N N . ASP B 1 26 ? 22.266 -1.488 11.641 1 82.88 26 ASP B N 1
ATOM 3242 C CA . ASP B 1 26 ? 21.906 -0.102 11.359 1 82.88 26 ASP B CA 1
ATOM 3243 C C . ASP B 1 26 ? 22.5 0.358 10.031 1 82.88 26 ASP B C 1
ATOM 3245 O O . ASP B 1 26 ? 21.812 0.971 9.211 1 82.88 26 ASP B O 1
ATOM 3249 N N . ARG B 1 27 ? 23.781 0.046 9.859 1 82.12 27 ARG B N 1
ATOM 3250 C CA . ARG B 1 27 ? 24.469 0.443 8.633 1 82.12 27 ARG B CA 1
ATOM 3251 C C . ARG B 1 27 ? 23.828 -0.198 7.41 1 82.12 27 ARG B C 1
ATOM 3253 O O . ARG B 1 27 ? 23.641 0.462 6.387 1 82.12 27 ARG B O 1
ATOM 3260 N N . MET B 1 28 ? 23.5 -1.406 7.555 1 81.38 28 MET B N 1
ATOM 3261 C CA . MET B 1 28 ? 22.906 -2.141 6.441 1 81.38 28 MET B CA 1
ATOM 3262 C C . MET B 1 28 ? 21.5 -1.625 6.137 1 81.38 28 MET B C 1
ATOM 3264 O O . MET B 1 28 ? 21.109 -1.524 4.973 1 81.38 28 MET B O 1
ATOM 3268 N N . HIS B 1 29 ? 20.828 -1.392 7.164 1 83 29 HIS B N 1
ATOM 3269 C CA . HIS B 1 29 ? 19.5 -0.832 6.965 1 83 29 HIS B CA 1
ATOM 3270 C C . HIS B 1 29 ? 19.562 0.488 6.203 1 83 29 HIS B C 1
ATOM 3272 O O . HIS B 1 29 ? 18.766 0.723 5.293 1 83 29 HIS B O 1
ATOM 3278 N N . GLN B 1 30 ? 20.484 1.288 6.543 1 83 30 GLN B N 1
ATOM 3279 C CA . GLN B 1 30 ? 20.641 2.586 5.898 1 83 30 GLN B CA 1
ATOM 3280 C C . GLN B 1 30 ? 20.984 2.426 4.418 1 83 30 GLN B C 1
ATOM 3282 O O . GLN B 1 30 ? 20.594 3.252 3.592 1 83 30 GLN B O 1
ATOM 3287 N N . LYS B 1 31 ? 21.625 1.374 4.094 1 81.19 31 LYS B N 1
ATOM 3288 C CA . LYS B 1 31 ? 21.984 1.103 2.707 1 81.19 31 LYS B CA 1
ATOM 3289 C C . LYS B 1 31 ? 20.766 0.687 1.891 1 81.19 31 LYS B C 1
ATOM 3291 O O . LYS B 1 31 ? 20.75 0.862 0.67 1 81.19 31 LYS B O 1
ATOM 3296 N N . GLY B 1 32 ? 19.828 0.205 2.619 1 82.69 32 GLY B N 1
ATOM 3297 C CA . GLY B 1 32 ? 18.672 -0.339 1.923 1 82.69 32 GLY B CA 1
ATOM 3298 C C . GLY B 1 32 ? 17.531 0.654 1.791 1 82.69 32 GLY B C 1
ATOM 3299 O O . GLY B 1 32 ? 16.562 0.41 1.062 1 82.69 32 GLY B O 1
ATOM 3300 N N . VAL B 1 33 ? 17.641 1.758 2.471 1 83.56 33 VAL B N 1
ATOM 3301 C CA . VAL B 1 33 ? 16.609 2.787 2.406 1 83.56 33 VAL B CA 1
ATOM 3302 C C . VAL B 1 33 ? 16.938 3.779 1.294 1 83.56 33 VAL B C 1
ATOM 3304 O O . VAL B 1 33 ? 18.016 4.383 1.289 1 83.56 33 VAL B O 1
ATOM 3307 N N . SER B 1 34 ? 16.047 3.922 0.365 1 88.62 34 SER B N 1
ATOM 3308 C CA . SER B 1 34 ? 16.266 4.797 -0.78 1 88.62 34 SER B CA 1
ATOM 3309 C C . SER B 1 34 ? 15.492 6.102 -0.636 1 88.62 34 SER B C 1
ATOM 3311 O O . S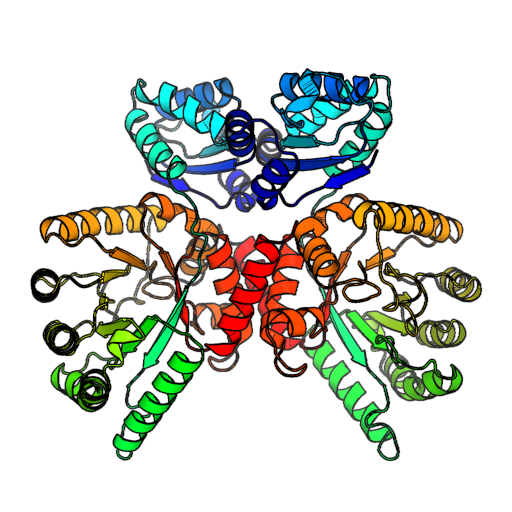ER B 1 34 ? 14.336 6.102 -0.19 1 88.62 34 SER B O 1
ATOM 3313 N N . PHE B 1 35 ? 16.141 7.191 -0.98 1 91.56 35 PHE B N 1
ATOM 3314 C CA . PHE B 1 35 ? 15.516 8.516 -1.043 1 91.56 35 PHE B CA 1
ATOM 3315 C C . PHE B 1 35 ? 15.5 9.031 -2.477 1 91.56 35 PHE B C 1
ATOM 3317 O O . PHE B 1 35 ? 16.469 8.859 -3.219 1 91.56 35 PHE B O 1
ATOM 3324 N N . VAL B 1 36 ? 14.406 9.586 -2.869 1 92.19 36 VAL B N 1
ATOM 3325 C CA . VAL B 1 36 ? 14.227 10.258 -4.156 1 92.19 36 VAL B CA 1
ATOM 3326 C C . VAL B 1 36 ? 13.711 11.672 -3.936 1 92.19 36 VAL B C 1
ATOM 3328 O O . VAL B 1 36 ? 12.711 11.875 -3.234 1 92.19 36 VAL B O 1
ATOM 3331 N N . PHE B 1 37 ? 14.406 12.648 -4.504 1 94.31 37 PHE B N 1
ATOM 3332 C CA . PHE B 1 37 ? 14.008 14.047 -4.363 1 94.31 37 PHE B CA 1
ATOM 3333 C C . PHE B 1 37 ? 13.867 14.703 -5.73 1 94.31 37 PHE B C 1
ATOM 3335 O O . PHE B 1 37 ? 14.711 14.516 -6.605 1 94.31 37 PHE B O 1
ATOM 3342 N N . GLU B 1 38 ? 12.82 15.383 -5.91 1 93.69 38 GLU B N 1
ATOM 3343 C CA . GLU B 1 38 ? 12.727 16.375 -6.984 1 93.69 38 GLU B CA 1
ATOM 3344 C C . GLU B 1 38 ? 13.219 17.734 -6.516 1 93.69 38 GLU B C 1
ATOM 3346 O O . GLU B 1 38 ? 12.727 18.281 -5.523 1 93.69 38 GLU B O 1
ATOM 3351 N N . ILE B 1 39 ? 14.203 18.266 -7.148 1 93.75 39 ILE B N 1
ATOM 3352 C CA . ILE B 1 39 ? 14.766 19.578 -6.82 1 93.75 39 ILE B CA 1
ATOM 3353 C C . ILE B 1 39 ? 14.531 20.547 -7.984 1 93.75 39 ILE B C 1
ATOM 3355 O O . ILE B 1 39 ? 14.93 20.266 -9.117 1 93.75 39 ILE B O 1
ATOM 3359 N N . GLN B 1 40 ? 13.906 21.625 -7.668 1 92.19 40 GLN B N 1
ATOM 3360 C CA . GLN B 1 40 ? 13.539 22.578 -8.719 1 92.19 40 GLN B CA 1
ATOM 3361 C C . GLN B 1 40 ? 14.258 23.906 -8.547 1 92.19 40 GLN B C 1
ATOM 3363 O O . GLN B 1 40 ? 14.547 24.312 -7.422 1 92.19 40 GLN B O 1
ATOM 3368 N N . HIS B 1 41 ? 14.484 24.531 -9.672 1 92.5 41 HIS B N 1
ATOM 3369 C CA . HIS B 1 41 ? 15.008 25.891 -9.75 1 92.5 41 HIS B CA 1
ATOM 3370 C C . HIS B 1 41 ? 16.375 26 -9.078 1 92.5 41 HIS B C 1
ATOM 3372 O O . HIS B 1 41 ? 16.609 26.906 -8.273 1 92.5 41 HIS B O 1
ATOM 3378 N N . LEU B 1 42 ? 17.234 25.047 -9.398 1 91.94 42 LEU B N 1
ATOM 3379 C CA . LEU B 1 42 ? 18.609 25.078 -8.922 1 91.94 42 LEU B CA 1
ATOM 3380 C C . LEU B 1 42 ? 19.484 25.906 -9.852 1 91.94 42 LEU B C 1
ATOM 3382 O O . LEU B 1 42 ? 19.453 25.719 -11.07 1 91.94 42 LEU B O 1
ATOM 3386 N N . PRO B 1 43 ? 20.219 26.781 -9.266 1 92.25 43 PRO B N 1
ATOM 3387 C CA . PRO B 1 43 ? 21.188 27.453 -10.133 1 92.25 43 PRO B CA 1
ATOM 3388 C C . PRO B 1 43 ? 22.109 26.484 -10.859 1 92.25 43 PRO B C 1
ATOM 3390 O O . PRO B 1 43 ? 22.469 25.438 -10.305 1 92.25 43 PRO B O 1
ATOM 3393 N N . LEU B 1 44 ? 22.547 26.891 -12.062 1 92.12 44 LEU B N 1
ATOM 3394 C CA . LEU B 1 44 ? 23.375 26.016 -12.898 1 92.12 44 LEU B CA 1
ATOM 3395 C C . LEU B 1 44 ? 24.594 25.531 -12.133 1 92.12 44 LEU B C 1
ATOM 3397 O O . LEU B 1 44 ? 24.922 24.344 -12.156 1 92.12 44 LEU B O 1
ATOM 3401 N N . SER B 1 45 ? 25.281 26.469 -11.508 1 90.81 45 SER B N 1
ATOM 3402 C CA . SER B 1 45 ? 26.484 26.109 -10.766 1 90.81 45 SER B CA 1
ATOM 3403 C C . SER B 1 45 ? 26.172 25.062 -9.695 1 90.81 45 SER B C 1
ATOM 3405 O O . SER B 1 45 ? 26.906 24.078 -9.547 1 90.81 45 SER B O 1
ATOM 3407 N N . ALA B 1 46 ? 25.141 25.203 -8.977 1 92.81 46 ALA B N 1
ATOM 3408 C CA . ALA B 1 46 ? 24.703 24.266 -7.941 1 92.81 46 ALA B CA 1
ATOM 3409 C C . ALA B 1 46 ? 24.328 22.922 -8.547 1 92.81 46 ALA B C 1
ATOM 3411 O O . ALA B 1 46 ? 24.609 21.859 -7.969 1 92.81 46 ALA B O 1
ATOM 3412 N N . THR B 1 47 ? 23.672 22.969 -9.688 1 92.5 47 THR B N 1
ATOM 3413 C CA . THR B 1 47 ? 23.25 21.766 -10.391 1 92.5 47 THR B CA 1
ATOM 3414 C C . THR B 1 47 ? 24.469 20.891 -10.742 1 92.5 47 THR B C 1
ATOM 3416 O O . THR B 1 47 ? 24.453 19.688 -10.523 1 92.5 47 THR B O 1
ATOM 3419 N N . LEU B 1 48 ? 25.438 21.531 -11.219 1 91.25 48 LEU B N 1
ATOM 3420 C CA . LEU B 1 48 ? 26.625 20.812 -11.648 1 91.25 48 LEU B CA 1
ATOM 3421 C C . LEU B 1 48 ? 27.391 20.25 -10.445 1 91.25 48 LEU B C 1
ATOM 3423 O O . LEU B 1 48 ? 27.844 19.109 -10.469 1 91.25 48 LEU B O 1
ATOM 3427 N N . ILE B 1 49 ? 27.516 20.984 -9.43 1 92 49 ILE B N 1
ATOM 3428 C CA . ILE B 1 49 ? 28.203 20.547 -8.227 1 92 49 ILE B CA 1
ATOM 3429 C C . ILE B 1 49 ? 27.438 19.391 -7.586 1 92 49 ILE B C 1
ATOM 3431 O O . ILE B 1 49 ? 28.047 18.375 -7.199 1 92 49 ILE B O 1
ATOM 3435 N N . LEU B 1 50 ? 26.125 19.578 -7.484 1 93.5 50 LEU B N 1
ATOM 3436 C CA . LEU B 1 50 ? 25.312 18.531 -6.879 1 93.5 50 LEU B CA 1
ATOM 3437 C C . LEU B 1 50 ? 25.438 17.219 -7.641 1 93.5 50 LEU B C 1
ATOM 3439 O O . LEU B 1 50 ? 25.516 16.156 -7.035 1 93.5 50 LEU B O 1
ATOM 3443 N N . LYS B 1 51 ? 25.391 17.312 -8.961 1 91.69 51 LYS B N 1
ATOM 3444 C CA . LYS B 1 51 ? 25.562 16.125 -9.773 1 91.69 51 LYS B CA 1
ATOM 3445 C C . LYS B 1 51 ? 26.891 15.438 -9.492 1 91.69 51 LYS B C 1
ATOM 3447 O O . LYS B 1 51 ? 26.953 14.227 -9.281 1 91.69 51 LYS B O 1
ATOM 3452 N N . GLN B 1 52 ? 27.938 16.156 -9.422 1 92 52 GLN B N 1
ATOM 3453 C CA . GLN B 1 52 ? 29.281 15.625 -9.156 1 92 52 GLN B CA 1
ATOM 3454 C C . GLN B 1 52 ? 29.344 14.992 -7.773 1 92 52 GLN B C 1
ATOM 3456 O O . GLN B 1 52 ? 29.844 13.875 -7.625 1 92 52 GLN B O 1
ATOM 3461 N N . GLU B 1 53 ? 28.906 15.664 -6.824 1 92.56 53 GLU B N 1
ATOM 3462 C CA . GLU B 1 53 ? 28.969 15.18 -5.445 1 92.56 53 GLU B CA 1
ATOM 3463 C C . GLU B 1 53 ? 28.078 13.953 -5.25 1 92.56 53 GLU B C 1
ATOM 3465 O O . GLU B 1 53 ? 28.438 13.031 -4.516 1 92.56 53 GLU B O 1
ATOM 3470 N N . ALA B 1 54 ? 26.844 14.008 -5.855 1 93.19 54 ALA B N 1
ATOM 3471 C CA . ALA B 1 54 ? 25.953 12.867 -5.754 1 93.19 54 ALA B CA 1
ATOM 3472 C C . ALA B 1 54 ? 26.594 11.602 -6.316 1 93.19 54 ALA B C 1
ATOM 3474 O O . ALA B 1 54 ? 26.562 10.547 -5.688 1 93.19 54 ALA B O 1
ATOM 3475 N N . ILE B 1 55 ? 27.234 11.727 -7.426 1 89.44 55 ILE B N 1
ATOM 3476 C CA . ILE B 1 55 ? 27.922 10.602 -8.055 1 89.44 55 ILE B CA 1
ATOM 3477 C C . ILE B 1 55 ? 29.078 10.133 -7.176 1 89.44 55 ILE B C 1
ATOM 3479 O O . ILE B 1 55 ? 29.297 8.93 -7.016 1 89.44 55 ILE B O 1
ATOM 3483 N N . SER B 1 56 ? 29.75 11.008 -6.602 1 90.56 56 SER B N 1
ATOM 3484 C CA . SER B 1 56 ? 30.938 10.703 -5.801 1 90.56 56 SER B CA 1
ATOM 3485 C C . SER B 1 56 ? 30.578 9.859 -4.582 1 90.56 56 SER B C 1
ATOM 3487 O O . SER B 1 56 ? 31.422 9.125 -4.062 1 90.56 56 SER B O 1
ATOM 3489 N N . VAL B 1 57 ? 29.438 9.93 -4.164 1 91.25 57 VAL B N 1
ATOM 3490 C CA . VAL B 1 57 ? 29.047 9.172 -2.979 1 91.25 57 VAL B CA 1
ATOM 3491 C C . VAL B 1 57 ? 28.25 7.938 -3.391 1 91.25 57 VAL B C 1
ATOM 3493 O O . VAL B 1 57 ? 27.734 7.219 -2.539 1 91.25 57 VAL B O 1
ATOM 3496 N N . GLY B 1 58 ? 28.094 7.742 -4.68 1 87.88 58 GLY B N 1
ATOM 3497 C CA . GLY B 1 58 ? 27.453 6.539 -5.176 1 87.88 58 GLY B CA 1
ATOM 3498 C C . GLY B 1 58 ? 26 6.758 -5.559 1 87.88 58 GLY B C 1
ATOM 3499 O O . GLY B 1 58 ? 25.328 5.844 -6.055 1 87.88 58 GLY B O 1
ATOM 3500 N N . GLY B 1 59 ? 25.438 7.918 -5.277 1 90.94 59 GLY B N 1
ATOM 3501 C CA . GLY B 1 59 ? 24.125 8.289 -5.75 1 90.94 59 GLY B CA 1
ATOM 3502 C C . GLY B 1 59 ? 24.125 8.867 -7.152 1 90.94 59 GLY B C 1
ATOM 3503 O O . GLY B 1 59 ? 25 8.531 -7.965 1 90.94 59 GLY B O 1
ATOM 3504 N N . ASP B 1 60 ? 23.062 9.641 -7.449 1 91.31 60 ASP B N 1
ATOM 3505 C CA . ASP B 1 60 ? 23.016 10.273 -8.766 1 91.31 60 ASP B CA 1
ATOM 3506 C C . ASP B 1 60 ? 22.016 11.422 -8.781 1 91.31 60 ASP B C 1
ATOM 3508 O O . ASP B 1 60 ? 21.172 11.531 -7.887 1 91.31 60 ASP B O 1
ATOM 3512 N N . PHE B 1 61 ? 22.203 12.312 -9.711 1 92.94 61 PHE B N 1
ATOM 3513 C CA . PHE B 1 61 ? 21.328 13.461 -9.93 1 92.94 61 PHE B CA 1
ATOM 3514 C C . PHE B 1 61 ? 21.016 13.617 -11.414 1 92.94 61 PHE B C 1
ATOM 3516 O O . PHE B 1 61 ? 21.891 14 -12.203 1 92.94 61 PHE B O 1
ATOM 3523 N N . ALA B 1 62 ? 19.766 13.297 -11.719 1 91 62 ALA B N 1
ATOM 3524 C CA . ALA B 1 62 ? 19.328 13.383 -13.109 1 91 62 ALA B CA 1
ATOM 3525 C C . ALA B 1 62 ? 18.922 14.805 -13.477 1 91 62 ALA B C 1
ATOM 3527 O O . ALA B 1 62 ? 18.172 15.453 -12.742 1 91 62 ALA B O 1
ATOM 3528 N N . THR B 1 63 ? 19.469 15.266 -14.586 1 90.25 63 THR B N 1
ATOM 3529 C CA . THR B 1 63 ? 19.156 16.594 -15.117 1 90.25 63 THR B CA 1
ATOM 3530 C C . THR B 1 63 ? 18.609 16.484 -16.531 1 90.25 63 THR B C 1
ATOM 3532 O O . THR B 1 63 ? 18.766 15.461 -17.188 1 90.25 63 THR B O 1
ATOM 3535 N N . PRO B 1 64 ? 17.859 17.531 -16.938 1 87.94 64 PRO B N 1
ATOM 3536 C CA . PRO B 1 64 ? 17.391 17.531 -18.312 1 87.94 64 PRO B CA 1
ATOM 3537 C C . PRO B 1 64 ? 18.516 17.375 -19.328 1 87.94 64 PRO B C 1
ATOM 3539 O O . PRO B 1 64 ? 19.672 17.719 -19.031 1 87.94 64 PRO B O 1
ATOM 3542 N N . ARG B 1 65 ? 18.125 16.922 -20.484 1 83.56 65 ARG B N 1
ATOM 3543 C CA . ARG B 1 65 ? 19.078 16.625 -21.547 1 83.56 65 ARG B CA 1
ATOM 3544 C C . ARG B 1 65 ? 19.891 17.859 -21.906 1 83.56 65 ARG B C 1
ATOM 3546 O O . ARG B 1 65 ? 21.078 17.75 -22.234 1 83.56 65 ARG B O 1
ATOM 3553 N N . ASP B 1 66 ? 19.359 18.984 -21.859 1 86.62 66 ASP B N 1
ATOM 3554 C CA . ASP B 1 66 ? 20.031 20.203 -22.344 1 86.62 66 ASP B CA 1
ATOM 3555 C C . ASP B 1 66 ? 20.891 20.828 -21.25 1 86.62 66 ASP B C 1
ATOM 3557 O O . ASP B 1 66 ? 21.594 21.797 -21.5 1 86.62 66 ASP B O 1
ATOM 3561 N N . CYS B 1 67 ? 20.844 20.234 -20.094 1 86 67 CYS B N 1
ATOM 3562 C CA . CYS B 1 67 ? 21.625 20.797 -19 1 86 67 CYS B CA 1
ATOM 3563 C C . CYS B 1 67 ? 23.109 20.797 -19.328 1 86 67 CYS B C 1
ATOM 3565 O O . CYS B 1 67 ? 23.844 21.703 -18.922 1 86 67 CYS B O 1
ATOM 3567 N N . ILE B 1 68 ? 23.516 19.859 -20.094 1 81.5 68 ILE B N 1
ATOM 3568 C CA . ILE B 1 68 ? 24.922 19.703 -20.422 1 81.5 68 ILE B CA 1
ATOM 3569 C C . ILE B 1 68 ? 25.375 20.891 -21.281 1 81.5 68 ILE B C 1
ATOM 3571 O O . ILE B 1 68 ? 26.562 21.219 -21.328 1 81.5 68 ILE B O 1
ATOM 3575 N N . LEU B 1 69 ? 24.391 21.531 -21.859 1 82.94 69 LEU B N 1
ATOM 3576 C CA . LEU B 1 69 ? 24.703 22.688 -22.688 1 82.94 69 LEU B CA 1
ATOM 3577 C C . LEU B 1 69 ? 24.859 23.938 -21.844 1 82.94 69 LEU B C 1
ATOM 3579 O O . LEU B 1 69 ? 25.391 24.953 -22.312 1 82.94 69 LEU B O 1
ATOM 3583 N N . ALA B 1 70 ? 24.359 23.906 -20.656 1 87.06 70 ALA B N 1
ATOM 3584 C CA . ALA B 1 70 ? 24.5 24.984 -19.672 1 87.06 70 ALA B CA 1
ATOM 3585 C C . ALA B 1 70 ? 23.953 26.297 -20.219 1 87.06 70 ALA B C 1
ATOM 3587 O O . ALA B 1 70 ? 24.594 27.344 -20.078 1 87.06 70 ALA B O 1
ATOM 3588 N N . LYS B 1 71 ? 22.844 26.281 -20.828 1 88.5 71 LYS B N 1
ATOM 3589 C CA . LYS B 1 71 ? 22.312 27.469 -21.484 1 88.5 71 LYS B CA 1
ATOM 3590 C C . LYS B 1 71 ? 21.328 28.203 -20.562 1 88.5 71 LYS B C 1
ATOM 3592 O O . LYS B 1 71 ? 21.141 29.406 -20.688 1 88.5 71 LYS B O 1
ATOM 3597 N N . GLU B 1 72 ? 20.719 27.5 -19.703 1 90.69 72 GLU B N 1
ATOM 3598 C CA . GLU B 1 72 ? 19.75 28.109 -18.797 1 90.69 72 GLU B CA 1
ATOM 3599 C C . GLU B 1 72 ? 20.359 28.375 -17.438 1 90.69 72 GLU B C 1
ATOM 3601 O O . GLU B 1 72 ? 21.219 27.625 -16.969 1 90.69 72 GLU B O 1
ATOM 3606 N N . PRO B 1 73 ? 19.906 29.422 -16.812 1 93.06 73 PRO B N 1
ATOM 3607 C CA . PRO B 1 73 ? 20.484 29.781 -15.516 1 93.06 73 PRO B CA 1
ATOM 3608 C C . PRO B 1 73 ? 20.031 28.859 -14.391 1 93.06 73 PRO B C 1
ATOM 3610 O O . PRO B 1 73 ? 20.688 28.766 -13.359 1 93.06 73 PRO B O 1
ATOM 3613 N N . PHE B 1 74 ? 18.844 28.188 -14.555 1 93.44 74 PHE B N 1
ATOM 3614 C CA . PHE B 1 74 ? 18.297 27.297 -13.539 1 93.44 74 PHE B CA 1
ATOM 3615 C C . PHE B 1 74 ? 17.859 25.984 -14.164 1 93.44 74 PHE B C 1
ATOM 3617 O O . PHE B 1 74 ? 17.422 25.938 -15.32 1 93.44 74 PHE B O 1
ATOM 3624 N N . TYR B 1 75 ? 17.984 24.906 -13.375 1 91.62 75 TYR B N 1
ATOM 3625 C CA . TYR B 1 75 ? 17.547 23.594 -13.828 1 91.62 75 TYR B CA 1
ATOM 3626 C C . TYR B 1 75 ? 16.812 22.844 -12.727 1 91.62 75 TYR B C 1
ATOM 3628 O O . TYR B 1 75 ? 17.047 23.094 -11.539 1 91.62 75 TYR B O 1
ATOM 3636 N N . ASP B 1 76 ? 15.922 22.047 -13.148 1 91.56 76 ASP B N 1
ATOM 3637 C CA . ASP B 1 76 ? 15.281 21.062 -12.281 1 91.56 76 ASP B CA 1
ATOM 3638 C C . ASP B 1 76 ? 15.961 19.703 -12.406 1 91.56 76 ASP B C 1
ATOM 3640 O O . ASP B 1 76 ? 16.672 19.438 -13.375 1 91.56 76 ASP B O 1
ATOM 3644 N N . GLY B 1 77 ? 15.82 18.906 -11.414 1 92.12 77 GLY B N 1
ATOM 3645 C CA . GLY B 1 77 ? 16.406 17.578 -11.477 1 92.12 77 GLY B CA 1
ATOM 3646 C C . GLY B 1 77 ? 15.828 16.625 -10.445 1 92.12 77 GLY B C 1
ATOM 3647 O O . GLY B 1 77 ? 14.945 17 -9.672 1 92.12 77 GLY B O 1
ATOM 3648 N N . VAL B 1 78 ? 16.25 15.328 -10.523 1 93.25 78 VAL B N 1
ATOM 3649 C CA . VAL B 1 78 ? 15.836 14.281 -9.594 1 93.25 78 VAL B CA 1
ATOM 3650 C C . VAL B 1 78 ? 17.062 13.664 -8.938 1 93.25 78 VAL B C 1
ATOM 3652 O O . VAL B 1 78 ? 17.953 13.156 -9.625 1 93.25 78 VAL B O 1
ATOM 3655 N N . LEU B 1 79 ? 17.141 13.758 -7.652 1 93.44 79 LEU B N 1
ATOM 3656 C CA . LEU B 1 79 ? 18.219 13.188 -6.859 1 93.44 79 LEU B CA 1
ATOM 3657 C C . LEU B 1 79 ? 17.844 11.812 -6.32 1 93.44 79 LEU B C 1
ATOM 3659 O O . LEU B 1 79 ? 16.75 11.625 -5.805 1 93.44 79 LEU B O 1
ATOM 3663 N N . ILE B 1 80 ? 18.688 10.844 -6.48 1 92.44 80 ILE B N 1
ATOM 3664 C CA . ILE B 1 80 ? 18.5 9.508 -5.914 1 92.44 80 ILE B CA 1
ATOM 3665 C C . ILE B 1 80 ? 19.703 9.141 -5.043 1 92.44 80 ILE B C 1
ATOM 3667 O O . ILE B 1 80 ? 20.844 9.336 -5.449 1 92.44 80 ILE B O 1
ATOM 3671 N N . ALA B 1 81 ? 19.453 8.672 -3.844 1 92.25 81 ALA B N 1
ATOM 3672 C CA . ALA B 1 81 ? 20.516 8.25 -2.934 1 92.25 81 ALA B CA 1
ATOM 3673 C C . ALA B 1 81 ? 19.969 7.34 -1.837 1 92.25 81 ALA B C 1
ATOM 3675 O O . ALA B 1 81 ? 18.828 7.496 -1.41 1 92.25 81 ALA B O 1
ATOM 3676 N N . SER B 1 82 ? 20.781 6.328 -1.421 1 90.19 82 SER B N 1
ATOM 3677 C CA . SER B 1 82 ? 20.453 5.609 -0.193 1 90.19 82 SER B CA 1
ATOM 3678 C C . SER B 1 82 ? 20.641 6.5 1.032 1 90.19 82 SER B C 1
ATOM 3680 O O . SER B 1 82 ? 21.203 7.59 0.938 1 90.19 82 SER B O 1
ATOM 3682 N N . ALA B 1 83 ? 20.125 6.047 2.17 1 90.38 83 ALA B N 1
ATOM 3683 C CA . ALA B 1 83 ? 20.281 6.828 3.396 1 90.38 83 ALA B CA 1
ATOM 3684 C C . ALA B 1 83 ? 21.75 7.082 3.709 1 90.38 83 ALA B C 1
ATOM 3686 O O . ALA B 1 83 ? 22.125 8.203 4.062 1 90.38 83 ALA B O 1
ATOM 3687 N N . LYS B 1 84 ? 22.578 6.098 3.561 1 89.75 84 LYS B N 1
ATOM 3688 C CA . LYS B 1 84 ? 24 6.238 3.826 1 89.75 84 LYS B CA 1
ATOM 3689 C C . LYS B 1 84 ? 24.656 7.203 2.84 1 89.75 84 LYS B C 1
ATOM 3691 O O . LYS B 1 84 ? 25.469 8.039 3.229 1 89.75 84 LYS B O 1
ATOM 3696 N N . GLN B 1 85 ? 24.359 7.086 1.632 1 91.5 85 GLN B N 1
ATOM 3697 C CA . GLN B 1 85 ? 24.859 7.984 0.6 1 91.5 85 GLN B CA 1
ATOM 3698 C C . GLN B 1 85 ? 24.422 9.422 0.855 1 91.5 85 GLN B C 1
ATOM 3700 O O . GLN B 1 85 ? 25.203 10.359 0.688 1 91.5 85 GLN B O 1
ATOM 3705 N N . LEU B 1 86 ? 23.156 9.555 1.23 1 93.88 86 LEU B N 1
ATOM 3706 C CA . LEU B 1 86 ? 22.594 10.867 1.501 1 93.88 86 LEU B CA 1
ATOM 3707 C C . LEU B 1 86 ? 23.328 11.547 2.656 1 93.88 86 LEU B C 1
ATOM 3709 O O . LEU B 1 86 ? 23.594 12.75 2.615 1 93.88 86 LEU B O 1
ATOM 3713 N N . GLU B 1 87 ? 23.641 10.805 3.639 1 94.69 87 GLU B N 1
ATOM 3714 C CA . GLU B 1 87 ? 24.422 11.328 4.766 1 94.69 87 GLU B CA 1
ATOM 3715 C C . GLU B 1 87 ? 25.75 11.914 4.297 1 94.69 87 GLU B C 1
ATOM 3717 O O . GLU B 1 87 ? 26.125 13.016 4.711 1 94.69 87 GLU B O 1
ATOM 3722 N N . ARG B 1 88 ? 26.438 11.188 3.471 1 94.88 88 ARG B N 1
ATOM 3723 C CA . ARG B 1 88 ? 27.719 11.648 2.949 1 94.88 88 ARG B CA 1
ATOM 3724 C C . ARG B 1 88 ? 27.531 12.867 2.049 1 94.88 88 ARG B C 1
ATOM 3726 O O . ARG B 1 88 ? 28.344 13.797 2.082 1 94.88 88 ARG B O 1
ATOM 3733 N N . LEU B 1 89 ? 26.5 12.812 1.272 1 95.31 89 LEU B N 1
ATOM 3734 C CA . LEU B 1 89 ? 26.219 13.922 0.37 1 95.31 89 LEU B CA 1
ATOM 3735 C C . LEU B 1 89 ? 25.953 15.203 1.15 1 95.31 89 LEU B C 1
ATOM 3737 O O . LEU B 1 89 ? 26.422 16.281 0.76 1 95.31 89 LEU B O 1
ATOM 3741 N N . ILE B 1 90 ? 25.219 15.117 2.193 1 95.75 90 ILE B N 1
ATOM 3742 C CA . ILE B 1 90 ? 24.891 16.25 3.037 1 95.75 90 ILE B CA 1
ATOM 3743 C C . ILE B 1 90 ? 26.156 16.906 3.574 1 95.75 90 ILE B C 1
ATOM 3745 O O . ILE B 1 90 ? 26.297 18.125 3.549 1 95.75 90 ILE B O 1
ATOM 3749 N N . VAL B 1 91 ? 27.109 16.125 4.004 1 95.31 91 VAL B N 1
ATOM 3750 C CA . VAL B 1 91 ? 28.359 16.625 4.539 1 95.31 91 VAL B CA 1
ATOM 3751 C C . VAL B 1 91 ? 29.125 17.375 3.449 1 95.31 91 VAL B C 1
ATOM 3753 O O . VAL B 1 91 ? 29.641 18.484 3.691 1 95.31 91 VAL B O 1
ATOM 3756 N N . LYS B 1 92 ? 29.125 16.875 2.328 1 93.62 92 LYS B N 1
ATOM 3757 C CA . LYS B 1 92 ? 29.859 17.484 1.22 1 93.62 92 LYS B CA 1
ATOM 3758 C C . LYS B 1 92 ? 29.203 18.781 0.766 1 93.62 92 LYS B C 1
ATOM 3760 O O . LYS B 1 92 ? 29.891 19.734 0.423 1 93.62 92 LYS B O 1
ATOM 3765 N N . CYS B 1 93 ? 27.922 18.781 0.733 1 93.44 93 CYS B N 1
ATOM 3766 C CA . CYS B 1 93 ? 27.188 19.938 0.239 1 93.44 93 CYS B CA 1
ATOM 3767 C C . CYS B 1 93 ? 27.172 21.062 1.273 1 93.44 93 CYS B C 1
ATOM 3769 O O . CYS B 1 93 ? 26.984 22.219 0.929 1 93.44 93 CYS B O 1
ATOM 3771 N N . HIS B 1 94 ? 27.344 20.703 2.469 1 91.38 94 HIS B N 1
ATOM 3772 C CA . HIS B 1 94 ? 27.266 21.688 3.549 1 91.38 94 HIS B CA 1
ATOM 3773 C C . HIS B 1 94 ? 28.312 22.781 3.391 1 91.38 94 HIS B C 1
ATOM 3775 O O . HIS B 1 94 ? 28.094 23.922 3.803 1 91.38 94 HIS B O 1
ATOM 3781 N N . SER B 1 95 ? 29.422 22.516 2.768 1 88.69 95 SER B N 1
ATOM 3782 C CA . SER B 1 95 ? 30.516 23.469 2.639 1 88.69 95 SER B CA 1
ATOM 3783 C C . SER B 1 95 ? 30.531 24.109 1.252 1 88.69 95 SER B C 1
ATOM 3785 O O . SER B 1 95 ? 31.438 24.891 0.932 1 88.69 95 SER B O 1
ATOM 3787 N N . GLN B 1 96 ? 29.578 23.781 0.508 1 86.25 96 GLN B N 1
ATOM 3788 C CA . GLN B 1 96 ? 29.594 24.266 -0.874 1 86.25 96 GLN B CA 1
ATOM 3789 C C . GLN B 1 96 ? 28.781 25.547 -1.02 1 86.25 96 GLN B C 1
ATOM 3791 O O . GLN B 1 96 ? 27.812 25.766 -0.291 1 86.25 96 GLN B O 1
ATOM 3796 N N . PRO B 1 97 ? 29.156 26.406 -1.86 1 87.38 97 PRO B N 1
ATOM 3797 C CA . PRO B 1 97 ? 28.406 27.641 -2.139 1 87.38 97 PRO B CA 1
ATOM 3798 C C . PRO B 1 97 ? 27.172 27.406 -3.014 1 87.38 97 PRO B C 1
ATOM 3800 O O . PRO B 1 97 ? 26.703 26.266 -3.129 1 87.38 97 PRO B O 1
ATOM 3803 N N . PHE B 1 98 ? 26.438 28.516 -3.439 1 86.25 98 PHE B N 1
ATOM 3804 C CA . PHE B 1 98 ? 25.375 28.562 -4.441 1 86.25 98 PHE B CA 1
ATOM 3805 C C . PHE B 1 98 ? 24.094 27.953 -3.904 1 86.25 98 PHE B C 1
ATOM 3807 O O . PHE B 1 98 ? 23.359 27.281 -4.641 1 86.25 98 PHE B O 1
ATOM 3814 N N . GLY B 1 99 ? 23.922 28 -2.592 1 87.44 99 GLY B N 1
ATOM 3815 C CA . GLY B 1 99 ? 22.656 27.531 -2.029 1 87.44 99 GLY B CA 1
ATOM 3816 C C . GLY B 1 99 ? 22.703 26.078 -1.61 1 87.44 99 GLY B C 1
ATOM 3817 O O . GLY B 1 99 ? 21.719 25.562 -1.052 1 87.44 99 GLY B O 1
ATOM 3818 N N . LEU B 1 100 ? 23.766 25.406 -1.787 1 91.75 100 LEU B N 1
ATOM 3819 C CA . LEU B 1 100 ? 23.875 23.984 -1.497 1 91.75 100 LEU B CA 1
ATOM 3820 C C . LEU B 1 100 ? 23.891 23.734 0.008 1 91.75 100 LEU B C 1
ATOM 3822 O O . LEU B 1 100 ? 23.531 22.656 0.467 1 91.75 100 LEU B O 1
ATOM 3826 N N . LYS B 1 101 ? 24.297 24.75 0.705 1 92.06 101 LYS B N 1
ATOM 3827 C CA . LYS B 1 101 ? 24.203 24.641 2.158 1 92.06 101 LYS B CA 1
ATOM 3828 C C . LYS B 1 101 ? 22.75 24.484 2.602 1 92.06 101 LYS B C 1
ATOM 3830 O O . LYS B 1 101 ? 22.438 23.656 3.463 1 92.06 101 LYS B O 1
ATOM 3835 N N . HIS B 1 102 ? 21.953 25.312 2.021 1 92.44 102 HIS B N 1
ATOM 3836 C CA . HIS B 1 102 ? 20.516 25.234 2.32 1 92.44 102 HIS B CA 1
ATOM 3837 C C . HIS B 1 102 ? 19.938 23.891 1.89 1 92.44 102 HIS B C 1
ATOM 3839 O O . HIS B 1 102 ? 19.125 23.312 2.605 1 92.44 102 HIS B O 1
ATOM 3845 N N . LEU B 1 103 ? 20.312 23.438 0.739 1 94.38 103 LEU B N 1
ATOM 3846 C CA . LEU B 1 103 ? 19.875 22.125 0.265 1 94.38 103 LEU B CA 1
ATOM 3847 C C . LEU B 1 103 ? 20.281 21.031 1.247 1 94.38 103 LEU B C 1
ATOM 3849 O O . LEU B 1 103 ? 19.469 20.156 1.564 1 94.38 103 LEU B O 1
ATOM 3853 N N . ALA B 1 104 ? 21.484 21.125 1.688 1 94.62 104 ALA B N 1
ATOM 3854 C CA . ALA B 1 104 ? 22 20.141 2.641 1 94.62 104 ALA B CA 1
ATOM 3855 C C . ALA B 1 104 ? 21.141 20.094 3.9 1 94.62 104 ALA B C 1
ATOM 3857 O O . ALA B 1 104 ? 20.844 19.016 4.422 1 94.62 104 ALA B O 1
ATOM 3858 N N . GLN B 1 105 ? 20.797 21.234 4.344 1 93.12 105 GLN B N 1
ATOM 3859 C CA . GLN B 1 105 ? 19.953 21.312 5.531 1 93.12 105 GLN B CA 1
ATOM 3860 C C . GLN B 1 105 ? 18.578 20.688 5.281 1 93.12 105 GLN B C 1
ATOM 3862 O O . GLN B 1 105 ? 18.047 19.969 6.137 1 93.12 105 GLN B O 1
ATOM 3867 N N . GLU B 1 106 ? 18.047 20.938 4.164 1 94.06 106 GLU B N 1
ATOM 3868 C CA . GLU B 1 106 ? 16.766 20.359 3.775 1 94.06 106 GLU B CA 1
ATOM 3869 C C . GLU B 1 106 ? 16.844 18.844 3.699 1 94.06 106 GLU B C 1
ATOM 3871 O O . GLU B 1 106 ? 15.977 18.141 4.219 1 94.06 106 GLU B O 1
ATOM 3876 N N . LEU B 1 107 ? 17.844 18.391 3.041 1 95.06 107 LEU B N 1
ATOM 3877 C CA . LEU B 1 107 ? 18.031 16.953 2.908 1 95.06 107 LEU B CA 1
ATOM 3878 C C . LEU B 1 107 ? 18.203 16.297 4.277 1 95.06 107 LEU B C 1
ATOM 3880 O O . LEU B 1 107 ? 17.703 15.195 4.512 1 95.06 107 LEU B O 1
ATOM 3884 N N . LYS B 1 108 ? 18.906 16.969 5.145 1 94.88 108 LYS B N 1
ATOM 3885 C CA . LYS B 1 108 ? 19.141 16.469 6.496 1 94.88 108 LYS B CA 1
ATOM 3886 C C . LYS B 1 108 ? 17.828 16.297 7.254 1 94.88 108 LYS B C 1
ATOM 3888 O O . LYS B 1 108 ? 17.656 15.32 7.992 1 94.88 108 LYS B O 1
ATOM 3893 N N . SER B 1 109 ? 16.938 17.219 7.086 1 94.44 109 SER B N 1
ATOM 3894 C CA . SER B 1 109 ? 15.633 17.156 7.754 1 94.44 109 SER B CA 1
ATOM 3895 C C . SER B 1 109 ? 14.852 15.922 7.297 1 94.44 109 SER B C 1
ATOM 3897 O O . SER B 1 109 ? 14.133 15.312 8.086 1 94.44 109 SER B O 1
ATOM 3899 N N . HIS B 1 110 ? 14.969 15.547 6.07 1 94.56 110 HIS B N 1
ATOM 3900 C CA . HIS B 1 110 ? 14.297 14.367 5.535 1 94.56 110 HIS B CA 1
ATOM 3901 C C . HIS B 1 110 ? 14.969 13.086 6.02 1 94.56 110 HIS B C 1
ATOM 3903 O O . HIS B 1 110 ? 14.297 12.086 6.285 1 94.56 110 HIS B O 1
ATOM 3909 N N . LEU B 1 111 ? 16.219 13.102 6.105 1 92.31 111 LEU B N 1
ATOM 3910 C CA . LEU B 1 111 ? 16.969 11.93 6.539 1 92.31 111 LEU B CA 1
ATOM 3911 C C . LEU B 1 111 ? 16.625 11.555 7.977 1 92.31 111 LEU B C 1
ATOM 3913 O O . LEU B 1 111 ? 16.531 10.375 8.312 1 92.31 111 LEU B O 1
ATOM 3917 N N . LYS B 1 112 ? 16.375 12.461 8.859 1 87.06 112 LYS B N 1
ATOM 3918 C CA . LYS B 1 112 ? 16.125 12.25 10.281 1 87.06 112 LYS B CA 1
ATOM 3919 C C . LYS B 1 112 ? 14.641 12.109 10.57 1 87.06 112 LYS B C 1
ATOM 3921 O O . LYS B 1 112 ? 14.203 12.312 11.703 1 87.06 112 LYS B O 1
ATOM 3926 N N . ALA B 1 113 ? 13.898 11.836 9.641 1 87.31 113 ALA B N 1
ATOM 3927 C CA . ALA B 1 113 ? 12.445 11.781 9.805 1 87.31 113 ALA B CA 1
ATOM 3928 C C . ALA B 1 113 ? 11.938 10.344 9.758 1 87.31 113 ALA B C 1
ATOM 3930 O O . ALA B 1 113 ? 11.68 9.797 8.688 1 87.31 113 ALA B O 1
ATOM 3931 N N . PRO B 1 114 ? 11.75 9.695 10.891 1 82.5 114 PRO B N 1
ATOM 3932 C CA . PRO B 1 114 ? 11.289 8.312 10.891 1 82.5 114 PRO B CA 1
ATOM 3933 C C . PRO B 1 114 ? 9.805 8.18 10.555 1 82.5 114 PRO B C 1
ATOM 3935 O O . PRO B 1 114 ? 9.023 9.094 10.844 1 82.5 114 PRO B O 1
ATOM 3938 N N . LYS B 1 115 ? 9.422 7.117 9.938 1 86.5 115 LYS B N 1
ATOM 3939 C CA . LYS B 1 115 ? 8.008 6.805 9.727 1 86.5 115 LYS B CA 1
ATOM 3940 C C . LYS B 1 115 ? 7.352 6.328 11.023 1 86.5 115 LYS B C 1
ATOM 3942 O O . LYS B 1 115 ? 7.957 5.578 11.789 1 86.5 115 LYS B O 1
ATOM 3947 N N . PRO B 1 116 ? 6.121 6.758 11.188 1 87.38 116 PRO B N 1
ATOM 3948 C CA . PRO B 1 116 ? 5.41 6.273 12.375 1 87.38 116 PRO B CA 1
ATOM 3949 C C . PRO B 1 116 ? 5.098 4.781 12.305 1 87.38 116 PRO B C 1
ATOM 3951 O O . PRO B 1 116 ? 4.953 4.227 11.211 1 87.38 116 PRO B O 1
ATOM 3954 N N . ASN B 1 117 ? 4.961 4.152 13.508 1 83.62 117 ASN B N 1
ATOM 3955 C CA . ASN B 1 117 ? 4.734 2.711 13.516 1 83.62 117 ASN B CA 1
ATOM 3956 C C . ASN B 1 117 ? 3.447 2.352 14.258 1 83.62 117 ASN B C 1
ATOM 3958 O O . ASN B 1 117 ? 3.104 1.175 14.375 1 83.62 117 ASN B O 1
ATOM 3962 N N . THR B 1 118 ? 2.744 3.342 14.711 1 91.38 118 THR B N 1
ATOM 3963 C CA . THR B 1 118 ? 1.53 3.062 15.469 1 91.38 118 THR B CA 1
ATOM 3964 C C . THR B 1 118 ? 0.361 3.889 14.945 1 91.38 118 THR B C 1
ATOM 3966 O O . THR B 1 118 ? 0.049 4.949 15.484 1 91.38 118 THR B O 1
ATOM 3969 N N . PRO B 1 119 ? -0.209 3.367 13.977 1 95.62 119 PRO B N 1
ATOM 3970 C CA . PRO B 1 119 ? -1.348 4.102 13.422 1 95.62 119 PRO B CA 1
ATOM 3971 C C . PRO B 1 119 ? -2.506 4.23 14.406 1 95.62 119 PRO B C 1
ATOM 3973 O O . PRO B 1 119 ? -2.775 3.301 15.172 1 95.62 119 PRO B O 1
ATOM 3976 N N . GLN B 1 120 ? -3.18 5.363 14.398 1 97.25 120 GLN B N 1
ATOM 3977 C CA . GLN B 1 120 ? -4.34 5.609 15.25 1 97.25 120 GLN B CA 1
ATOM 3978 C C . GLN B 1 120 ? -5.551 6.023 14.422 1 97.25 120 GLN B C 1
ATOM 3980 O O . GLN B 1 120 ? -5.406 6.594 13.344 1 97.25 120 GLN B O 1
ATOM 3985 N N . ILE B 1 121 ? -6.691 5.672 14.992 1 98.44 121 ILE B N 1
ATOM 3986 C CA . ILE B 1 121 ? -7.953 6.09 14.391 1 98.44 121 ILE B CA 1
ATOM 3987 C C . ILE B 1 121 ? -8.531 7.27 15.164 1 98.44 121 ILE B C 1
ATOM 3989 O O . ILE B 1 121 ? -8.602 7.238 16.391 1 98.44 121 ILE B O 1
ATOM 3993 N N . MET B 1 122 ? -8.805 8.297 14.469 1 98.62 122 MET B N 1
ATOM 3994 C CA . MET B 1 122 ? -9.609 9.391 15.008 1 98.62 122 MET B CA 1
ATOM 3995 C C . MET B 1 122 ? -11.039 9.336 14.469 1 98.62 122 MET B C 1
ATOM 3997 O O . MET B 1 122 ? -11.266 9.562 13.281 1 98.62 122 MET B O 1
ATOM 4001 N N . ALA B 1 123 ? -11.969 9 15.383 1 98.06 123 ALA B N 1
ATOM 4002 C CA . ALA B 1 123 ? -13.367 8.867 14.992 1 98.06 123 ALA B CA 1
ATOM 4003 C C . ALA B 1 123 ? -14.039 10.227 14.852 1 98.06 123 ALA B C 1
ATOM 4005 O O . ALA B 1 123 ? -13.867 11.102 15.711 1 98.06 123 ALA B O 1
ATOM 4006 N N . VAL B 1 124 ? -14.797 10.414 13.805 1 96.19 124 VAL B N 1
ATOM 4007 C CA . VAL B 1 124 ? -15.438 11.688 13.531 1 96.19 124 VAL B CA 1
ATOM 4008 C C . VAL B 1 124 ? -16.906 11.625 13.953 1 96.19 124 VAL B C 1
ATOM 4010 O O . VAL B 1 124 ? -17.625 10.703 13.562 1 96.19 124 VAL B O 1
ATOM 4013 N N . LEU B 1 125 ? -17.344 12.555 14.695 1 94.19 125 LEU B N 1
ATOM 4014 C CA . LEU B 1 125 ? -18.734 12.734 15.062 1 94.19 125 LEU B CA 1
ATOM 4015 C C . LEU B 1 125 ? -19.25 14.102 14.625 1 94.19 125 LEU B C 1
ATOM 4017 O O . LEU B 1 125 ? -18.781 15.133 15.125 1 94.19 125 LEU B O 1
ATOM 4021 N N . ASN B 1 126 ? -20.125 14.117 13.703 1 89.75 126 ASN B N 1
ATOM 4022 C CA . ASN B 1 126 ? -20.734 15.367 13.258 1 89.75 126 ASN B CA 1
ATOM 4023 C C . ASN B 1 126 ? -22.094 15.586 13.914 1 89.75 126 ASN B C 1
ATOM 4025 O O . ASN B 1 126 ? -22.969 14.719 13.859 1 89.75 126 ASN B O 1
ATOM 4029 N N . LEU B 1 127 ? -22.234 16.734 14.539 1 87.81 127 LEU B N 1
ATOM 4030 C CA . LEU B 1 127 ? -23.484 17.109 15.18 1 87.81 127 LEU B CA 1
ATOM 4031 C C . LEU B 1 127 ? -24.234 18.141 14.328 1 87.81 127 LEU B C 1
ATOM 4033 O O . LEU B 1 127 ? -24.531 19.234 14.789 1 87.81 127 LEU B O 1
ATOM 4037 N N . THR B 1 128 ? -24.297 18.172 13.023 1 75.12 128 THR B N 1
ATOM 4038 C CA . THR B 1 128 ? -24.969 19.109 12.133 1 75.12 128 THR B CA 1
ATOM 4039 C C . THR B 1 128 ? -26.359 18.609 11.773 1 75.12 128 THR B C 1
ATOM 4041 O O . THR B 1 128 ? -26.656 17.422 11.891 1 75.12 128 THR B O 1
ATOM 4044 N N . PRO B 1 129 ? -27.406 19.797 11.734 1 62.41 129 PRO B N 1
ATOM 4045 C CA . PRO B 1 129 ? -28.812 19.469 11.477 1 62.41 129 PRO B CA 1
ATOM 4046 C C . PRO B 1 129 ? -28.984 18.578 10.258 1 62.41 129 PRO B C 1
ATOM 4048 O O . PRO B 1 129 ? -30.109 18.125 9.977 1 62.41 129 PRO B O 1
ATOM 4051 N N . ASP B 1 130 ? -28.453 18.531 9.234 1 50.66 130 ASP B N 1
ATOM 4052 C CA . ASP B 1 130 ? -29.391 17.672 8.539 1 50.66 130 ASP B CA 1
ATOM 4053 C C . ASP B 1 130 ? -30.125 16.75 9.523 1 50.66 130 ASP B C 1
ATOM 4055 O O . ASP B 1 130 ? -31.203 16.234 9.211 1 50.66 130 ASP B O 1
ATOM 4059 N N . SER B 1 131 ? -29.469 16.25 10.32 1 41.03 131 SER B N 1
ATOM 4060 C CA . SER B 1 131 ? -30.047 15.328 11.297 1 41.03 131 SER B CA 1
ATOM 4061 C C . SER B 1 131 ? -30.656 16.078 12.477 1 41.03 131 SER B C 1
ATOM 4063 O O . SER B 1 131 ? -31.344 15.477 13.305 1 41.03 131 SER B O 1
ATOM 4065 N N . PHE B 1 132 ? -30.281 17.406 12.852 1 37.5 132 PHE B N 1
ATOM 4066 C CA . PHE B 1 132 ? -30.641 17.906 14.172 1 37.5 132 PHE B CA 1
ATOM 4067 C C . PHE B 1 132 ? -31.969 18.672 14.117 1 37.5 132 PHE B C 1
ATOM 4069 O O . PHE B 1 132 ? -32.062 19.828 14.531 1 37.5 132 PHE B O 1
ATOM 4076 N N . TYR B 1 133 ? -32.719 18.906 13.211 1 35.19 133 TYR B N 1
ATOM 4077 C CA . TYR B 1 133 ? -33.938 19.625 13.508 1 35.19 133 TYR B CA 1
ATOM 4078 C C . TYR B 1 133 ? -34.531 19.141 14.828 1 35.19 133 TYR B C 1
ATOM 4080 O O . TYR B 1 133 ? -33.969 18.266 15.492 1 35.19 133 TYR B O 1
ATOM 4088 N N . GLU B 1 134 ? -36 19.094 14.914 1 36.72 134 GLU B N 1
ATOM 4089 C CA . GLU B 1 134 ? -36.938 18.781 16.016 1 36.72 134 GLU B CA 1
ATOM 4090 C C . GLU B 1 134 ? -36.344 17.688 16.906 1 36.72 134 GLU B C 1
ATOM 4092 O O . GLU B 1 134 ? -36.531 17.734 18.125 1 36.72 134 GLU B O 1
ATOM 4097 N N . LYS B 1 135 ? -35.969 16.5 16.453 1 42.22 135 LYS B N 1
ATOM 4098 C CA . LYS B 1 135 ? -35.625 15.336 17.266 1 42.22 135 LYS B CA 1
ATOM 4099 C C . LYS B 1 135 ? -34.188 15.43 17.75 1 42.22 135 LYS B C 1
ATOM 4101 O O . LYS B 1 135 ? -33.375 14.539 17.484 1 42.22 135 LYS B O 1
ATOM 4106 N N . SER B 1 136 ? -33.625 16.594 18.062 1 45.31 136 SER B N 1
ATOM 4107 C CA . SER B 1 136 ? -32.312 17.031 18.531 1 45.31 136 SER B CA 1
ATOM 4108 C C . SER B 1 136 ? -31.781 16.109 19.625 1 45.31 136 SER B C 1
ATOM 4110 O O . SER B 1 136 ? -30.594 15.758 19.641 1 45.31 136 SER B O 1
ATOM 4112 N N . ARG B 1 137 ? -32.656 16.094 20.625 1 45 137 ARG B N 1
ATOM 4113 C CA . ARG B 1 137 ? -32.344 15.156 21.703 1 45 137 ARG B CA 1
ATOM 4114 C C . ARG B 1 137 ? -31.984 13.781 21.141 1 45 137 ARG B C 1
ATOM 4116 O O . ARG B 1 137 ? -31.094 13.117 21.672 1 45 137 ARG B O 1
ATOM 4123 N N . PHE B 1 138 ? -32.719 13.523 20.062 1 44.72 138 PHE B N 1
ATOM 4124 C CA . PHE B 1 138 ? -32.5 12.234 19.422 1 44.72 138 PHE B CA 1
ATOM 4125 C C . PHE B 1 138 ? -31.125 12.172 18.766 1 44.72 138 PHE B C 1
ATOM 4127 O O . PHE B 1 138 ? -30.453 11.141 18.812 1 44.72 138 PHE B O 1
ATOM 4134 N N . ASP B 1 139 ? -30.641 13.406 18.516 1 65.31 139 ASP B N 1
ATOM 4135 C CA . ASP B 1 139 ? -29.359 13.477 17.812 1 65.31 139 ASP B CA 1
ATOM 4136 C C . ASP B 1 139 ? -28.188 13.367 18.781 1 65.31 139 ASP B C 1
ATOM 4138 O O . ASP B 1 139 ? -27.219 12.656 18.516 1 65.31 139 ASP B O 1
ATOM 4142 N N . SER B 1 140 ? -28.609 13.844 20 1 79.44 140 SER B N 1
ATOM 4143 C CA . SER B 1 140 ? -27.547 13.742 21 1 79.44 140 SER B CA 1
ATOM 4144 C C . SER B 1 140 ? -27.453 12.328 21.562 1 79.44 140 SER B C 1
ATOM 4146 O O . SER B 1 140 ? -26.344 11.844 21.828 1 79.44 140 SER B O 1
ATOM 4148 N N . LYS B 1 141 ? -28.641 11.758 21.734 1 84.25 141 LYS B N 1
ATOM 4149 C CA . LYS B 1 141 ? -28.641 10.391 22.234 1 84.25 141 LYS B CA 1
ATOM 4150 C C . LYS B 1 141 ? -27.906 9.453 21.281 1 84.25 141 LYS B C 1
ATOM 4152 O O . LYS B 1 141 ? -27.109 8.617 21.703 1 84.25 141 LYS B O 1
ATOM 4157 N N . LYS B 1 142 ? -28.25 9.656 20.094 1 89 142 LYS B N 1
ATOM 4158 C CA . LYS B 1 142 ? -27.594 8.828 19.078 1 89 142 LYS B CA 1
ATOM 4159 C C . LYS B 1 142 ? -26.078 9.07 19.062 1 89 142 LYS B C 1
ATOM 4161 O O . LYS B 1 142 ? -25.297 8.133 18.938 1 89 142 LYS B O 1
ATOM 4166 N N . ALA B 1 143 ? -25.719 10.328 19.172 1 92.25 143 ALA B N 1
ATOM 4167 C CA . ALA B 1 143 ? -24.312 10.703 19.203 1 92.25 143 ALA B CA 1
ATOM 4168 C C . ALA B 1 143 ? -23.594 10.062 20.391 1 92.25 143 ALA B C 1
ATOM 4170 O O . ALA B 1 143 ? -22.5 9.516 20.25 1 92.25 143 ALA B O 1
ATOM 4171 N N . LEU B 1 144 ? -24.281 10.133 21.531 1 93.81 144 LEU B N 1
ATOM 4172 C CA . LEU B 1 144 ? -23.703 9.555 22.734 1 93.81 144 LEU B CA 1
ATOM 4173 C C . LEU B 1 144 ? -23.609 8.031 22.625 1 93.81 144 LEU B C 1
ATOM 4175 O O . LEU B 1 144 ? -22.609 7.438 23.047 1 93.81 144 LEU B O 1
ATOM 4179 N N . GLU B 1 145 ? -24.625 7.461 22.078 1 94.25 145 GLU B N 1
ATOM 4180 C CA . GLU B 1 145 ? -24.578 6.02 21.844 1 94.25 145 GLU B CA 1
ATOM 4181 C C . GLU B 1 145 ? -23.375 5.645 20.969 1 94.25 145 GLU B C 1
ATOM 4183 O O . GLU B 1 145 ? -22.688 4.656 21.25 1 94.25 145 GLU B O 1
ATOM 4188 N N . GLU B 1 146 ? -23.109 6.375 19.984 1 94.44 146 GLU B N 1
ATOM 4189 C CA . GLU B 1 146 ? -21.969 6.137 19.125 1 94.44 146 GLU B CA 1
ATOM 4190 C C . GLU B 1 146 ? -20.656 6.258 19.891 1 94.44 146 GLU B C 1
ATOM 4192 O O . GLU B 1 146 ? -19.781 5.41 19.766 1 94.44 146 GLU B O 1
ATOM 4197 N N . ILE B 1 147 ? -20.547 7.277 20.656 1 96.44 147 ILE B N 1
ATOM 4198 C CA . ILE B 1 147 ? -19.344 7.504 21.438 1 96.44 147 ILE B CA 1
ATOM 4199 C C . ILE B 1 147 ? -19.078 6.297 22.328 1 96.44 147 ILE B C 1
ATOM 4201 O O . ILE B 1 147 ? -17.953 5.781 22.375 1 96.44 147 ILE B O 1
ATOM 4205 N N . TYR B 1 148 ? -20.078 5.816 23.016 1 97 148 TYR B N 1
ATOM 4206 C CA . TYR B 1 148 ? -19.906 4.68 23.922 1 97 148 TYR B CA 1
ATOM 4207 C C . TYR B 1 148 ? -19.484 3.43 23.156 1 97 148 TYR B C 1
ATOM 4209 O O . TYR B 1 148 ? -18.656 2.652 23.625 1 97 148 TYR B O 1
ATOM 4217 N N . GLN B 1 149 ? -20.078 3.254 22 1 96.81 149 GLN B N 1
ATOM 4218 C CA . GLN B 1 149 ? -19.688 2.117 21.172 1 96.81 149 GLN B CA 1
ATOM 4219 C C . GLN B 1 149 ? -18.219 2.199 20.781 1 96.81 149 GLN B C 1
ATOM 4221 O O . GLN B 1 149 ? -17.5 1.191 20.797 1 96.81 149 GLN B O 1
ATOM 4226 N N . TRP B 1 150 ? -17.797 3.367 20.406 1 97.31 150 TRP B N 1
ATOM 4227 C CA . TRP B 1 150 ? -16.406 3.555 20 1 97.31 150 TRP B CA 1
ATOM 4228 C C . TRP B 1 150 ? -15.453 3.295 21.172 1 97.31 150 TRP B C 1
ATOM 4230 O O . TRP B 1 150 ? -14.406 2.666 21 1 97.31 150 TRP B O 1
ATOM 4240 N N . LEU B 1 151 ? -15.828 3.795 22.328 1 97.56 151 LEU B N 1
ATOM 4241 C CA . LEU B 1 151 ? -15.016 3.561 23.516 1 97.56 151 LEU B CA 1
ATOM 4242 C C . LEU B 1 151 ? -14.883 2.066 23.797 1 97.56 151 LEU B C 1
ATOM 4244 O O . LEU B 1 151 ? -13.789 1.59 24.125 1 97.56 151 LEU B O 1
ATOM 4248 N N . GLU B 1 152 ? -15.961 1.342 23.656 1 97 152 GLU B N 1
ATOM 4249 C CA . GLU B 1 152 ? -15.945 -0.104 23.859 1 97 152 GLU B CA 1
ATOM 4250 C C . GLU B 1 152 ? -15.008 -0.788 22.859 1 97 152 GLU B C 1
ATOM 4252 O O . GLU B 1 152 ? -14.383 -1.803 23.188 1 97 152 GLU B O 1
ATOM 4257 N N . LYS B 1 153 ? -14.914 -0.23 21.703 1 96.62 153 LYS B N 1
ATOM 4258 C CA . LYS B 1 153 ? -14.07 -0.791 20.656 1 96.62 153 LYS B CA 1
ATOM 4259 C C . LYS B 1 153 ? -12.617 -0.374 20.844 1 96.62 153 LYS B C 1
ATOM 4261 O O . LYS B 1 153 ? -11.75 -0.764 20.062 1 96.62 153 LYS B O 1
ATOM 4266 N N . GLY B 1 154 ? -12.344 0.504 21.781 1 96.62 154 GLY B N 1
ATOM 4267 C CA . GLY B 1 154 ? -10.977 0.881 22.109 1 96.62 154 GLY B CA 1
ATOM 4268 C C . GLY B 1 154 ? -10.516 2.139 21.391 1 96.62 154 GLY B C 1
ATOM 4269 O O . GLY B 1 154 ? -9.32 2.436 21.359 1 96.62 154 GLY B O 1
ATOM 4270 N N . ILE B 1 155 ? -11.445 2.875 20.812 1 97.88 155 ILE B N 1
ATOM 4271 C CA . ILE B 1 155 ? -11.094 4.133 20.156 1 97.88 155 ILE B CA 1
ATOM 4272 C C . ILE B 1 155 ? -10.711 5.168 21.219 1 97.88 155 ILE B C 1
ATOM 4274 O O . ILE B 1 155 ? -11.453 5.387 22.172 1 97.88 155 ILE B O 1
ATOM 4278 N N . THR B 1 156 ? -9.562 5.832 20.953 1 97.75 156 THR B N 1
ATOM 4279 C CA . THR B 1 156 ? -9.047 6.719 22 1 97.75 156 THR B CA 1
ATOM 4280 C C . THR B 1 156 ? -9.016 8.164 21.516 1 97.75 156 THR B C 1
ATOM 4282 O O . THR B 1 156 ? -8.703 9.078 22.281 1 97.75 156 THR B O 1
ATOM 4285 N N . LEU B 1 157 ? -9.266 8.43 20.281 1 98.56 157 LEU B N 1
ATOM 4286 C CA . LEU B 1 157 ? -9.359 9.773 19.703 1 98.56 157 LEU B CA 1
ATOM 4287 C C . LEU B 1 157 ? -10.727 10 19.078 1 98.56 157 LEU B C 1
ATOM 4289 O O . LEU B 1 157 ? -11.133 9.25 18.172 1 98.56 157 LEU B O 1
ATOM 4293 N N . ILE B 1 158 ? -11.43 10.961 19.516 1 98.25 158 ILE B N 1
ATOM 4294 C CA . ILE B 1 158 ? -12.758 11.266 19 1 98.25 158 ILE B CA 1
ATOM 4295 C C . ILE B 1 158 ? -12.852 12.75 18.641 1 98.25 158 ILE B C 1
ATOM 4297 O O . ILE B 1 158 ? -12.656 13.609 19.5 1 98.25 158 ILE B O 1
ATOM 4301 N N . ASP B 1 159 ? -13.102 13.062 17.391 1 97.62 159 ASP B N 1
ATOM 4302 C CA . ASP B 1 159 ? -13.219 14.422 16.875 1 97.62 159 ASP B CA 1
ATOM 4303 C C . ASP B 1 159 ? -14.68 14.828 16.703 1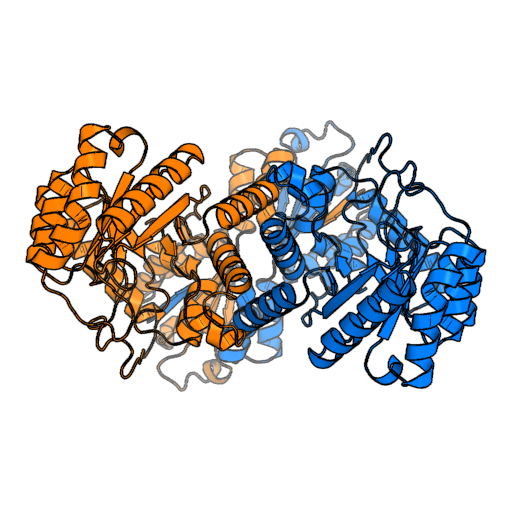 97.62 159 ASP B C 1
ATOM 4305 O O . ASP B 1 159 ? -15.398 14.234 15.898 1 97.62 159 ASP B O 1
ATOM 4309 N N . ILE B 1 160 ? -15.086 15.82 17.391 1 96.06 160 ILE B N 1
ATOM 4310 C CA . ILE B 1 160 ? -16.484 16.234 17.391 1 96.06 160 ILE B CA 1
ATOM 4311 C C . ILE B 1 160 ? -16.609 17.609 16.734 1 96.06 160 ILE B C 1
ATOM 4313 O O . ILE B 1 160 ? -15.898 18.547 17.109 1 96.06 160 ILE B O 1
ATOM 4317 N N . GLY B 1 161 ? -17.375 17.688 15.727 1 93.44 161 GLY B N 1
ATOM 4318 C CA . GLY B 1 161 ? -17.688 18.922 15.047 1 93.44 161 GLY B CA 1
ATOM 4319 C C . GLY B 1 161 ? -19.172 19.234 15.031 1 93.44 161 GLY B C 1
ATOM 4320 O O . GLY B 1 161 ? -20 18.359 14.734 1 93.44 161 GLY B O 1
ATOM 4321 N N . ALA B 1 162 ? -19.531 20.438 15.352 1 91.44 162 ALA B N 1
ATOM 4322 C CA . ALA B 1 162 ? -20.938 20.828 15.383 1 91.44 162 ALA B CA 1
ATOM 4323 C C . ALA B 1 162 ? -21.219 21.922 14.352 1 91.44 162 ALA B C 1
ATOM 4325 O O . ALA B 1 162 ? -22.297 22.531 14.367 1 91.44 162 ALA B O 1
ATOM 4326 N N . ALA B 1 163 ? -20.25 22.219 13.578 1 86.5 163 ALA B N 1
ATOM 4327 C CA . ALA B 1 163 ? -20.359 23.109 12.422 1 86.5 163 ALA B CA 1
ATOM 4328 C C . ALA B 1 163 ? -19.734 22.469 11.18 1 86.5 163 ALA B C 1
ATOM 4330 O O . ALA B 1 163 ? -18.672 21.859 11.258 1 86.5 163 ALA B O 1
ATOM 4331 N N . SER B 1 164 ? -20.438 22.625 10.055 1 79.31 164 SER B N 1
ATOM 4332 C CA . SER B 1 164 ? -19.906 22.031 8.828 1 79.31 164 SER B CA 1
ATOM 4333 C C . SER B 1 164 ? -18.719 22.828 8.297 1 79.31 164 SER B C 1
ATOM 4335 O O . SER B 1 164 ? -18.719 24.062 8.328 1 79.31 164 SER B O 1
ATOM 4337 N N . SER B 1 165 ? -17.688 22.047 7.973 1 74.75 165 SER B N 1
ATOM 4338 C CA . SER B 1 165 ? -16.516 22.656 7.34 1 74.75 165 SER B CA 1
ATOM 4339 C C . SER B 1 165 ? -16.391 22.219 5.887 1 74.75 165 SER B C 1
ATOM 4341 O O . SER B 1 165 ? -15.359 22.453 5.25 1 74.75 165 SER B O 1
ATOM 4343 N N . ARG B 1 166 ? -17.484 21.688 5.352 1 74.56 166 ARG B N 1
ATOM 4344 C CA . ARG B 1 166 ? -17.5 21.25 3.959 1 74.56 166 ARG B CA 1
ATOM 4345 C C . ARG B 1 166 ? -17.375 22.438 3.01 1 74.56 166 ARG B C 1
ATOM 4347 O O . ARG B 1 166 ? -17.766 23.562 3.35 1 74.56 166 ARG B O 1
ATOM 4354 N N . PRO B 1 167 ? -16.812 22.062 1.886 1 73 167 PRO B N 1
ATOM 4355 C CA . PRO B 1 167 ? -16.766 23.141 0.902 1 73 167 PRO B CA 1
ATOM 4356 C C . PRO B 1 167 ? -18.141 23.734 0.596 1 73 167 PRO B C 1
ATOM 4358 O O . PRO B 1 167 ? -19.109 23 0.469 1 73 167 PRO B O 1
ATOM 4361 N N . GLU B 1 168 ? -18.266 25.016 0.573 1 72.25 168 GLU B N 1
ATOM 4362 C CA . GLU B 1 168 ? -19.438 25.781 0.208 1 72.25 168 GLU B CA 1
ATOM 4363 C C . GLU B 1 168 ? -20.453 25.828 1.354 1 72.25 168 GLU B C 1
ATOM 4365 O O . GLU B 1 168 ? -21.562 26.312 1.186 1 72.25 168 GLU B O 1
ATOM 4370 N N . SER B 1 169 ? -20.062 25.281 2.494 1 75.38 169 SER B N 1
ATOM 4371 C CA . SER B 1 169 ? -20.953 25.312 3.648 1 75.38 169 SER B CA 1
ATOM 4372 C C . SER B 1 169 ? -21.047 26.719 4.238 1 75.38 169 SER B C 1
ATOM 4374 O O . SER B 1 169 ? -20.078 27.484 4.191 1 75.38 169 SER B O 1
ATOM 4376 N N . GLU B 1 170 ? -22.188 26.984 4.824 1 77.44 170 GLU B N 1
ATOM 4377 C CA . GLU B 1 170 ? -22.406 28.297 5.441 1 77.44 170 GLU B CA 1
ATOM 4378 C C . GLU B 1 170 ? -21.812 28.359 6.844 1 77.44 170 GLU B C 1
ATOM 4380 O O . GLU B 1 170 ? -21.828 27.359 7.574 1 77.44 170 GLU B O 1
ATOM 4385 N N . ILE B 1 171 ? -21.328 29.516 7.152 1 80.5 171 ILE B N 1
ATOM 4386 C CA . ILE B 1 171 ? -20.812 29.75 8.5 1 80.5 171 ILE B CA 1
ATOM 4387 C C . ILE B 1 171 ? -21.984 29.969 9.461 1 80.5 171 ILE B C 1
ATOM 4389 O O . ILE B 1 171 ? -22.906 30.719 9.164 1 80.5 171 ILE B O 1
ATOM 4393 N N . ILE B 1 172 ? -21.984 29.344 10.578 1 85.38 172 ILE B N 1
ATOM 4394 C CA . ILE B 1 172 ? -23.094 29.438 11.523 1 85.38 172 ILE B CA 1
ATOM 4395 C C . ILE B 1 172 ? -22.672 30.281 12.719 1 85.38 172 ILE B C 1
ATOM 4397 O O . ILE B 1 172 ? -21.469 30.484 12.961 1 85.38 172 ILE B O 1
ATOM 4401 N N . ASP B 1 173 ? -23.672 30.719 13.445 1 91 173 ASP B N 1
ATOM 4402 C CA . ASP B 1 173 ? -23.438 31.422 14.703 1 91 173 ASP B CA 1
ATOM 4403 C C . ASP B 1 173 ? -22.812 30.516 15.75 1 91 173 ASP B C 1
ATOM 4405 O O . ASP B 1 173 ? -23.234 29.375 15.922 1 91 173 ASP B O 1
ATOM 4409 N N . PRO B 1 174 ? -21.703 31.016 16.359 1 93.5 174 PRO B N 1
ATOM 4410 C CA . PRO B 1 174 ? -21.047 30.219 17.391 1 93.5 174 PRO B CA 1
ATOM 4411 C C . PRO B 1 174 ? -22.016 29.734 18.469 1 93.5 174 PRO B C 1
ATOM 4413 O O . PRO B 1 174 ? -21.828 28.656 19.031 1 93.5 174 PRO B O 1
ATOM 4416 N N . LYS B 1 175 ? -23.016 30.516 18.766 1 94.62 175 LYS B N 1
ATOM 4417 C CA . LYS B 1 175 ? -23.969 30.125 19.797 1 94.62 175 LYS B CA 1
ATOM 4418 C C . LYS B 1 175 ? -24.75 28.891 19.391 1 94.62 175 LYS B C 1
ATOM 4420 O O . LYS B 1 175 ? -25.062 28.031 20.219 1 94.62 175 LYS B O 1
ATOM 4425 N N . ILE B 1 176 ? -25.094 28.797 18.156 1 91.94 176 ILE B N 1
ATOM 4426 C CA . ILE B 1 176 ? -25.781 27.625 17.625 1 91.94 176 ILE B CA 1
ATOM 4427 C C . ILE B 1 176 ? -24.891 26.391 17.734 1 91.94 176 ILE B C 1
ATOM 4429 O O . ILE B 1 176 ? -25.328 25.328 18.188 1 91.94 176 ILE B O 1
ATOM 4433 N N . GLU B 1 177 ? -23.688 26.547 17.312 1 92.75 177 GLU B N 1
ATOM 4434 C CA . GLU B 1 177 ? -22.703 25.484 17.406 1 92.75 177 GLU B CA 1
ATOM 4435 C C . GLU B 1 177 ? -22.547 25 18.844 1 92.75 177 GLU B C 1
ATOM 4437 O O . GLU B 1 177 ? -22.547 23.797 19.109 1 92.75 177 GLU B O 1
ATOM 4442 N N . GLN B 1 178 ? -22.469 25.953 19.75 1 94.88 178 GLN B N 1
ATOM 4443 C CA . GLN B 1 178 ? -22.281 25.641 21.172 1 94.88 178 GLN B CA 1
ATOM 4444 C C . GLN B 1 178 ? -23.484 24.906 21.734 1 94.88 178 GLN B C 1
ATOM 4446 O O . GLN B 1 178 ? -23.344 23.984 22.547 1 94.88 178 GLN B O 1
ATOM 4451 N N . ASP B 1 179 ? -24.672 25.266 21.297 1 93 179 ASP B N 1
ATOM 4452 C CA . ASP B 1 179 ? -25.891 24.625 21.75 1 93 179 ASP B CA 1
ATOM 4453 C C . ASP B 1 179 ? -25.922 23.156 21.328 1 93 179 ASP B C 1
ATOM 4455 O O . ASP B 1 179 ? -26.391 22.297 22.094 1 93 179 ASP B O 1
ATOM 4459 N N . ARG B 1 180 ? -25.422 22.859 20.203 1 91 180 ARG B N 1
ATOM 4460 C CA . ARG B 1 180 ? -25.391 21.5 19.688 1 91 180 ARG B CA 1
ATOM 4461 C C . ARG B 1 180 ? -24.422 20.625 20.484 1 91 180 ARG B C 1
ATOM 4463 O O . ARG B 1 180 ? -24.578 19.406 20.516 1 91 180 ARG B O 1
ATOM 4470 N N . LEU B 1 181 ? -23.484 21.281 21.156 1 94.31 181 LEU B N 1
ATOM 4471 C CA . LEU B 1 181 ? -22.406 20.562 21.828 1 94.31 181 LEU B CA 1
ATOM 4472 C C . LEU B 1 181 ? -22.766 20.328 23.297 1 94.31 181 LEU B C 1
ATOM 4474 O O . LEU B 1 181 ? -22.172 19.469 23.953 1 94.31 181 LEU B O 1
ATOM 4478 N N . LYS B 1 182 ? -23.672 21.031 23.844 1 92.94 182 LYS B N 1
ATOM 4479 C CA . LYS B 1 182 ? -23.922 21.156 25.266 1 92.94 182 LYS B CA 1
ATOM 4480 C C . LYS B 1 182 ? -24.125 19.797 25.922 1 92.94 182 LYS B C 1
ATOM 4482 O O . LYS B 1 182 ? -23.469 19.469 26.906 1 92.94 182 LYS B O 1
ATOM 4487 N N . GLU B 1 183 ? -25.031 19 25.375 1 92.12 183 GLU B N 1
ATOM 4488 C CA . GLU B 1 183 ? -25.359 17.719 25.969 1 92.12 183 GLU B CA 1
ATOM 4489 C C . GLU B 1 183 ? -24.156 16.781 25.969 1 92.12 183 GLU B C 1
ATOM 4491 O O . GLU B 1 183 ? -23.938 16.047 26.938 1 92.12 183 GLU B O 1
ATOM 4496 N N . ILE B 1 184 ? -23.438 16.766 24.922 1 94.38 184 ILE B N 1
ATOM 4497 C CA . ILE B 1 184 ? -22.266 15.914 24.797 1 94.38 184 ILE B CA 1
ATOM 4498 C C . ILE B 1 184 ? -21.203 16.359 25.812 1 94.38 184 ILE B C 1
ATOM 4500 O O . ILE B 1 184 ? -20.594 15.516 26.469 1 94.38 184 ILE B O 1
ATOM 4504 N N . LEU B 1 185 ? -20.984 17.703 25.953 1 95.44 185 LEU B N 1
ATOM 4505 C CA . LEU B 1 185 ? -20.031 18.234 26.891 1 95.44 185 LEU B CA 1
ATOM 4506 C C . LEU B 1 185 ? -20.359 17.812 28.328 1 95.44 185 LEU B C 1
ATOM 4508 O O . LEU B 1 185 ? -19.484 17.391 29.078 1 95.44 185 LEU B O 1
ATOM 4512 N N . LEU B 1 186 ? -21.609 17.875 28.625 1 94.5 186 LEU B N 1
ATOM 4513 C CA . LEU B 1 186 ? -22.078 17.516 29.969 1 94.5 186 LEU B CA 1
ATOM 4514 C C . LEU B 1 186 ? -21.844 16.031 30.234 1 94.5 186 LEU B C 1
ATOM 4516 O O . LEU B 1 186 ? -21.406 15.656 31.328 1 94.5 186 LEU B O 1
ATOM 4520 N N . GLU B 1 187 ? -22.172 15.234 29.281 1 94.88 187 GLU B N 1
ATOM 4521 C CA . GLU B 1 187 ? -22 13.789 29.422 1 94.88 187 GLU B CA 1
ATOM 4522 C C . GLU B 1 187 ? -20.531 13.422 29.609 1 94.88 187 GLU B C 1
ATOM 4524 O O . GLU B 1 187 ? -20.188 12.602 30.469 1 94.88 187 GLU B O 1
ATOM 4529 N N . ILE B 1 188 ? -19.625 13.992 28.828 1 95.31 188 ILE B N 1
ATOM 4530 C CA . ILE B 1 188 ? -18.203 13.727 28.891 1 95.31 188 ILE B CA 1
ATOM 4531 C C . ILE B 1 188 ? -17.688 14.039 30.297 1 95.31 188 ILE B C 1
ATOM 4533 O O . ILE B 1 188 ? -16.938 13.258 30.875 1 95.31 188 ILE B O 1
ATOM 4537 N N . LYS B 1 189 ? -18.125 15.148 30.797 1 94.5 189 LYS B N 1
ATOM 4538 C CA . LYS B 1 189 ? -17.703 15.586 32.125 1 94.5 189 LYS B CA 1
ATOM 4539 C C . LYS B 1 189 ? -18.297 14.688 33.188 1 94.5 189 LYS B C 1
ATOM 4541 O O . LYS B 1 189 ? -17.578 14.141 34.031 1 94.5 189 LYS B O 1
ATOM 4546 N N . SER B 1 190 ? -19.578 14.453 33.156 1 95.88 190 SER B N 1
ATOM 4547 C CA . SER B 1 190 ? -20.297 13.75 34.219 1 95.88 190 SER B CA 1
ATOM 4548 C C . SER B 1 190 ? -19.859 12.289 34.312 1 95.88 190 SER B C 1
ATOM 4550 O O . SER B 1 190 ? -19.719 11.742 35.406 1 95.88 190 SER B O 1
ATOM 4552 N N . GLN B 1 191 ? -19.641 11.68 33.188 1 96.5 191 GLN B N 1
ATOM 4553 C CA . GLN B 1 191 ? -19.281 10.266 33.156 1 96.5 191 GLN B CA 1
ATOM 4554 C C . GLN B 1 191 ? -17.781 10.078 33.062 1 96.5 191 GLN B C 1
ATOM 4556 O O . GLN B 1 191 ? -17.297 8.945 32.938 1 96.5 191 GLN B O 1
ATOM 4561 N N . LYS B 1 192 ? -17 11.195 33.062 1 97.62 192 LYS B N 1
ATOM 4562 C CA . LYS B 1 192 ? -15.539 11.211 33 1 97.62 192 LYS B CA 1
ATOM 4563 C C . LYS B 1 192 ? -15.016 10.453 31.797 1 97.62 192 LYS B C 1
ATOM 4565 O O . LYS B 1 192 ? -14.078 9.664 31.906 1 97.62 192 LYS B O 1
ATOM 4570 N N . LEU B 1 193 ? -15.719 10.617 30.719 1 97.44 193 LEU B N 1
ATOM 4571 C CA . LEU B 1 193 ? -15.328 9.938 29.484 1 97.44 193 LEU B CA 1
ATOM 4572 C C . LEU B 1 193 ? -13.945 10.391 29.031 1 97.44 193 LEU B C 1
ATOM 4574 O O . LEU B 1 193 ? -13.273 9.672 28.281 1 97.44 193 LEU B O 1
ATOM 4578 N N . TYR B 1 194 ? -13.484 11.562 29.516 1 96.88 194 TYR B N 1
ATOM 4579 C CA . TYR B 1 194 ? -12.188 12.125 29.156 1 96.88 194 TYR B CA 1
ATOM 4580 C C . TYR B 1 194 ? -11.055 11.273 29.703 1 96.88 194 TYR B C 1
ATOM 4582 O O . TYR B 1 194 ? -9.898 11.438 29.312 1 96.88 194 TYR B O 1
ATOM 4590 N N . GLN B 1 195 ? -11.281 10.359 30.547 1 97.19 195 GLN B N 1
ATOM 4591 C CA . GLN B 1 195 ? -10.281 9.445 31.078 1 97.19 195 GLN B CA 1
ATOM 4592 C C . GLN B 1 195 ? -10.078 8.258 30.141 1 97.19 195 GLN B C 1
ATOM 4594 O O . GLN B 1 195 ? -9.07 7.555 30.234 1 97.19 195 GLN B O 1
ATOM 4599 N N . CYS B 1 196 ? -11.016 8.07 29.266 1 96.75 196 CYS B N 1
ATOM 4600 C CA . CYS B 1 196 ? -10.977 6.914 28.375 1 96.75 196 CYS B CA 1
ATOM 4601 C C . CYS B 1 196 ? -10.508 7.309 26.984 1 96.75 196 CYS B C 1
ATOM 4603 O O . CYS B 1 196 ? -9.969 6.48 26.234 1 96.75 196 CYS B O 1
ATOM 4605 N N . ALA B 1 197 ? -10.758 8.469 26.609 1 97.88 197 ALA B N 1
ATOM 4606 C CA . ALA B 1 197 ? -10.406 8.938 25.266 1 97.88 197 ALA B CA 1
ATOM 4607 C C . ALA B 1 197 ? -10.086 10.43 25.281 1 97.88 197 ALA B C 1
ATOM 4609 O O . ALA B 1 197 ? -10.531 11.164 26.156 1 97.88 197 ALA B O 1
ATOM 4610 N N . LYS B 1 198 ? -9.273 10.82 24.359 1 98.5 198 LYS B N 1
ATOM 4611 C CA . LYS B 1 198 ? -9.062 12.242 24.094 1 98.5 198 LYS B CA 1
ATOM 4612 C C . LYS B 1 198 ? -10.125 12.781 23.141 1 98.5 198 LYS B C 1
ATOM 4614 O O . LYS B 1 198 ? -10.344 12.227 22.062 1 98.5 198 LYS B O 1
ATOM 4619 N N . PHE B 1 199 ? -10.773 13.805 23.578 1 98.5 199 PHE B N 1
ATOM 4620 C CA . PHE B 1 199 ? -11.812 14.43 22.766 1 98.5 199 PHE B CA 1
ATOM 4621 C C . PHE B 1 199 ? -11.281 15.664 22.047 1 98.5 199 PHE B C 1
ATOM 4623 O O . PHE B 1 199 ? -10.617 16.5 22.672 1 98.5 199 PHE B O 1
ATOM 4630 N N . SER B 1 200 ? -11.5 15.719 20.734 1 98.62 200 SER B N 1
ATOM 4631 C CA . SER B 1 200 ? -11.109 16.812 19.844 1 98.62 200 SER B CA 1
ATOM 4632 C C . SER B 1 200 ? -12.305 17.656 19.453 1 98.62 200 SER B C 1
ATOM 4634 O O . SER B 1 200 ? -13.383 17.125 19.156 1 98.62 200 SER B O 1
ATOM 4636 N N . ILE B 1 201 ? -12.156 18.969 19.516 1 97.75 201 ILE B N 1
ATOM 4637 C CA . ILE B 1 201 ? -13.195 19.875 19.031 1 97.75 201 ILE B CA 1
ATOM 4638 C C . ILE B 1 201 ? -12.812 20.406 17.641 1 97.75 201 ILE B C 1
ATOM 4640 O O . ILE B 1 201 ? -11.781 21.062 17.484 1 97.75 201 ILE B O 1
ATOM 4644 N N . ASP B 1 202 ? -13.594 20.078 16.656 1 95.5 202 ASP B N 1
ATOM 4645 C CA . ASP B 1 202 ? -13.461 20.594 15.305 1 95.5 202 ASP B CA 1
ATOM 4646 C C . ASP B 1 202 ? -14.273 21.875 15.125 1 95.5 202 ASP B C 1
ATOM 4648 O O . ASP B 1 202 ? -15.492 21.812 14.93 1 95.5 202 ASP B O 1
ATOM 4652 N N . THR B 1 203 ? -13.633 23.016 15.18 1 93.62 203 THR B N 1
ATOM 4653 C CA . THR B 1 203 ? -14.344 24.297 15.102 1 93.62 203 THR B CA 1
ATOM 4654 C C . THR B 1 203 ? -13.422 25.391 14.594 1 93.62 203 THR B C 1
ATOM 4656 O O . THR B 1 203 ? -12.203 25.297 14.719 1 93.62 203 THR B O 1
ATOM 4659 N N . TYR B 1 204 ? -14.031 26.391 13.961 1 90.62 204 TYR B N 1
ATOM 4660 C CA . TYR B 1 204 ? -13.297 27.594 13.57 1 90.62 204 TYR B CA 1
ATOM 4661 C C . TYR B 1 204 ? -13.688 28.781 14.453 1 90.62 204 TYR B C 1
ATOM 4663 O O . TYR B 1 204 ? -13.258 29.906 14.203 1 90.62 204 TYR B O 1
ATOM 4671 N N . HIS B 1 205 ? -14.492 28.578 15.516 1 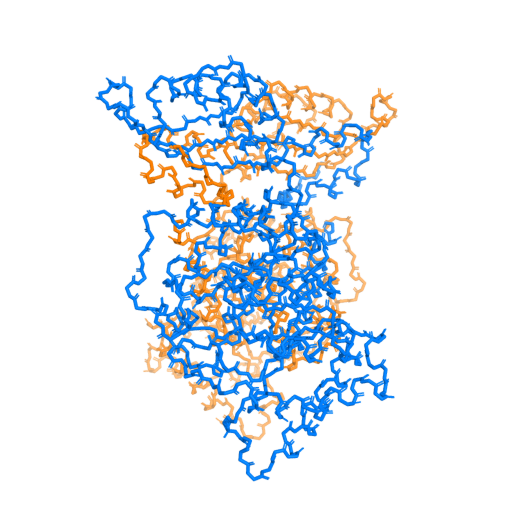93.94 205 HIS B N 1
ATOM 4672 C CA . HIS B 1 205 ? -14.898 29.609 16.469 1 93.94 205 HIS B CA 1
ATOM 4673 C C . HIS B 1 205 ? -14.109 29.484 17.766 1 93.94 205 HIS B C 1
ATOM 4675 O O . HIS B 1 205 ? -14.203 28.484 18.469 1 93.94 205 HIS B O 1
ATOM 4681 N N . ALA B 1 206 ? -13.445 30.531 18.094 1 96.12 206 ALA B N 1
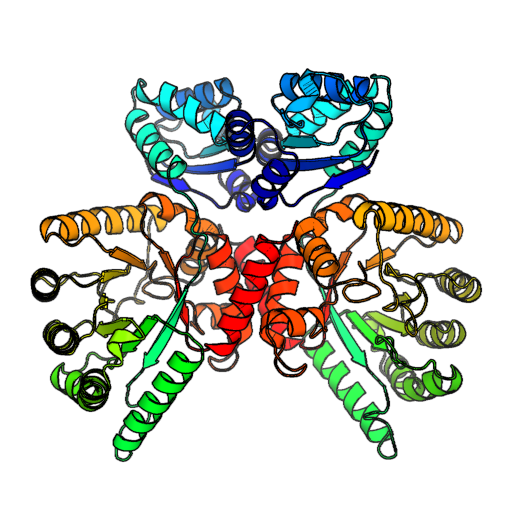ATOM 4682 C CA . ALA B 1 206 ? -12.609 30.562 19.297 1 96.12 206 ALA B CA 1
ATOM 4683 C C . ALA B 1 206 ? -13.445 30.359 20.547 1 96.12 206 ALA B C 1
ATOM 4685 O O . ALA B 1 206 ? -13.023 29.672 21.484 1 96.12 206 ALA B O 1
ATOM 4686 N N . THR B 1 207 ? -14.641 30.938 20.578 1 96.94 207 THR B N 1
ATOM 4687 C CA . THR B 1 207 ? -15.484 30.844 21.766 1 96.94 207 THR B CA 1
ATOM 4688 C C . THR B 1 207 ? -15.961 29.406 21.969 1 96.94 207 THR B C 1
ATOM 4690 O O . THR B 1 207 ? -16.062 28.922 23.094 1 96.94 207 THR B O 1
ATOM 4693 N N . THR B 1 208 ? -16.25 28.719 20.875 1 96.81 208 THR B N 1
ATOM 4694 C CA . THR B 1 208 ? -16.641 27.312 20.953 1 96.81 208 THR B CA 1
ATOM 4695 C C . THR B 1 208 ? -15.453 26.453 21.406 1 96.81 208 THR B C 1
ATOM 4697 O O . THR B 1 208 ? -15.625 25.547 22.219 1 96.81 208 THR B O 1
ATOM 4700 N N . ALA B 1 209 ? -14.305 26.75 20.844 1 97.69 209 ALA B N 1
ATOM 4701 C CA . ALA B 1 209 ? -13.094 26.062 21.266 1 97.69 209 ALA B CA 1
ATOM 4702 C C . ALA B 1 209 ? -12.875 26.203 22.766 1 97.69 209 ALA B C 1
ATOM 4704 O O . ALA B 1 209 ? -12.617 25.203 23.469 1 97.69 209 ALA B O 1
ATOM 4705 N N . GLN B 1 210 ? -13.008 27.422 23.234 1 97.81 210 GLN B N 1
ATOM 4706 C CA . GLN B 1 210 ? -12.836 27.688 24.656 1 97.81 210 GLN B CA 1
ATOM 4707 C C . GLN B 1 210 ? -13.812 26.875 25.5 1 97.81 210 GLN B C 1
ATOM 4709 O O . GLN B 1 210 ? -13.422 26.234 26.484 1 97.81 210 GLN B O 1
ATOM 4714 N N . MET B 1 211 ? -15.055 26.906 25.109 1 97.62 211 MET B N 1
ATOM 4715 C CA . MET B 1 211 ? -16.078 26.156 25.828 1 97.62 211 MET B CA 1
ATOM 4716 C C . MET B 1 211 ? -15.734 24.672 25.891 1 97.62 211 MET B C 1
ATOM 4718 O O . MET B 1 211 ? -15.836 24.062 26.953 1 97.62 211 MET B O 1
ATOM 4722 N N . ALA B 1 212 ? -15.367 24.078 24.781 1 97.75 212 ALA B N 1
ATOM 4723 C CA . ALA B 1 212 ? -15.039 22.656 24.719 1 97.75 212 ALA B CA 1
ATOM 4724 C C . ALA B 1 212 ? -13.852 22.328 25.609 1 97.75 212 ALA B C 1
ATOM 4726 O O . ALA B 1 212 ? -13.883 21.359 26.375 1 97.75 212 ALA B O 1
ATOM 4727 N N . LEU B 1 213 ? -12.773 23.156 25.578 1 97.62 213 LEU B N 1
ATOM 4728 C CA . LEU B 1 213 ? -11.555 22.922 26.344 1 97.62 213 LEU B CA 1
ATOM 4729 C C . LEU B 1 213 ? -11.828 23.062 27.844 1 97.62 213 LEU B C 1
ATOM 4731 O O . LEU B 1 213 ? -11.211 22.375 28.656 1 97.62 213 LEU B O 1
ATOM 4735 N N . GLU B 1 214 ? -12.766 23.922 28.172 1 96.94 214 GLU B N 1
ATOM 4736 C CA . GLU B 1 214 ? -13.188 24.062 29.562 1 96.94 214 GLU B CA 1
ATOM 4737 C C . GLU B 1 214 ? -13.945 22.828 30.047 1 96.94 214 GLU B C 1
ATOM 4739 O O . GLU B 1 214 ? -14.109 22.625 31.25 1 96.94 214 GLU B O 1
ATOM 4744 N N . HIS B 1 215 ? -14.461 22.016 29.156 1 97.06 215 HIS B N 1
ATOM 4745 C CA . HIS B 1 215 ? -15.234 20.828 29.5 1 97.06 215 HIS B CA 1
ATOM 4746 C C . HIS B 1 215 ? -14.469 19.562 29.125 1 97.06 215 HIS B C 1
ATOM 4748 O O . HIS B 1 215 ? -15.055 18.609 28.578 1 97.06 215 HIS B O 1
ATOM 4754 N N . TYR B 1 216 ? -13.156 19.547 29.203 1 96.81 216 TYR B N 1
ATOM 4755 C CA . TYR B 1 216 ? -12.266 18.391 29.25 1 96.81 216 TYR B CA 1
ATOM 4756 C C . TYR B 1 216 ? -11.938 17.891 27.859 1 96.81 216 TYR B C 1
ATOM 4758 O O . TYR B 1 216 ? -11.453 16.766 27.688 1 96.81 216 TYR B O 1
ATOM 4766 N N . PHE B 1 217 ? -12.297 18.625 26.828 1 98.06 217 PHE B N 1
ATOM 4767 C CA . PHE B 1 217 ? -11.641 18.359 25.547 1 98.06 217 PHE B CA 1
ATOM 4768 C C . PHE B 1 217 ? -10.141 18.641 25.656 1 98.06 217 PHE B C 1
ATOM 4770 O O . PHE B 1 217 ? -9.719 19.516 26.406 1 98.06 217 PHE B O 1
ATOM 4777 N N . SER B 1 218 ? -9.32 17.906 24.906 1 98.06 218 SER B N 1
ATOM 4778 C CA . SER B 1 218 ? -7.879 18.078 25.047 1 98.06 218 SER B CA 1
ATOM 4779 C C . SER B 1 218 ? -7.215 18.281 23.688 1 98.06 218 SER B C 1
ATOM 4781 O O . SER B 1 218 ? -6 18.484 23.609 1 98.06 218 SER B O 1
ATOM 4783 N N . ILE B 1 219 ? -7.953 18.203 22.594 1 98.62 219 ILE B N 1
ATOM 4784 C CA . ILE B 1 219 ? -7.43 18.422 21.25 1 98.62 219 ILE B CA 1
ATOM 4785 C C . ILE B 1 219 ? -8.227 19.531 20.562 1 98.62 219 ILE B C 1
ATOM 4787 O O . ILE B 1 219 ? -9.453 19.578 20.672 1 98.62 219 ILE B O 1
ATOM 4791 N N . LEU B 1 220 ? -7.559 20.469 20 1 98.31 220 LEU B N 1
ATOM 4792 C CA . LEU B 1 220 ? -8.148 21.547 19.203 1 98.31 220 LEU B CA 1
ATOM 4793 C C . LEU B 1 220 ? -7.855 21.359 17.719 1 98.31 220 LEU B C 1
ATOM 4795 O O . LEU B 1 220 ? -6.703 21.453 17.297 1 98.31 220 LEU B O 1
ATOM 4799 N N . ASN B 1 221 ? -8.859 21 16.984 1 97.25 221 ASN B N 1
ATOM 4800 C CA . ASN B 1 221 ? -8.797 20.844 15.531 1 97.25 221 ASN B CA 1
ATOM 4801 C C . ASN B 1 221 ? -9.352 22.062 14.797 1 97.25 221 ASN B C 1
ATOM 4803 O O . ASN B 1 221 ? -10.547 22.125 14.523 1 97.25 221 ASN B O 1
ATOM 4807 N N . ASP B 1 222 ? -8.484 23 14.469 1 90.75 222 ASP B N 1
ATOM 4808 C CA . ASP B 1 222 ? -8.875 24.234 13.797 1 90.75 222 ASP B CA 1
ATOM 4809 C C . ASP B 1 222 ? -8.703 24.109 12.289 1 90.75 222 ASP B C 1
ATOM 4811 O O . ASP B 1 222 ? -7.582 24.188 11.781 1 90.75 222 ASP B O 1
ATOM 4815 N N . VAL B 1 223 ? -9.75 24.047 11.562 1 83.38 223 VAL B N 1
ATOM 4816 C CA . VAL B 1 223 ? -9.734 23.844 10.117 1 83.38 223 VAL B CA 1
ATOM 4817 C C . VAL B 1 223 ? -9.281 25.109 9.406 1 83.38 223 VAL B C 1
ATOM 4819 O O . VAL B 1 223 ? -8.977 25.094 8.211 1 83.38 223 VAL B O 1
ATOM 4822 N N . SER B 1 224 ? -9.164 26.188 10.195 1 85.12 224 SER B N 1
ATOM 4823 C CA . SER B 1 224 ? -8.75 27.453 9.586 1 85.12 224 SER B CA 1
ATOM 4824 C C . SER B 1 224 ? -7.242 27.625 9.656 1 85.12 224 SER B C 1
ATOM 4826 O O . SER B 1 224 ? -6.707 28.625 9.188 1 85.12 224 SER B O 1
ATOM 4828 N N . GLY B 1 225 ? -6.547 26.688 10.297 1 90.19 225 GLY B N 1
ATOM 4829 C CA . GLY B 1 225 ? -5.094 26.734 10.336 1 90.19 225 GLY B CA 1
ATOM 4830 C C . GLY B 1 225 ? -4.555 27.734 11.336 1 90.19 225 GLY B C 1
ATOM 4831 O O . GLY B 1 225 ? -3.508 28.344 11.102 1 90.19 225 GLY B O 1
ATOM 4832 N N . PHE B 1 226 ? -5.387 28.031 12.383 1 93.44 226 PHE B N 1
ATOM 4833 C CA . PHE B 1 226 ? -4.988 28.953 13.445 1 93.44 226 PHE B CA 1
ATOM 4834 C C . PHE B 1 226 ? -4.695 30.328 12.898 1 93.44 226 PHE B C 1
ATOM 4836 O O . PHE B 1 226 ? -3.691 30.953 13.258 1 93.44 226 PHE B O 1
ATOM 4843 N N . ASN B 1 227 ? -5.496 30.734 12.078 1 90.06 227 ASN B N 1
ATOM 4844 C CA . ASN B 1 227 ? -5.352 32.062 11.461 1 90.06 227 ASN B CA 1
ATOM 4845 C C . ASN B 1 227 ? -5.891 33.156 12.359 1 90.06 227 ASN B C 1
ATOM 4847 O O . ASN B 1 227 ? -5.582 34.344 12.156 1 90.06 227 ASN B O 1
ATOM 4851 N N . SER B 1 228 ? -6.703 32.844 13.375 1 90.62 228 SER B N 1
ATOM 4852 C CA . SER B 1 228 ? -7.324 33.812 14.273 1 90.62 228 SER B CA 1
ATOM 4853 C C . SER B 1 228 ? -6.5 34.031 15.539 1 90.62 228 SER B C 1
ATOM 4855 O O . SER B 1 228 ? -6.145 33.031 16.203 1 90.62 228 SER B O 1
ATOM 4857 N N . ALA B 1 229 ? -6.289 35.281 15.82 1 93.94 229 ALA B N 1
ATOM 4858 C CA . ALA B 1 229 ? -5.578 35.594 17.062 1 93.94 229 ALA B CA 1
ATOM 4859 C C . ALA B 1 229 ? -6.348 35.094 18.281 1 93.94 229 ALA B C 1
ATOM 4861 O O . ALA B 1 229 ? -5.746 34.625 19.25 1 93.94 229 ALA B O 1
ATOM 4862 N N . GLU B 1 230 ? -7.609 35.219 18.219 1 96 230 GLU B N 1
ATOM 4863 C CA . GLU B 1 230 ? -8.453 34.75 19.328 1 96 230 GLU B CA 1
ATOM 4864 C C . GLU B 1 230 ? -8.273 33.25 19.562 1 96 230 GLU B C 1
ATOM 4866 O O . GLU B 1 230 ? -8.211 32.812 20.703 1 96 230 GLU B O 1
ATOM 4871 N N . MET B 1 231 ? -8.195 32.5 18.469 1 96.5 231 MET B N 1
ATOM 4872 C CA . MET B 1 231 ? -8 31.047 18.578 1 96.5 231 MET B CA 1
ATOM 4873 C C . MET B 1 231 ? -6.645 30.734 19.203 1 96.5 231 MET B C 1
ATOM 4875 O O . MET B 1 231 ? -6.543 29.844 20.047 1 96.5 231 MET B O 1
ATOM 4879 N N . LEU B 1 232 ? -5.633 31.484 18.797 1 97.19 232 LEU B N 1
ATOM 4880 C CA . LEU B 1 232 ? -4.289 31.297 19.328 1 97.19 232 LEU B CA 1
ATOM 4881 C C . LEU B 1 232 ? -4.262 31.594 20.828 1 97.19 232 LEU B C 1
ATOM 4883 O O . LEU B 1 232 ? -3.594 30.875 21.594 1 97.19 232 LEU B O 1
ATOM 4887 N N . GLU B 1 233 ? -4.977 32.562 21.234 1 97.44 233 GLU B N 1
ATOM 4888 C CA . GLU B 1 233 ? -5.035 32.906 22.656 1 97.44 233 GLU B CA 1
ATOM 4889 C C . GLU B 1 233 ? -5.711 31.812 23.469 1 97.44 233 GLU B C 1
ATOM 4891 O O . GLU B 1 233 ? -5.242 31.469 24.547 1 97.44 233 GLU B O 1
ATOM 4896 N N . VAL B 1 234 ? -6.809 31.312 22.922 1 97.56 234 VAL B N 1
ATOM 4897 C CA . VAL B 1 234 ? -7.488 30.203 23.578 1 97.56 234 VAL B CA 1
ATOM 4898 C C . VAL B 1 234 ? -6.539 29.016 23.703 1 97.56 234 VAL B C 1
ATOM 4900 O O . VAL B 1 234 ? -6.441 28.391 24.766 1 97.56 234 VAL B O 1
ATOM 4903 N N . ALA B 1 235 ? -5.824 28.672 22.625 1 97.81 235 ALA B N 1
ATOM 4904 C CA . ALA B 1 235 ? -4.883 27.562 22.625 1 97.81 235 ALA B CA 1
ATOM 4905 C C . ALA B 1 235 ? -3.779 27.781 23.656 1 97.81 235 ALA B C 1
ATOM 4907 O O . ALA B 1 235 ? -3.369 26.844 24.344 1 97.81 235 ALA B O 1
ATOM 4908 N N . LYS B 1 236 ? -3.279 28.984 23.734 1 97.31 236 LYS B N 1
ATOM 4909 C CA . LYS B 1 236 ? -2.23 29.328 24.703 1 97.31 236 LYS B CA 1
ATOM 4910 C C . LYS B 1 236 ? -2.693 29.078 26.125 1 97.31 236 LYS B C 1
ATOM 4912 O O . LYS B 1 236 ? -1.938 28.562 26.953 1 97.31 236 LYS B O 1
ATOM 4917 N N . ASP B 1 237 ? -3.877 29.453 26.391 1 97.19 237 ASP B N 1
ATOM 4918 C CA . ASP B 1 237 ? -4.41 29.391 27.75 1 97.19 237 ASP B CA 1
ATOM 4919 C C . ASP B 1 237 ? -4.617 27.953 28.203 1 97.19 237 ASP B C 1
ATOM 4921 O O . ASP B 1 237 ? -4.367 27.609 29.359 1 97.19 237 ASP B O 1
ATOM 4925 N N . TYR B 1 238 ? -5.043 27.031 27.312 1 97.19 238 TYR B N 1
ATOM 4926 C CA . TYR B 1 238 ? -5.461 25.688 27.703 1 97.19 238 TYR B CA 1
ATOM 4927 C C . TYR B 1 238 ? -4.43 24.641 27.281 1 97.19 238 TYR B C 1
ATOM 4929 O O . TYR B 1 238 ? -4.473 23.5 27.734 1 97.19 238 TYR B O 1
ATOM 4937 N N . LYS B 1 239 ? -3.545 24.938 26.328 1 97.25 239 LYS B N 1
ATOM 4938 C CA . LYS B 1 239 ? -2.412 24.141 25.875 1 97.25 239 LYS B CA 1
ATOM 4939 C C . LYS B 1 239 ? -2.867 22.766 25.391 1 97.25 239 LYS B C 1
ATOM 4941 O O . LYS B 1 239 ? -2.32 21.734 25.797 1 97.25 239 LYS B O 1
ATOM 4946 N N . PRO B 1 240 ? -3.885 22.719 24.516 1 98.12 240 PRO B N 1
ATOM 4947 C CA . PRO B 1 240 ? -4.309 21.453 23.922 1 98.12 240 PRO B CA 1
ATOM 4948 C C . PRO B 1 240 ? -3.314 20.922 22.891 1 98.12 240 PRO B C 1
ATOM 4950 O O . PRO B 1 240 ? -2.377 21.625 22.516 1 98.12 240 PRO B O 1
ATOM 4953 N N . THR B 1 241 ? -3.416 19.594 22.562 1 98.44 241 THR B N 1
ATOM 4954 C CA . THR B 1 241 ? -2.844 19.172 21.297 1 98.44 241 THR B CA 1
ATOM 4955 C C . THR B 1 241 ? -3.479 19.938 20.141 1 98.44 241 THR B C 1
ATOM 4957 O O . THR B 1 241 ? -4.703 20.047 20.047 1 98.44 241 THR B O 1
ATOM 4960 N N . CYS B 1 242 ? -2.703 20.5 19.312 1 98.38 242 CYS B N 1
ATOM 4961 C CA . CYS B 1 242 ? -3.213 21.297 18.203 1 98.38 242 CYS B CA 1
ATOM 4962 C C . CYS B 1 242 ? -3.088 20.547 16.891 1 98.38 242 CYS B C 1
ATOM 4964 O O . CYS B 1 242 ? -2.014 20.047 16.562 1 98.38 242 CYS B O 1
ATOM 4966 N N . ILE B 1 243 ? -4.164 20.391 16.188 1 98.25 243 ILE B N 1
ATOM 4967 C CA . ILE B 1 243 ? -4.125 19.891 14.82 1 98.25 243 ILE B CA 1
ATOM 4968 C C . ILE B 1 243 ? -4.047 21.062 13.852 1 98.25 243 ILE B C 1
ATOM 4970 O O . ILE B 1 243 ? -5.004 21.828 13.711 1 98.25 243 ILE B O 1
ATOM 4974 N N . LEU B 1 244 ? -2.922 21.203 13.234 1 97.25 244 LEU B N 1
ATOM 4975 C CA . LEU B 1 244 ? -2.662 22.25 12.258 1 97.25 244 LEU B CA 1
ATOM 4976 C C . LEU B 1 244 ? -2.963 21.766 10.844 1 97.25 244 LEU B C 1
ATOM 4978 O O . LEU B 1 244 ? -2.197 21 10.273 1 97.25 244 LEU B O 1
ATOM 4982 N N . MET B 1 245 ? -4.035 22.25 10.328 1 95.88 245 MET B N 1
ATOM 4983 C CA . MET B 1 245 ? -4.449 21.812 8.992 1 95.88 245 MET B CA 1
ATOM 4984 C C . MET B 1 245 ? -4.016 22.828 7.941 1 95.88 245 MET B C 1
ATOM 4986 O O . ME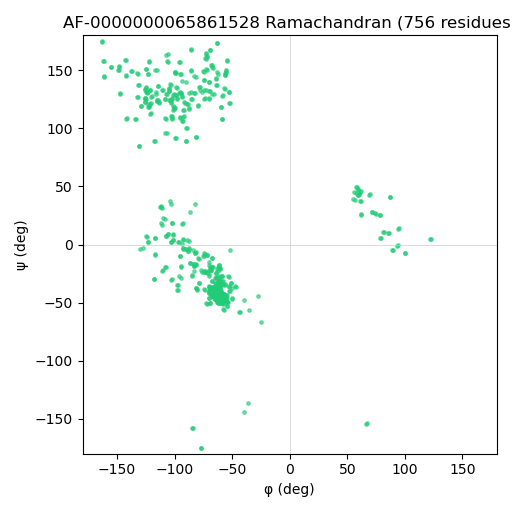T B 1 245 ? -4.125 24.047 8.156 1 95.88 245 MET B O 1
ATOM 4990 N N . HIS B 1 246 ? -3.463 22.312 6.832 1 94.75 246 HIS B N 1
ATOM 4991 C CA . HIS B 1 246 ? -3.213 23.203 5.703 1 94.75 246 HIS B CA 1
ATOM 4992 C C . HIS B 1 246 ? -4.52 23.641 5.039 1 94.75 246 HIS B C 1
ATOM 4994 O O . HIS B 1 246 ? -5.332 22.781 4.66 1 94.75 246 HIS B O 1
ATOM 5000 N N . THR B 1 247 ? -4.703 24.859 4.914 1 85.75 247 THR B N 1
ATOM 5001 C CA . THR B 1 247 ? -5.891 25.406 4.27 1 85.75 247 THR B CA 1
ATOM 5002 C C . THR B 1 247 ? -5.559 26.734 3.576 1 85.75 247 THR B C 1
ATOM 5004 O O . THR B 1 247 ? -4.477 27.281 3.768 1 85.75 247 THR B O 1
ATOM 5007 N N . GLN B 1 248 ? -6.355 26.906 2.518 1 80.81 248 GLN B N 1
ATOM 5008 C CA . GLN B 1 248 ? -6.336 28.203 1.874 1 80.81 248 GLN B CA 1
ATOM 5009 C C . GLN B 1 248 ? -7.691 28.906 1.987 1 80.81 248 GLN B C 1
ATOM 5011 O O . GLN B 1 248 ? -8.727 28.297 1.714 1 80.81 248 GLN B O 1
ATOM 5016 N N . LYS B 1 249 ? -7.832 30.031 2.373 1 74.38 249 LYS B N 1
ATOM 5017 C CA . LYS B 1 249 ? -9.07 30.812 2.412 1 74.38 249 LYS B CA 1
ATOM 5018 C C . LYS B 1 249 ? -10.055 30.234 3.422 1 74.38 249 LYS B C 1
ATOM 5020 O O . LYS B 1 249 ? -9.648 29.75 4.48 1 74.38 249 LYS B O 1
ATOM 5025 N N . THR B 1 250 ? -11.344 30.438 3.229 1 68.81 250 THR B N 1
ATOM 5026 C CA . THR B 1 250 ? -12.398 29.938 4.102 1 68.81 250 THR B CA 1
ATOM 5027 C C . THR B 1 250 ? -13.133 28.781 3.445 1 68.81 250 THR B C 1
ATOM 5029 O O . THR B 1 250 ? -13.086 28.609 2.225 1 68.81 250 THR B O 1
ATOM 5032 N N . PRO B 1 251 ? -13.773 27.969 4.281 1 66.81 251 PRO B N 1
ATOM 5033 C CA . PRO B 1 251 ? -14.555 26.859 3.719 1 66.81 251 PRO B CA 1
ATOM 5034 C C . PRO B 1 251 ? -15.555 27.312 2.664 1 66.81 251 PRO B C 1
ATOM 5036 O O . PRO B 1 251 ? -15.867 26.578 1.731 1 66.81 251 PRO B O 1
ATOM 5039 N N . LYS B 1 252 ? -15.961 28.438 2.779 1 68.81 252 LYS B N 1
ATOM 5040 C CA . LYS B 1 252 ? -16.938 28.984 1.841 1 68.81 252 LYS B CA 1
ATOM 5041 C C . LYS B 1 252 ? -16.312 29.203 0.465 1 68.81 252 LYS B C 1
ATOM 5043 O O . LYS B 1 252 ? -16.953 28.922 -0.559 1 68.81 252 LYS B O 1
ATOM 5048 N N . ASP B 1 253 ? -15.07 29.609 0.379 1 75.19 253 ASP B N 1
ATOM 5049 C CA . ASP B 1 253 ? -14.523 30.047 -0.898 1 75.19 253 ASP B CA 1
ATOM 5050 C C . ASP B 1 253 ? -13.266 29.25 -1.263 1 75.19 253 ASP B C 1
ATOM 5052 O O . ASP B 1 253 ? -12.664 29.484 -2.311 1 75.19 253 ASP B O 1
ATOM 5056 N N . MET B 1 254 ? -13 28.344 -0.535 1 74.06 254 MET B N 1
ATOM 5057 C CA . MET B 1 254 ? -11.695 27.703 -0.666 1 74.06 254 MET B CA 1
ATOM 5058 C C . MET B 1 254 ? -11.602 26.906 -1.97 1 74.06 254 MET B C 1
ATOM 5060 O O . MET B 1 254 ? -10.508 26.703 -2.494 1 74.06 254 MET B O 1
ATOM 5064 N N . GLN B 1 255 ? -12.633 26.484 -2.484 1 75.44 255 GLN B N 1
ATOM 5065 C CA . GLN B 1 255 ? -12.57 25.688 -3.703 1 75.44 255 GLN B CA 1
ATOM 5066 C C . GLN B 1 255 ? -12.664 26.562 -4.945 1 75.44 255 GLN B C 1
ATOM 5068 O O . GLN B 1 255 ? -12.531 26.078 -6.07 1 75.44 255 GLN B O 1
ATOM 5073 N N . GLU B 1 256 ? -12.859 27.797 -4.621 1 77.06 256 GLU B N 1
ATOM 5074 C CA . GLU B 1 256 ? -12.898 28.719 -5.742 1 77.06 256 GLU B CA 1
ATOM 5075 C C . GLU B 1 256 ? -11.5 29.062 -6.23 1 77.06 256 GLU B C 1
ATOM 5077 O O . GLU B 1 256 ? -10.664 29.531 -5.453 1 77.06 256 GLU B O 1
ATOM 5082 N N . ASN B 1 257 ? -11.148 28.812 -7.383 1 79.69 257 ASN B N 1
ATOM 5083 C CA . ASN B 1 257 ? -9.914 29.156 -8.07 1 79.69 257 ASN B CA 1
ATOM 5084 C C . ASN B 1 257 ? -8.695 28.531 -7.387 1 79.69 257 ASN B C 1
ATOM 5086 O O . ASN B 1 257 ? -7.723 29.219 -7.086 1 79.69 257 ASN B O 1
ATOM 5090 N N . VAL B 1 258 ? -8.852 27.312 -7.082 1 84.88 258 VAL B N 1
ATOM 5091 C CA . VAL B 1 258 ? -7.742 26.594 -6.477 1 84.88 258 VAL B CA 1
ATOM 5092 C C . VAL B 1 258 ? -6.543 26.594 -7.422 1 84.88 258 VAL B C 1
ATOM 5094 O O . VAL B 1 258 ? -6.648 26.156 -8.57 1 84.88 258 VAL B O 1
ATOM 5097 N N . PHE B 1 259 ? -5.477 27.156 -7.012 1 87.75 259 PHE B N 1
ATOM 5098 C CA . PHE B 1 259 ? -4.254 27.219 -7.801 1 87.75 259 PHE B CA 1
ATOM 5099 C C . PHE B 1 259 ? -3.025 27.172 -6.902 1 87.75 259 PHE B C 1
ATOM 5101 O O . PHE B 1 259 ? -2.996 27.828 -5.855 1 87.75 259 PHE B O 1
ATOM 5108 N N . TYR B 1 260 ? -2.158 26.344 -7.203 1 91.56 260 TYR B N 1
ATOM 5109 C CA . TYR B 1 260 ? -0.835 26.281 -6.59 1 91.56 260 TYR B CA 1
ATOM 5110 C C . TYR B 1 260 ? 0.26 26.344 -7.648 1 91.56 260 TYR B C 1
ATOM 5112 O O . TYR B 1 260 ? 0.219 25.609 -8.633 1 91.56 260 TYR B O 1
ATOM 5120 N N . HIS B 1 261 ? 1.193 27.297 -7.496 1 90.25 261 HIS B N 1
ATOM 5121 C CA . HIS B 1 261 ? 2.383 27.219 -8.336 1 90.25 261 HIS B CA 1
ATOM 5122 C C . HIS B 1 261 ? 3.162 25.938 -8.055 1 90.25 261 HIS B C 1
ATOM 5124 O O . HIS B 1 261 ? 3.607 25.266 -8.992 1 90.25 261 HIS B O 1
ATOM 5130 N N . ASN B 1 262 ? 3.398 25.672 -6.902 1 92.56 262 ASN B N 1
ATOM 5131 C CA . ASN B 1 262 ? 3.969 24.438 -6.379 1 92.56 262 ASN B CA 1
ATOM 5132 C C . ASN B 1 262 ? 3.332 24.047 -5.047 1 92.56 262 ASN B C 1
ATOM 5134 O O . ASN B 1 262 ? 3.598 24.672 -4.02 1 92.56 262 ASN B O 1
ATOM 5138 N N . LEU B 1 263 ? 2.557 23.047 -5.082 1 94.88 263 LEU B N 1
ATOM 5139 C CA . LEU B 1 263 ? 1.744 22.625 -3.941 1 94.88 263 LEU B CA 1
ATOM 5140 C C . LEU B 1 263 ? 2.621 22.328 -2.73 1 94.88 263 LEU B C 1
ATOM 5142 O O . LEU B 1 263 ? 2.395 22.859 -1.645 1 94.88 263 LEU B O 1
ATOM 5146 N N . PHE B 1 264 ? 3.664 21.5 -2.887 1 95.38 264 PHE B N 1
ATOM 5147 C CA . PHE B 1 264 ? 4.48 21.031 -1.771 1 95.38 264 PHE B CA 1
ATOM 5148 C C . PHE B 1 264 ? 5.305 22.188 -1.192 1 95.38 264 PHE B C 1
ATOM 5150 O O . PHE B 1 264 ? 5.453 22.297 0.026 1 95.38 264 PHE B O 1
ATOM 5157 N N . ASP B 1 265 ? 5.812 23.047 -2.051 1 93.94 265 ASP B N 1
ATOM 5158 C CA . ASP B 1 265 ? 6.574 24.203 -1.59 1 93.94 265 ASP B CA 1
ATOM 5159 C C . ASP B 1 265 ? 5.703 25.141 -0.766 1 93.94 265 ASP B C 1
ATOM 5161 O O . ASP B 1 265 ? 6.125 25.625 0.284 1 93.94 265 ASP B O 1
ATOM 5165 N N . GLU B 1 266 ? 4.57 25.375 -1.293 1 95.56 266 GLU B N 1
ATOM 5166 C CA . GLU B 1 266 ? 3.658 26.297 -0.608 1 95.56 266 GLU B CA 1
ATOM 5167 C C . GLU B 1 266 ? 3.178 25.703 0.715 1 95.56 266 GLU B C 1
ATOM 5169 O O . GLU B 1 266 ? 3.027 26.422 1.704 1 95.56 266 GLU B O 1
ATOM 5174 N N . MET B 1 267 ? 2.953 24.438 0.769 1 96.81 267 MET B N 1
ATOM 5175 C CA . MET B 1 267 ? 2.568 23.797 2.018 1 96.81 267 MET B CA 1
ATOM 5176 C C . MET B 1 267 ? 3.725 23.797 3.012 1 96.81 267 MET B C 1
ATOM 5178 O O . MET B 1 267 ? 3.52 24 4.211 1 96.81 267 MET B O 1
ATOM 5182 N N . ASP B 1 268 ? 4.965 23.578 2.514 1 96.56 268 ASP B N 1
ATOM 5183 C CA . ASP B 1 268 ? 6.141 23.672 3.375 1 96.56 268 ASP B CA 1
ATOM 5184 C C . ASP B 1 268 ? 6.227 25.031 4.055 1 96.56 268 ASP B C 1
ATOM 5186 O O . ASP B 1 268 ? 6.453 25.109 5.266 1 96.56 268 ASP B O 1
ATOM 5190 N N . ARG B 1 269 ? 6.082 26.016 3.258 1 95.69 269 ARG B N 1
ATOM 5191 C CA . ARG B 1 269 ? 6.156 27.375 3.793 1 95.69 269 ARG B CA 1
ATOM 5192 C C . ARG B 1 269 ? 5.055 27.609 4.82 1 95.69 269 ARG B C 1
ATOM 5194 O O . ARG B 1 269 ? 5.305 28.188 5.879 1 95.69 269 ARG B O 1
ATOM 5201 N N . PHE B 1 270 ? 3.914 27.172 4.473 1 96.25 270 PHE B N 1
ATOM 5202 C CA . PHE B 1 270 ? 2.781 27.312 5.379 1 96.25 270 PHE B CA 1
ATOM 5203 C C . PHE B 1 270 ? 3.074 26.656 6.723 1 96.25 270 PHE B C 1
ATOM 5205 O O . PHE B 1 270 ? 2.941 27.281 7.773 1 96.25 270 PHE B O 1
ATOM 5212 N N . PHE B 1 271 ? 3.424 25.344 6.738 1 97.44 271 PHE B N 1
ATOM 5213 C CA . PHE B 1 271 ? 3.666 24.594 7.969 1 97.44 271 PHE B CA 1
ATOM 5214 C C . PHE B 1 271 ? 4.828 25.203 8.742 1 97.44 271 PHE B C 1
ATOM 5216 O O . PHE B 1 271 ? 4.766 25.328 9.969 1 97.44 271 PHE B O 1
ATOM 5223 N N . LYS B 1 272 ? 5.891 25.594 8.062 1 96.31 272 LYS B N 1
ATOM 5224 C CA . LYS B 1 272 ? 7.039 26.188 8.727 1 96.31 272 LYS B CA 1
ATOM 5225 C C . LYS B 1 272 ? 6.641 27.469 9.461 1 96.31 272 LYS B C 1
ATOM 5227 O O . LYS B 1 272 ? 6.941 27.625 10.648 1 96.31 272 LYS B O 1
ATOM 5232 N N . GLU B 1 273 ? 5.949 28.297 8.773 1 96.56 273 GLU B N 1
ATOM 5233 C CA . GLU B 1 273 ? 5.527 29.578 9.344 1 96.56 273 GLU B CA 1
ATOM 5234 C C . GLU B 1 273 ? 4.59 29.375 10.523 1 96.56 273 GLU B C 1
ATOM 5236 O O . GLU B 1 273 ? 4.758 30 11.578 1 96.56 273 GLU B O 1
ATOM 5241 N N . LYS B 1 274 ? 3.615 28.531 10.336 1 96.56 274 LYS B N 1
ATOM 5242 C CA . LYS B 1 274 ? 2.617 28.328 11.383 1 96.56 274 LYS B CA 1
ATOM 5243 C C . LYS B 1 274 ? 3.229 27.641 12.594 1 96.56 274 LYS B C 1
ATOM 5245 O O . LYS B 1 274 ? 2.855 27.922 13.734 1 96.56 274 LYS B O 1
ATOM 5250 N N . LEU B 1 275 ? 4.121 26.703 12.398 1 97.31 275 LEU B N 1
ATOM 5251 C CA . LEU B 1 275 ? 4.797 26.047 13.508 1 97.31 275 LEU B CA 1
ATOM 5252 C C . LEU B 1 275 ? 5.602 27.047 14.328 1 97.31 275 LEU B C 1
ATOM 5254 O O . LEU B 1 275 ? 5.656 26.969 15.555 1 97.31 275 LEU B O 1
ATOM 5258 N N . GLU B 1 276 ? 6.211 27.984 13.648 1 96.69 276 GLU B N 1
ATOM 5259 C CA . GLU B 1 276 ? 6.934 29.047 14.344 1 96.69 276 GLU B CA 1
ATOM 5260 C C . GLU B 1 276 ? 5.988 29.891 15.195 1 96.69 276 GLU B C 1
ATOM 5262 O O . GLU B 1 276 ? 6.305 30.234 16.328 1 96.69 276 GLU B O 1
ATOM 5267 N N . VAL B 1 277 ? 4.871 30.203 14.641 1 96.38 277 VAL B N 1
ATOM 5268 C CA . VAL B 1 277 ? 3.869 30.984 15.359 1 96.38 277 VAL B CA 1
ATOM 5269 C C . VAL B 1 277 ? 3.412 30.234 16.609 1 96.38 277 VAL B C 1
ATOM 5271 O O . VAL B 1 277 ? 3.369 30.797 17.703 1 96.38 277 VAL B O 1
ATOM 5274 N N . LEU B 1 278 ? 3.035 28.953 16.438 1 97.19 278 LEU B N 1
ATOM 5275 C CA . LEU B 1 278 ? 2.555 28.141 17.547 1 97.19 278 LEU B CA 1
ATOM 5276 C C . LEU B 1 278 ? 3.625 28.016 18.625 1 97.19 278 LEU B C 1
ATOM 5278 O O . LEU B 1 278 ? 3.311 27.984 19.828 1 97.19 278 LEU B O 1
ATOM 5282 N N . GLU B 1 279 ? 4.863 27.938 18.203 1 96.12 279 GLU B N 1
ATOM 5283 C CA . GLU B 1 279 ? 5.973 27.859 19.156 1 96.12 279 GLU B CA 1
ATOM 5284 C C . GLU B 1 279 ? 6.051 29.125 20.016 1 96.12 279 GLU B C 1
ATOM 5286 O O . GLU B 1 279 ? 6.348 29.047 21.203 1 96.12 279 GLU B O 1
ATOM 5291 N N . LYS B 1 280 ? 5.836 30.234 19.438 1 95.56 280 LYS B N 1
ATOM 5292 C CA . LYS B 1 280 ? 5.855 31.5 20.156 1 95.56 280 LYS B CA 1
ATOM 5293 C C . LYS B 1 280 ? 4.77 31.531 21.219 1 95.56 280 LYS B C 1
ATOM 5295 O O . LYS B 1 280 ? 4.918 32.219 22.25 1 95.56 280 LYS B O 1
ATOM 5300 N N . TYR B 1 281 ? 3.709 30.875 20.938 1 95.81 281 TYR B N 1
ATOM 5301 C CA . TYR B 1 281 ? 2.623 30.781 21.906 1 95.81 281 TYR B CA 1
ATOM 5302 C C . TYR B 1 281 ? 2.826 29.609 22.844 1 95.81 281 TYR B C 1
ATOM 5304 O O . TYR B 1 281 ? 1.915 29.234 23.594 1 95.81 281 TYR B O 1
ATOM 5312 N N . VAL B 1 282 ? 3.975 28.859 22.734 1 95.25 282 VAL B N 1
ATOM 5313 C CA . VAL B 1 282 ? 4.422 27.781 23.609 1 95.25 282 VAL B CA 1
ATOM 5314 C C . VAL B 1 282 ? 3.541 26.547 23.406 1 95.25 282 VAL B C 1
ATOM 5316 O O . VAL B 1 282 ? 3.191 25.859 24.359 1 95.25 282 VAL B O 1
ATOM 5319 N N . LEU B 1 283 ? 3.023 26.438 22.25 1 95.5 283 LEU B N 1
ATOM 5320 C CA . LEU B 1 283 ? 2.289 25.25 21.844 1 95.5 283 LEU B CA 1
ATOM 5321 C C . LEU B 1 283 ? 3.209 24.25 21.156 1 95.5 283 LEU B C 1
ATOM 5323 O O . LEU B 1 283 ? 3.719 24.531 20.062 1 95.5 283 LEU B O 1
ATOM 5327 N N . GLN B 1 284 ? 3.424 23.031 21.734 1 93.12 284 GLN B N 1
ATOM 5328 C CA . GLN B 1 284 ? 4.434 22.109 21.203 1 93.12 284 GLN B CA 1
ATOM 5329 C C . GLN B 1 284 ? 3.805 20.812 20.719 1 93.12 284 GLN B C 1
ATOM 5331 O O . GLN B 1 284 ? 4.375 20.125 19.875 1 93.12 284 GLN B O 1
ATOM 5336 N N . ASP B 1 285 ? 2.734 20.422 21.297 1 97.62 285 ASP B N 1
ATOM 5337 C CA . ASP B 1 285 ? 2.061 19.188 20.891 1 97.62 285 ASP B CA 1
ATOM 5338 C C . ASP B 1 285 ? 1.188 19.438 19.656 1 97.62 285 ASP B C 1
ATOM 5340 O O . ASP B 1 285 ? 0.039 19.859 19.781 1 97.62 285 ASP B O 1
ATOM 5344 N N . ILE B 1 286 ? 1.785 19.203 18.484 1 98 286 ILE B N 1
ATOM 5345 C CA . ILE B 1 286 ? 1.142 19.578 17.234 1 98 286 ILE B CA 1
ATOM 5346 C C . ILE B 1 286 ? 1.036 18.359 16.312 1 98 286 ILE B C 1
ATOM 5348 O O . ILE B 1 286 ? 1.978 17.562 16.219 1 98 286 ILE B O 1
ATOM 5352 N N . ILE B 1 287 ? -0.102 18.141 15.688 1 98.19 287 ILE B N 1
ATOM 5353 C CA . ILE B 1 287 ? -0.343 17.188 14.609 1 98.19 287 ILE B CA 1
ATOM 5354 C C . ILE B 1 287 ? -0.588 17.953 13.305 1 98.19 287 ILE B C 1
ATOM 5356 O O . ILE B 1 287 ? -1.335 18.938 13.281 1 98.19 287 ILE B O 1
ATOM 5360 N N . LEU B 1 288 ? 0.053 17.562 12.227 1 98.12 288 LEU B N 1
ATOM 5361 C CA . LEU B 1 288 ? -0.136 18.219 10.938 1 98.12 288 LEU B CA 1
ATOM 5362 C C . LEU B 1 288 ? -1.213 17.5 10.117 1 98.12 288 LEU B C 1
ATOM 5364 O O . LEU B 1 288 ? -1.201 16.281 10.008 1 98.12 288 LEU B O 1
ATOM 5368 N N . ASP B 1 289 ? -2.16 18.219 9.664 1 98.25 289 ASP B N 1
ATOM 5369 C CA . ASP B 1 289 ? -3.189 17.734 8.75 1 98.25 289 ASP B CA 1
ATOM 5370 C C . ASP B 1 289 ? -2.986 18.312 7.348 1 98.25 289 ASP B C 1
ATOM 5372 O O . ASP B 1 289 ? -2.994 19.531 7.16 1 98.25 289 ASP B O 1
ATOM 5376 N N . ILE B 1 290 ? -2.9 17.469 6.371 1 97.06 290 ILE B N 1
ATOM 5377 C CA . ILE B 1 290 ? -2.578 17.906 5.016 1 97.06 290 ILE B CA 1
ATOM 5378 C C . ILE B 1 290 ? -3.791 18.578 4.391 1 97.06 290 ILE B C 1
ATOM 5380 O O . ILE B 1 290 ? -3.682 19.203 3.334 1 97.06 290 ILE B O 1
ATOM 5384 N N . GLY B 1 291 ? -4.895 18.484 5.027 1 95.81 291 GLY B N 1
ATOM 5385 C CA . GLY B 1 291 ? -6.082 19.156 4.523 1 95.81 291 GLY B CA 1
ATOM 5386 C C . GLY B 1 291 ? -6.621 18.531 3.248 1 95.81 291 GLY B C 1
ATOM 5387 O O . GLY B 1 291 ? -6.977 19.25 2.309 1 95.81 291 GLY B O 1
ATOM 5388 N N . PHE B 1 292 ? -6.672 17.203 3.182 1 95.5 292 PHE B N 1
ATOM 5389 C CA . PHE B 1 292 ? -7.203 16.484 2.027 1 95.5 292 PHE B CA 1
ATOM 5390 C C . PHE B 1 292 ? -8.602 17 1.674 1 95.5 292 PHE B C 1
ATOM 5392 O O . PHE B 1 292 ? -9.492 17 2.521 1 95.5 292 PHE B O 1
ATOM 5399 N N . GLY B 1 293 ? -8.773 17.469 0.5 1 92 293 GLY B N 1
ATOM 5400 C CA . GLY B 1 293 ? -10.07 17.922 0.031 1 92 293 GLY B CA 1
ATOM 5401 C C . GLY B 1 293 ? -10.336 19.375 0.317 1 92 293 GLY B C 1
ATOM 5402 O O . GLY B 1 293 ? -11.375 19.922 -0.069 1 92 293 GLY B O 1
ATOM 5403 N N . PHE B 1 294 ? -9.461 20.062 1.019 1 89.88 294 PHE B N 1
ATOM 5404 C CA . PHE B 1 294 ? -9.609 21.469 1.332 1 89.88 294 PHE B CA 1
ATOM 5405 C C . PHE B 1 294 ? -8.719 22.312 0.429 1 89.88 294 PHE B C 1
ATOM 5407 O O . PHE B 1 294 ? -7.496 22.328 0.583 1 89.88 294 PHE B O 1
ATOM 5414 N N . ALA B 1 295 ? -9.375 23.031 -0.491 1 90.62 295 ALA B N 1
ATOM 5415 C CA . ALA B 1 295 ? -8.68 23.906 -1.434 1 90.62 295 ALA B CA 1
ATOM 5416 C C . ALA B 1 295 ? -7.688 23.109 -2.285 1 90.62 295 ALA B C 1
ATOM 5418 O O . ALA B 1 295 ? -6.547 23.547 -2.475 1 90.62 295 ALA B O 1
ATOM 5419 N N . LYS B 1 296 ? -8.023 22.047 -2.715 1 93.5 296 LYS B N 1
ATOM 5420 C CA . LYS B 1 296 ? -7.191 21.156 -3.523 1 93.5 296 LYS B CA 1
ATOM 5421 C C . LYS B 1 296 ? -8.008 20.469 -4.613 1 93.5 296 LYS B C 1
ATOM 5423 O O . LYS B 1 296 ? -9.172 20.125 -4.398 1 93.5 296 LYS B O 1
ATOM 5428 N N . LEU B 1 297 ? -7.391 20.281 -5.672 1 94.06 297 LEU B N 1
ATOM 5429 C CA . LEU B 1 297 ? -7.961 19.484 -6.758 1 94.06 297 LEU B CA 1
ATOM 5430 C C . LEU B 1 297 ? -7.68 18 -6.555 1 94.06 297 LEU B C 1
ATOM 5432 O O . LEU B 1 297 ? -6.938 17.625 -5.645 1 94.06 297 LEU B O 1
ATOM 5436 N N . LYS B 1 298 ? -8.375 17.25 -7.352 1 95.81 298 LYS B N 1
ATOM 5437 C CA . LYS B 1 298 ? -8.195 15.805 -7.305 1 95.81 298 LYS B CA 1
ATOM 5438 C C . LYS B 1 298 ? -6.715 15.438 -7.391 1 95.81 298 LYS B C 1
ATOM 5440 O O . LYS B 1 298 ? -6.215 14.664 -6.57 1 95.81 298 LYS B O 1
ATOM 5445 N N . GLU B 1 299 ? -5.984 16.047 -8.336 1 95.38 299 GLU B N 1
ATOM 5446 C CA . GLU B 1 299 ? -4.578 15.734 -8.57 1 95.38 299 GLU B CA 1
ATOM 5447 C C . GLU B 1 299 ? -3.715 16.141 -7.379 1 95.38 299 GLU B C 1
ATOM 5449 O O . GLU B 1 299 ? -2.752 15.445 -7.043 1 95.38 299 GLU B O 1
ATOM 5454 N N . HIS B 1 300 ? -4.039 17.266 -6.754 1 96.06 300 HIS B N 1
ATOM 5455 C CA . HIS B 1 300 ? -3.332 17.703 -5.555 1 96.06 300 HIS B CA 1
ATOM 5456 C C . HIS B 1 300 ? -3.477 16.688 -4.43 1 96.06 300 HIS B C 1
ATOM 5458 O O . HIS B 1 300 ? -2.484 16.297 -3.816 1 96.06 300 HIS B O 1
ATOM 5464 N N . ASN B 1 301 ? -4.73 16.312 -4.219 1 97.5 301 ASN B N 1
ATOM 5465 C CA . ASN B 1 301 ? -5.023 15.375 -3.145 1 97.5 301 ASN B CA 1
ATOM 5466 C C . ASN B 1 301 ? -4.293 14.047 -3.348 1 97.5 301 ASN B C 1
ATOM 5468 O O . ASN B 1 301 ? -3.719 13.5 -2.406 1 97.5 301 ASN B O 1
ATOM 5472 N N . LEU B 1 302 ? -4.312 13.547 -4.562 1 97.75 302 LEU B N 1
ATOM 5473 C CA . LEU B 1 302 ? -3.646 12.281 -4.859 1 97.75 302 LEU B CA 1
ATOM 5474 C C . LEU B 1 302 ? -2.139 12.406 -4.656 1 97.75 302 LEU B C 1
ATOM 5476 O O . LEU B 1 302 ? -1.508 11.5 -4.102 1 97.75 302 LEU B O 1
ATOM 5480 N N . ALA B 1 303 ? -1.551 13.508 -5.086 1 96.75 303 ALA B N 1
ATOM 5481 C CA . ALA B 1 303 ? -0.119 13.734 -4.906 1 96.75 303 ALA B CA 1
ATOM 5482 C C . ALA B 1 303 ? 0.249 13.758 -3.426 1 96.75 303 ALA B C 1
ATOM 5484 O O . ALA B 1 303 ? 1.29 13.234 -3.027 1 96.75 303 ALA B O 1
ATOM 5485 N N . LEU B 1 304 ? -0.599 14.367 -2.656 1 97.94 304 LEU B N 1
ATOM 5486 C CA . LEU B 1 304 ? -0.337 14.484 -1.225 1 97.94 304 LEU B CA 1
ATOM 5487 C C . LEU B 1 304 ? -0.333 13.109 -0.564 1 97.94 304 LEU B C 1
ATOM 5489 O O . LEU B 1 304 ? 0.448 12.859 0.357 1 97.94 304 LEU B O 1
ATOM 5493 N N . ILE B 1 305 ? -1.236 12.195 -1.014 1 98.31 305 ILE B N 1
ATOM 5494 C CA . ILE B 1 305 ? -1.253 10.836 -0.479 1 98.31 305 ILE B CA 1
ATOM 5495 C C . ILE B 1 305 ? -0.017 10.078 -0.959 1 98.31 305 ILE B C 1
ATOM 5497 O O . ILE B 1 305 ? 0.678 9.438 -0.163 1 98.31 305 ILE B O 1
ATOM 5501 N N . LYS B 1 306 ? 0.274 10.18 -2.213 1 96.75 306 LYS B N 1
ATOM 5502 C CA . LYS B 1 306 ? 1.365 9.438 -2.838 1 96.75 306 LYS B CA 1
ATOM 5503 C C . LYS B 1 306 ? 2.709 9.82 -2.221 1 96.75 306 LYS B C 1
ATOM 5505 O O . LYS B 1 306 ? 3.549 8.953 -1.969 1 96.75 306 LYS B O 1
ATOM 5510 N N . HIS B 1 307 ? 2.939 11.125 -1.976 1 96.75 307 HIS B N 1
ATOM 5511 C CA . HIS B 1 307 ? 4.223 11.633 -1.5 1 96.75 307 HIS B CA 1
ATOM 5512 C C . HIS B 1 307 ? 4.109 12.156 -0.074 1 96.75 307 HIS B C 1
ATOM 5514 O O . HIS B 1 307 ? 4.809 13.102 0.3 1 96.75 307 HIS B O 1
ATOM 5520 N N . LEU B 1 308 ? 3.271 11.578 0.725 1 97.88 308 LEU B N 1
ATOM 5521 C CA . LEU B 1 308 ? 2.953 12.047 2.068 1 97.88 308 LEU B CA 1
ATOM 5522 C C . LEU B 1 308 ? 4.203 12.102 2.938 1 97.88 308 LEU B C 1
ATOM 5524 O O . LEU B 1 308 ? 4.332 12.969 3.801 1 97.88 308 LEU B O 1
ATOM 5528 N N . SER B 1 309 ? 5.188 11.211 2.713 1 96.5 309 SER B N 1
ATOM 5529 C CA . SER B 1 309 ? 6.398 11.109 3.521 1 96.5 309 SER B CA 1
ATOM 5530 C C . SER B 1 309 ? 7.203 12.406 3.484 1 96.5 309 SER B C 1
ATOM 5532 O O . SER B 1 309 ? 8.055 12.641 4.344 1 96.5 309 SER B O 1
ATOM 5534 N N . HIS B 1 310 ? 6.977 13.227 2.492 1 96.81 310 HIS B N 1
ATOM 5535 C CA . HIS B 1 310 ? 7.637 14.523 2.371 1 96.81 310 HIS B CA 1
ATOM 5536 C C . HIS B 1 310 ? 7.48 15.336 3.648 1 96.81 310 HIS B C 1
ATOM 5538 O O . HIS B 1 310 ? 8.43 16 4.086 1 96.81 310 HIS B O 1
ATOM 5544 N N . PHE B 1 311 ? 6.395 15.25 4.289 1 97.81 311 PHE B N 1
ATOM 5545 C CA . PHE B 1 311 ? 6.082 16.141 5.398 1 97.81 311 PHE B CA 1
ATOM 5546 C C . PHE B 1 311 ? 6.613 15.57 6.711 1 97.81 311 PHE B C 1
ATOM 5548 O O . PHE B 1 311 ? 6.535 16.234 7.754 1 97.81 311 PHE B O 1
ATOM 5555 N N . LEU B 1 312 ? 7.145 14.344 6.68 1 96.75 312 LEU B N 1
ATOM 5556 C CA . LEU B 1 312 ? 7.738 13.773 7.883 1 96.75 312 LEU B CA 1
ATOM 5557 C C . LEU B 1 312 ? 8.914 14.625 8.359 1 96.75 312 LEU B C 1
ATOM 5559 O O . LEU B 1 312 ? 9.312 14.539 9.523 1 96.75 312 LEU B O 1
ATOM 5563 N N . LYS B 1 313 ? 9.438 15.477 7.504 1 95.25 313 LYS B N 1
ATOM 5564 C CA . LYS B 1 313 ? 10.594 16.297 7.82 1 95.25 313 LYS B CA 1
ATOM 5565 C C . LYS B 1 313 ? 10.289 17.266 8.969 1 95.25 313 LYS B C 1
ATOM 5567 O O . LYS B 1 313 ? 11.203 17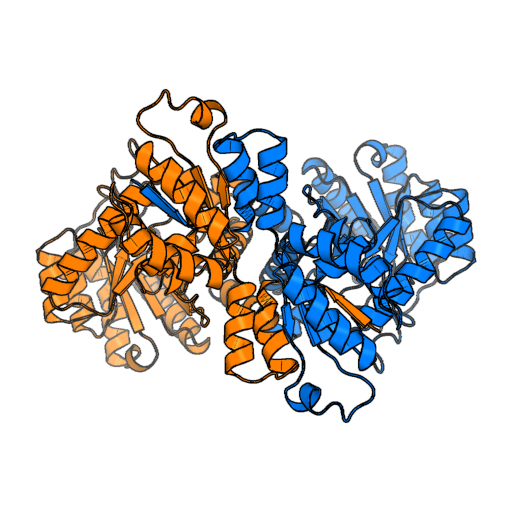.734 9.648 1 95.25 313 LYS B O 1
ATOM 5572 N N . PHE B 1 314 ? 9.07 17.531 9.188 1 96.88 314 PHE B N 1
ATOM 5573 C CA . PHE B 1 314 ? 8.68 18.453 10.25 1 96.88 314 PHE B CA 1
ATOM 5574 C C . PHE B 1 314 ? 8.703 17.766 11.602 1 96.88 314 PHE B C 1
ATOM 5576 O O . PHE B 1 314 ? 8.555 18.406 12.641 1 96.88 314 PHE B O 1
ATOM 5583 N N . LYS B 1 315 ? 8.82 16.438 11.633 1 95.88 315 LYS B N 1
ATOM 5584 C CA . LYS B 1 315 ? 8.922 15.625 12.844 1 95.88 315 LYS B CA 1
ATOM 5585 C C . LYS B 1 315 ? 7.672 15.781 13.711 1 95.88 315 LYS B C 1
ATOM 5587 O O . LYS B 1 315 ? 7.77 15.969 14.922 1 95.88 315 LYS B O 1
ATOM 5592 N N . LYS B 1 316 ? 6.555 15.875 13.078 1 97.19 316 LYS B N 1
ATOM 5593 C CA . LYS B 1 316 ? 5.234 15.883 13.695 1 97.19 316 LYS B CA 1
ATOM 5594 C C . LYS B 1 316 ? 4.359 14.766 13.133 1 97.19 316 LYS B C 1
ATOM 5596 O O . LYS B 1 316 ? 4.5 14.383 11.969 1 97.19 316 LYS B O 1
ATOM 5601 N N . PRO B 1 317 ? 3.467 14.188 13.984 1 97.75 317 PRO B N 1
ATOM 5602 C CA . PRO B 1 317 ? 2.521 13.219 13.422 1 97.75 317 PRO B CA 1
ATOM 5603 C C . PRO B 1 317 ? 1.692 13.797 12.273 1 97.75 317 PRO B C 1
ATOM 5605 O O . PRO B 1 317 ? 1.379 14.992 12.281 1 97.75 317 PRO B O 1
ATOM 5608 N N . LEU B 1 318 ? 1.374 12.977 11.297 1 98.38 318 LEU B N 1
ATOM 5609 C CA . LEU B 1 318 ? 0.584 13.391 10.141 1 98.38 318 LEU B CA 1
ATOM 5610 C C . LEU B 1 318 ? -0.827 12.812 10.211 1 98.38 318 LEU B C 1
ATOM 5612 O O . LEU B 1 318 ? -1.003 11.617 10.445 1 98.38 318 LEU B O 1
ATOM 5616 N N . LEU B 1 319 ? -1.818 13.656 10.047 1 98.56 319 LEU B N 1
ATOM 5617 C CA . LEU B 1 319 ? -3.227 13.281 10.016 1 98.56 319 LEU B CA 1
ATOM 5618 C C . LEU B 1 319 ? -3.768 13.32 8.586 1 98.56 319 LEU B C 1
ATOM 5620 O O . LEU B 1 319 ? -3.49 14.266 7.84 1 98.56 319 LEU B O 1
ATOM 5624 N N . VAL B 1 320 ? -4.477 12.242 8.195 1 98.38 320 VAL B N 1
ATOM 5625 C CA . VAL B 1 320 ? -5.113 12.18 6.887 1 98.38 320 VAL B CA 1
ATOM 5626 C C . VAL B 1 320 ? -6.598 11.859 7.051 1 98.38 320 VAL B C 1
ATOM 5628 O O . VAL B 1 320 ? -6.961 10.875 7.703 1 98.38 320 VAL B O 1
ATOM 5631 N N . GLY B 1 321 ? -7.477 12.688 6.551 1 97.69 321 GLY B N 1
ATOM 5632 C CA . GLY B 1 321 ? -8.91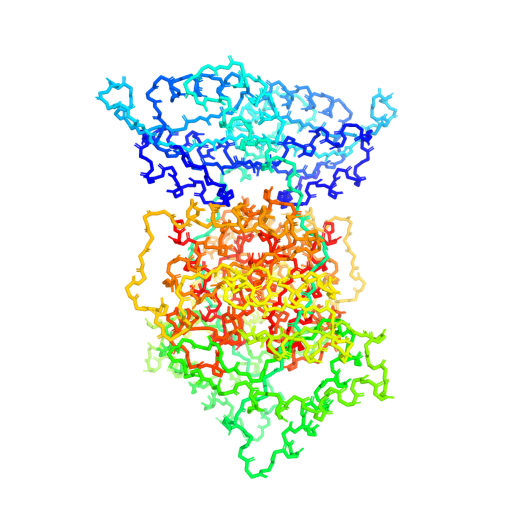4 12.461 6.496 1 97.69 321 GLY B CA 1
ATOM 5633 C C . GLY B 1 321 ? -9.453 12.414 5.082 1 97.69 321 GLY B C 1
ATOM 5634 O O . GLY B 1 321 ? -9.953 13.422 4.566 1 97.69 321 GLY B O 1
ATOM 5635 N N . ALA B 1 322 ? -9.469 11.266 4.48 1 97.06 322 ALA B N 1
ATOM 5636 C CA . ALA B 1 322 ? -9.945 11.125 3.107 1 97.06 322 ALA B CA 1
ATOM 5637 C C . ALA B 1 322 ? -11.32 10.469 3.066 1 97.06 322 ALA B C 1
ATOM 5639 O O . ALA B 1 322 ? -11.828 10.148 1.991 1 97.06 322 ALA B O 1
ATOM 5640 N N . SER B 1 323 ? -11.945 10.305 4.164 1 95.5 323 SER B N 1
ATOM 5641 C CA . SER B 1 323 ? -13.18 9.539 4.297 1 95.5 323 SER B CA 1
ATOM 5642 C C . SER B 1 323 ? -14.289 10.109 3.416 1 95.5 323 SER B C 1
ATOM 5644 O O . SER B 1 323 ? -14.766 11.219 3.654 1 95.5 323 SER B O 1
ATOM 5646 N N . ARG B 1 324 ? -14.617 9.406 2.357 1 95.19 324 ARG B N 1
ATOM 5647 C CA . ARG B 1 324 ? -15.758 9.617 1.469 1 95.19 324 ARG B CA 1
ATOM 5648 C C . ARG B 1 324 ? -15.68 10.977 0.791 1 95.19 324 ARG B C 1
ATOM 5650 O O . ARG B 1 324 ? -16.703 11.57 0.451 1 95.19 324 ARG B O 1
ATOM 5657 N N . LYS B 1 325 ? -14.578 11.516 0.638 1 94.69 325 LYS B N 1
ATOM 5658 C CA . LYS B 1 325 ? -14.367 12.844 0.071 1 94.69 325 LYS B CA 1
ATOM 5659 C C . LYS B 1 325 ? -14.609 12.844 -1.436 1 94.69 325 LYS B C 1
ATOM 5661 O O . LYS B 1 325 ? -14.656 11.781 -2.062 1 94.69 325 LYS B O 1
ATOM 5666 N N . ASN B 1 326 ? -14.836 13.984 -1.927 1 94.69 326 ASN B N 1
ATOM 5667 C CA . ASN B 1 326 ? -15.203 14.188 -3.326 1 94.69 326 ASN B CA 1
ATOM 5668 C C . ASN B 1 326 ? -14.156 13.594 -4.27 1 94.69 326 ASN B C 1
ATOM 5670 O O . ASN B 1 326 ? -14.5 13.078 -5.332 1 94.69 326 ASN B O 1
ATOM 5674 N N . THR B 1 327 ? -12.922 13.625 -3.912 1 97.06 327 THR B N 1
ATOM 5675 C CA . THR B 1 327 ? -11.859 13.047 -4.723 1 97.06 327 THR B CA 1
ATOM 5676 C C . THR B 1 327 ? -12.172 11.602 -5.086 1 97.06 327 THR B C 1
ATOM 5678 O O . THR B 1 327 ? -11.977 11.188 -6.23 1 97.06 327 THR B O 1
ATOM 5681 N N . ILE B 1 328 ? -12.703 10.844 -4.219 1 97.88 328 ILE B N 1
ATOM 5682 C CA . ILE B 1 328 ? -13.047 9.438 -4.445 1 97.88 328 ILE B CA 1
ATOM 5683 C C . ILE B 1 328 ? -14.18 9.344 -5.461 1 97.88 328 ILE B C 1
ATOM 5685 O O . ILE B 1 328 ? -14.164 8.484 -6.344 1 97.88 328 ILE B O 1
ATOM 5689 N N . GLY B 1 329 ? -15.172 10.219 -5.297 1 97.81 329 GLY B N 1
ATOM 5690 C CA . GLY B 1 329 ? -16.25 10.258 -6.27 1 97.81 329 GLY B CA 1
ATOM 5691 C C . GLY B 1 329 ? -15.773 10.547 -7.68 1 97.81 329 GLY B C 1
ATOM 5692 O O . GLY B 1 329 ? -16.234 9.93 -8.641 1 97.81 329 GLY B O 1
ATOM 5693 N N . LEU B 1 330 ? -14.859 11.469 -7.766 1 97.44 330 LEU B N 1
ATOM 5694 C CA . LEU B 1 330 ? -14.32 11.852 -9.062 1 97.44 330 LEU B CA 1
ATOM 5695 C C . LEU B 1 330 ? -13.578 10.688 -9.711 1 97.44 330 LEU B C 1
ATOM 5697 O O . LEU B 1 330 ? -13.609 10.516 -10.93 1 97.44 330 LEU B O 1
ATOM 5701 N N . ILE B 1 331 ? -12.953 9.859 -8.93 1 97.75 331 ILE B N 1
ATOM 5702 C CA . ILE B 1 331 ? -12.148 8.742 -9.414 1 97.75 331 ILE B CA 1
ATOM 5703 C C . ILE B 1 331 ? -13.055 7.562 -9.758 1 97.75 331 ILE B C 1
ATOM 5705 O O . ILE B 1 331 ? -12.859 6.902 -10.781 1 97.75 331 ILE B O 1
ATOM 5709 N N . THR B 1 332 ? -14.094 7.332 -9 1 97.81 332 THR B N 1
ATOM 5710 C CA . THR B 1 332 ? -14.82 6.066 -9.07 1 97.81 332 THR B CA 1
ATOM 5711 C C . THR B 1 332 ? -16.203 6.266 -9.68 1 97.81 332 THR B C 1
ATOM 5713 O O . THR B 1 332 ? -16.844 5.305 -10.102 1 97.81 332 THR B O 1
ATOM 5716 N N . GLY B 1 333 ? -16.688 7.484 -9.602 1 97.25 333 GLY B N 1
ATOM 5717 C CA . GLY B 1 333 ? -18.047 7.75 -10.031 1 97.25 333 GLY B CA 1
ATOM 5718 C C . GLY B 1 333 ? -19.078 7.398 -8.977 1 97.25 333 GLY B C 1
ATOM 5719 O O . GLY B 1 333 ? -20.281 7.43 -9.25 1 97.25 333 GLY B O 1
ATOM 5720 N N . ARG B 1 334 ? -18.688 7.117 -7.781 1 97.19 334 ARG B N 1
ATOM 5721 C CA . ARG B 1 334 ? -19.594 6.645 -6.734 1 97.19 334 ARG B CA 1
ATOM 5722 C C . ARG B 1 334 ? -20.25 7.816 -6.008 1 97.19 334 ARG B C 1
ATOM 5724 O O . ARG B 1 334 ? -19.625 8.867 -5.82 1 97.19 334 ARG B O 1
ATOM 5731 N N . GLU B 1 335 ? -21.422 7.578 -5.547 1 96.5 335 GLU B N 1
ATOM 5732 C CA . GLU B 1 335 ? -22.047 8.484 -4.59 1 96.5 335 GLU B CA 1
ATOM 5733 C C . GLU B 1 335 ? -21.406 8.367 -3.215 1 96.5 335 GLU B C 1
ATOM 5735 O O . GLU B 1 335 ? -20.688 7.402 -2.938 1 96.5 335 GLU B O 1
ATOM 5740 N N . VAL B 1 336 ? -21.641 9.305 -2.387 1 95.06 336 VAL B N 1
ATOM 5741 C CA . VAL B 1 336 ? -20.953 9.453 -1.104 1 95.06 336 VAL B CA 1
ATOM 5742 C C . VAL B 1 336 ? -21.078 8.156 -0.303 1 95.06 336 VAL B C 1
ATOM 5744 O O . VAL B 1 336 ? -20.078 7.668 0.245 1 95.06 336 VAL B O 1
ATOM 5747 N N . GLN B 1 337 ? -22.266 7.543 -0.271 1 94.5 337 GLN B N 1
ATOM 5748 C CA . GLN B 1 337 ? -22.516 6.379 0.573 1 94.5 337 GLN B CA 1
ATOM 5749 C C . GLN B 1 337 ? -21.781 5.152 0.06 1 94.5 337 GLN B C 1
ATOM 5751 O O . GLN B 1 337 ? -21.609 4.172 0.789 1 94.5 337 GLN B O 1
ATOM 5756 N N . ASP B 1 338 ? -21.297 5.176 -1.184 1 96.56 338 ASP B N 1
ATOM 5757 C CA . ASP B 1 338 ? -20.688 4.008 -1.81 1 96.56 338 ASP B CA 1
ATOM 5758 C C . ASP B 1 338 ? -19.188 4.207 -1.968 1 96.56 338 ASP B C 1
ATOM 5760 O O . ASP B 1 338 ? -18.531 3.508 -2.756 1 96.56 338 ASP B O 1
ATOM 5764 N N . ARG B 1 339 ? -18.562 5.109 -1.159 1 98 339 ARG B N 1
ATOM 5765 C CA . ARG B 1 339 ? -17.156 5.461 -1.369 1 98 339 ARG B CA 1
ATOM 5766 C C . ARG B 1 339 ? -16.266 4.75 -0.364 1 98 339 ARG B C 1
ATOM 5768 O O . ARG B 1 339 ? -15.102 5.141 -0.173 1 98 339 ARG B O 1
ATOM 5775 N N . LEU B 1 340 ? -16.734 3.68 0.279 1 97.88 340 LEU B N 1
ATOM 5776 C CA . LEU B 1 340 ? -15.969 3.014 1.323 1 97.88 340 LEU B CA 1
ATOM 5777 C C . LEU B 1 340 ? -14.695 2.396 0.752 1 97.88 340 LEU B C 1
ATOM 5779 O O . LEU B 1 340 ? -13.609 2.578 1.308 1 97.88 340 LEU B O 1
ATOM 5783 N N . ALA B 1 341 ? -14.773 1.684 -0.361 1 98.44 341 ALA B N 1
ATOM 5784 C CA . ALA B 1 341 ? -13.617 1.005 -0.941 1 98.44 341 ALA B CA 1
ATOM 5785 C C . ALA B 1 341 ? -12.523 2.002 -1.302 1 98.44 341 ALA B C 1
ATOM 5787 O O . ALA B 1 341 ? -11.344 1.769 -1.017 1 98.44 341 ALA B O 1
ATOM 5788 N N . GLY B 1 342 ? -12.953 3.076 -1.937 1 98.56 342 GLY B N 1
ATOM 5789 C CA . GLY B 1 342 ? -11.992 4.117 -2.25 1 98.56 342 GLY B CA 1
ATOM 5790 C C . GLY B 1 342 ? -11.367 4.742 -1.017 1 98.56 342 GLY B C 1
ATOM 5791 O O . GLY B 1 342 ? -10.164 5.012 -0.991 1 98.56 342 GLY B O 1
ATOM 5792 N N . THR B 1 343 ? -12.164 4.973 0.032 1 98.5 343 THR B N 1
ATOM 5793 C CA . THR B 1 343 ? -11.703 5.52 1.3 1 98.5 343 THR B CA 1
ATOM 5794 C C . THR B 1 343 ? -10.633 4.625 1.916 1 98.5 343 THR B C 1
ATOM 5796 O O . THR B 1 343 ? -9.547 5.098 2.268 1 98.5 343 THR B O 1
ATOM 5799 N N . LEU B 1 344 ? -10.953 3.35 1.98 1 98.69 344 LEU B N 1
ATOM 5800 C CA . LEU B 1 344 ? -10.023 2.4 2.588 1 98.69 344 LEU B CA 1
ATOM 5801 C C . LEU B 1 344 ? -8.719 2.328 1.798 1 98.69 344 LEU B C 1
ATOM 5803 O O . LEU B 1 344 ? -7.641 2.26 2.383 1 98.69 344 LEU B O 1
ATOM 5807 N N . SER B 1 345 ? -8.797 2.375 0.492 1 98.69 345 SER B N 1
ATOM 5808 C CA . SER B 1 345 ? -7.613 2.32 -0.359 1 98.69 345 SER B CA 1
ATOM 5809 C C . SER B 1 345 ? -6.699 3.516 -0.114 1 98.69 345 SER B C 1
ATOM 5811 O O . SER B 1 345 ? -5.496 3.352 0.105 1 98.69 345 SER B O 1
ATOM 5813 N N . LEU B 1 346 ? -7.277 4.695 -0.104 1 98.69 346 LEU B N 1
ATOM 5814 C CA . LEU B 1 346 ? -6.488 5.906 0.111 1 98.69 346 LEU B CA 1
ATOM 5815 C C . LEU B 1 346 ? -5.863 5.906 1.502 1 98.69 346 LEU B C 1
ATOM 5817 O O . LEU B 1 346 ? -4.703 6.285 1.664 1 98.69 346 LEU B O 1
ATOM 5821 N N . HIS B 1 347 ? -6.613 5.496 2.48 1 98.75 347 HIS B N 1
ATOM 5822 C CA . HIS B 1 347 ? -6.121 5.512 3.854 1 98.75 347 HIS B CA 1
ATOM 5823 C C . HIS B 1 347 ? -5.02 4.477 4.055 1 98.75 347 HIS B C 1
ATOM 5825 O O . HIS B 1 347 ? -4.055 4.723 4.781 1 98.75 347 HIS B O 1
ATOM 5831 N N . LEU B 1 348 ? -5.16 3.312 3.406 1 98.5 348 LEU B N 1
ATOM 5832 C CA . LEU B 1 348 ? -4.082 2.332 3.492 1 98.5 348 LEU B CA 1
ATOM 5833 C C . LEU B 1 348 ? -2.801 2.877 2.871 1 98.5 348 LEU B C 1
ATOM 5835 O O . LEU B 1 348 ? -1.719 2.734 3.445 1 98.5 348 LEU B O 1
ATOM 5839 N N . MET B 1 349 ? -2.934 3.512 1.73 1 97.88 349 MET B N 1
ATOM 5840 C CA . MET B 1 349 ? -1.78 4.125 1.077 1 97.88 349 MET B CA 1
ATOM 5841 C C . MET B 1 349 ? -1.177 5.219 1.952 1 97.88 349 MET B C 1
ATOM 5843 O O . MET B 1 349 ? 0.046 5.344 2.039 1 97.88 349 MET B O 1
ATOM 5847 N N . ALA B 1 350 ? -2.016 5.973 2.57 1 98.38 350 ALA B N 1
ATOM 5848 C CA . ALA B 1 350 ? -1.54 7.027 3.467 1 98.38 350 ALA B CA 1
ATOM 5849 C C . ALA B 1 350 ? -0.731 6.441 4.621 1 98.38 350 ALA B C 1
ATOM 5851 O O . ALA B 1 350 ? 0.329 6.965 4.973 1 98.38 350 ALA B O 1
ATOM 5852 N N . LEU B 1 351 ? -1.193 5.344 5.223 1 97.81 351 LEU B N 1
ATOM 5853 C CA . LEU B 1 351 ? -0.46 4.691 6.301 1 97.81 351 LEU B CA 1
ATOM 5854 C C . LEU B 1 351 ? 0.919 4.242 5.828 1 97.81 351 LEU B C 1
ATOM 5856 O O . LEU B 1 351 ? 1.92 4.48 6.508 1 97.81 351 LEU B O 1
ATOM 5860 N N . GLN B 1 352 ? 0.923 3.686 4.68 1 95.81 352 GLN B N 1
ATOM 5861 C CA . GLN B 1 352 ? 2.184 3.201 4.125 1 95.81 352 GLN B CA 1
ATOM 5862 C C . GLN B 1 352 ? 3.156 4.352 3.881 1 95.81 352 GLN B C 1
ATOM 5864 O O . GLN B 1 352 ? 4.371 4.16 3.928 1 95.81 352 GLN B O 1
ATOM 5869 N N . ASN B 1 353 ? 2.615 5.516 3.631 1 96.12 353 ASN B N 1
ATOM 5870 C CA . ASN B 1 353 ? 3.453 6.66 3.279 1 96.12 353 ASN B CA 1
ATOM 5871 C C . ASN B 1 353 ? 3.646 7.598 4.465 1 96.12 353 ASN B C 1
ATOM 5873 O O . ASN B 1 353 ? 4.098 8.734 4.297 1 96.12 353 ASN B O 1
ATOM 5877 N N . GLY B 1 354 ? 3.221 7.223 5.691 1 96.75 354 GLY B N 1
ATOM 5878 C CA . GLY B 1 354 ? 3.719 7.938 6.855 1 96.75 354 GLY B CA 1
ATOM 5879 C C . GLY B 1 354 ? 2.613 8.547 7.699 1 96.75 354 GLY B C 1
ATOM 5880 O O . GLY B 1 354 ? 2.885 9.219 8.695 1 96.75 354 GLY B O 1
ATOM 5881 N N . ALA B 1 355 ? 1.343 8.297 7.355 1 98.31 355 ALA B N 1
ATOM 5882 C CA . ALA B 1 355 ? 0.26 8.82 8.188 1 98.31 355 ALA B CA 1
ATOM 5883 C C . ALA B 1 355 ? 0.297 8.211 9.586 1 98.31 355 ALA B C 1
ATOM 5885 O O . ALA B 1 355 ? 0.521 7.012 9.742 1 98.31 355 ALA B O 1
ATOM 5886 N N . SER B 1 356 ? 0.091 9.07 10.578 1 98 356 SER B N 1
ATOM 5887 C CA . SER B 1 356 ? 0.031 8.633 11.969 1 98 356 SER B CA 1
ATOM 5888 C C . SER B 1 356 ? -1.411 8.445 12.43 1 98 356 SER B C 1
ATOM 5890 O O . SER B 1 356 ? -1.693 7.594 13.273 1 98 356 SER B O 1
ATOM 5892 N N . VAL B 1 357 ? -2.293 9.281 11.938 1 98.44 357 VAL B N 1
ATOM 5893 C CA . VAL B 1 357 ? -3.689 9.289 12.359 1 98.44 357 VAL B CA 1
ATOM 5894 C C . VAL B 1 357 ? -4.602 9.312 11.141 1 98.44 357 VAL B C 1
ATOM 5896 O O . VAL B 1 357 ? -4.387 10.094 10.211 1 98.44 357 VAL B O 1
ATOM 5899 N N . LEU B 1 358 ? -5.5 8.383 11.117 1 98.62 358 LEU B N 1
ATOM 5900 C CA . LEU B 1 358 ? -6.562 8.414 10.125 1 98.62 358 LEU B CA 1
ATOM 5901 C C . LEU B 1 358 ? -7.855 8.961 10.719 1 98.62 358 LEU B C 1
ATOM 5903 O O . LEU B 1 358 ? -8.367 8.43 11.703 1 98.62 358 LEU B O 1
ATOM 5907 N N . ARG B 1 359 ? -8.328 10.07 10.203 1 98.19 359 ARG B N 1
ATOM 5908 C CA . ARG B 1 359 ? -9.617 10.641 10.586 1 98.19 359 ARG B CA 1
ATOM 5909 C C . ARG B 1 359 ? -10.75 10.055 9.75 1 98.19 359 ARG B C 1
ATOM 5911 O O . ARG B 1 359 ? -10.812 10.266 8.539 1 98.19 359 ARG B O 1
ATOM 5918 N N . VAL B 1 360 ? -11.688 9.344 10.461 1 97.69 360 VAL B N 1
ATOM 5919 C CA . VAL B 1 360 ? -12.523 8.477 9.625 1 97.69 360 VAL B CA 1
ATOM 5920 C C . VAL B 1 360 ? -13.953 8.469 10.164 1 97.69 360 VAL B C 1
ATOM 5922 O O . VAL B 1 360 ? -14.18 8.75 11.344 1 97.69 360 VAL B O 1
ATOM 5925 N N . HIS B 1 361 ? -14.93 8.109 9.32 1 95.44 361 HIS B N 1
ATOM 5926 C CA . HIS B 1 361 ? -16.328 7.898 9.672 1 95.44 361 HIS B CA 1
ATOM 5927 C C . HIS B 1 361 ? -16.625 6.418 9.891 1 95.44 361 HIS B C 1
ATOM 5929 O O . HIS B 1 361 ? -17.406 6.062 10.781 1 95.44 361 HIS B O 1
ATOM 5935 N N . ASP B 1 362 ? -16.078 5.527 9.125 1 96.69 362 ASP B N 1
ATOM 5936 C CA . ASP B 1 362 ? -16.297 4.086 9.172 1 96.69 362 ASP B CA 1
ATOM 5937 C C . ASP B 1 362 ? -15.312 3.404 10.109 1 96.69 362 ASP B C 1
ATOM 5939 O O . ASP B 1 362 ? -14.297 2.855 9.672 1 96.69 362 ASP B O 1
ATOM 5943 N N . ILE B 1 363 ? -15.648 3.301 11.344 1 97.81 363 ILE B N 1
ATOM 5944 C CA . ILE B 1 363 ? -14.727 2.934 12.406 1 97.81 363 ILE B CA 1
ATOM 5945 C C . ILE B 1 363 ? -14.375 1.451 12.297 1 97.81 363 ILE B C 1
ATOM 5947 O O . ILE B 1 363 ? -13.195 1.088 12.242 1 97.81 363 ILE B O 1
ATOM 5951 N N . ASP B 1 364 ? -15.383 0.567 12.195 1 97.62 364 ASP B N 1
ATOM 5952 C CA . ASP B 1 364 ? -15.141 -0.873 12.18 1 97.62 364 ASP B CA 1
ATOM 5953 C C . ASP B 1 364 ? -14.242 -1.268 11.008 1 97.62 364 ASP B C 1
ATOM 5955 O O . ASP B 1 364 ? -13.297 -2.037 11.18 1 97.62 364 ASP B O 1
ATOM 5959 N N . GLU B 1 365 ? -14.57 -0.765 9.859 1 98.25 365 GLU B N 1
ATOM 5960 C CA . GLU B 1 365 ? -13.805 -1.081 8.656 1 98.25 365 GLU B CA 1
ATOM 5961 C C . GLU B 1 365 ? -12.359 -0.616 8.781 1 98.25 365 GLU B C 1
ATOM 5963 O O . GLU B 1 365 ? -11.438 -1.297 8.32 1 98.25 365 GLU B O 1
ATOM 5968 N N . HIS B 1 366 ? -12.148 0.504 9.445 1 98.62 366 HIS B N 1
ATOM 5969 C CA . HIS B 1 366 ? -10.789 1.014 9.586 1 98.62 366 HIS B CA 1
ATOM 5970 C C . HIS B 1 366 ? -10.031 0.265 10.68 1 98.62 366 HIS B C 1
ATOM 5972 O O . HIS B 1 366 ? -8.812 0.083 10.578 1 98.62 366 HIS B O 1
ATOM 5978 N N . ILE B 1 367 ? -10.719 -0.153 11.711 1 98.5 367 ILE B N 1
ATOM 5979 C CA . ILE B 1 367 ? -10.086 -1.045 12.68 1 98.5 367 ILE B CA 1
ATOM 5980 C C . ILE B 1 367 ? -9.547 -2.279 11.961 1 98.5 367 ILE B C 1
ATOM 5982 O O . ILE B 1 367 ? -8.398 -2.674 12.172 1 98.5 367 ILE B O 1
ATOM 5986 N N . ASP B 1 368 ? -10.391 -2.891 11.125 1 98.56 368 ASP B N 1
ATOM 5987 C CA . ASP B 1 368 ? -9.984 -4.074 10.375 1 98.56 368 ASP B CA 1
ATOM 5988 C C . ASP B 1 368 ? -8.797 -3.77 9.469 1 98.56 368 ASP B C 1
ATOM 5990 O O . ASP B 1 368 ? -7.855 -4.562 9.375 1 98.56 368 ASP B O 1
ATOM 5994 N N . LEU B 1 369 ? -8.844 -2.633 8.773 1 98.5 369 LEU B N 1
ATOM 5995 C CA . LEU B 1 369 ? -7.754 -2.207 7.898 1 98.5 369 LEU B CA 1
ATOM 5996 C C . LEU B 1 369 ? -6.441 -2.111 8.672 1 98.5 369 LEU B C 1
ATOM 5998 O O . LEU B 1 369 ? -5.418 -2.629 8.219 1 98.5 369 LEU B O 1
ATOM 6002 N N . ILE B 1 370 ? -6.438 -1.52 9.805 1 98.31 370 ILE B N 1
ATOM 6003 C CA . ILE B 1 370 ? -5.23 -1.317 10.602 1 98.31 370 ILE B CA 1
ATOM 6004 C C . ILE B 1 370 ? -4.715 -2.662 11.109 1 98.31 370 ILE B C 1
ATOM 6006 O O . ILE B 1 370 ? -3.506 -2.898 11.141 1 98.31 370 ILE B O 1
ATOM 6010 N N . LYS B 1 371 ? -5.633 -3.523 11.539 1 98.06 371 LYS B N 1
ATOM 6011 C CA . LYS B 1 371 ? -5.211 -4.852 11.984 1 98.06 371 LYS B CA 1
ATOM 6012 C C . LYS B 1 371 ? -4.477 -5.594 10.875 1 98.06 371 LYS B C 1
ATOM 6014 O O . LYS B 1 371 ? -3.443 -6.219 11.117 1 98.06 371 LYS B O 1
ATOM 6019 N N . VAL B 1 372 ? -5.008 -5.57 9.664 1 98 372 VAL B N 1
ATOM 6020 C CA . VAL B 1 372 ? -4.359 -6.219 8.531 1 98 372 VAL B CA 1
ATOM 6021 C C . VAL B 1 372 ? -3.004 -5.566 8.266 1 98 372 VAL B C 1
ATOM 6023 O O . VAL B 1 372 ? -1.998 -6.254 8.086 1 98 372 VAL B O 1
ATOM 6026 N N . PHE B 1 373 ? -2.959 -4.234 8.242 1 97.19 373 PHE B N 1
ATOM 6027 C CA . PHE B 1 373 ? -1.733 -3.473 8.023 1 97.19 373 PHE B CA 1
ATOM 6028 C C . PHE B 1 373 ? -0.66 -3.879 9.031 1 97.19 373 PHE B C 1
ATOM 6030 O O . PHE B 1 373 ? 0.468 -4.195 8.641 1 97.19 373 PHE B O 1
ATOM 6037 N N . LYS B 1 374 ? -1.007 -3.914 10.281 1 96.62 374 LYS B N 1
ATOM 6038 C CA . LYS B 1 374 ? -0.07 -4.27 11.344 1 96.62 374 LYS B CA 1
ATOM 6039 C C . LYS B 1 374 ? 0.392 -5.715 11.211 1 96.62 374 LYS B C 1
ATOM 6041 O O . LYS B 1 374 ? 1.571 -6.02 11.406 1 96.62 374 LYS B O 1
ATOM 6046 N N . SER B 1 375 ? -0.519 -6.594 10.875 1 96.56 375 SER B N 1
ATOM 6047 C CA . SER B 1 375 ? -0.173 -8 10.719 1 96.56 375 SER B CA 1
ATOM 6048 C C . SER B 1 375 ? 0.849 -8.195 9.602 1 96.56 375 SER B C 1
ATOM 6050 O O . SER B 1 375 ? 1.789 -8.984 9.742 1 96.56 375 SER B O 1
ATOM 6052 N N . LEU B 1 376 ? 0.648 -7.527 8.508 1 95.5 376 LEU B N 1
ATOM 6053 C CA . LEU B 1 376 ? 1.588 -7.625 7.398 1 95.5 376 LEU B CA 1
ATOM 6054 C C . LEU B 1 376 ? 2.945 -7.043 7.781 1 95.5 376 LEU B C 1
ATOM 6056 O O . LEU B 1 376 ? 3.986 -7.602 7.434 1 95.5 376 LEU B O 1
ATOM 6060 N N . GLU B 1 377 ? 2.922 -5.926 8.492 1 91.62 377 GLU B N 1
ATOM 6061 C CA . GLU B 1 377 ? 4.164 -5.293 8.922 1 91.62 377 GLU B CA 1
ATOM 6062 C C . GLU B 1 377 ? 4.957 -6.211 9.844 1 91.62 377 GLU B C 1
ATOM 6064 O O . GLU B 1 377 ? 6.191 -6.246 9.789 1 91.62 377 GLU B O 1
ATOM 6069 N N . GLU B 1 378 ? 4.297 -7.008 10.656 1 91.19 378 GLU B N 1
ATOM 6070 C CA . GLU B 1 378 ? 4.941 -7.848 11.656 1 91.19 378 GLU B CA 1
ATOM 6071 C C . GLU B 1 378 ? 5.359 -9.195 11.062 1 91.19 378 GLU B C 1
ATOM 6073 O O . GLU B 1 378 ? 6.148 -9.922 11.664 1 91.19 378 GLU B O 1
ATOM 6078 N N . THR B 1 379 ? 4.805 -9.453 9.953 1 91 379 THR B N 1
ATOM 6079 C CA . THR B 1 379 ? 5.062 -10.742 9.312 1 91 379 THR B CA 1
ATOM 6080 C C . THR B 1 379 ? 6.496 -10.805 8.789 1 91 379 THR B C 1
ATOM 6082 O O . THR B 1 379 ? 7.004 -9.836 8.227 1 91 379 THR B O 1
ATOM 6085 N N . ASP B 1 380 ? 7.109 -12.008 8.977 1 81.5 380 ASP B N 1
ATOM 6086 C CA . ASP B 1 380 ? 8.469 -12.258 8.508 1 81.5 380 ASP B CA 1
ATOM 6087 C C . ASP B 1 380 ? 8.477 -12.562 7.008 1 81.5 380 ASP B C 1
ATOM 6089 O O . ASP B 1 380 ? 7.559 -13.203 6.492 1 81.5 380 ASP B O 1
#

Sequence (760 aa):
MIVKRLNPDALKNALQKIGPEKIAQDRMHQKGVSFVFEIQHLPLSATLILKQEAISVGGDFATPRDCILAKEPFYDGVLIASAKQLERLIVKCHSQPFGLKHLAQELKSHLKAPKPNTPQIMAVLNLTPDSFYEKSRFDSKKALEEIYQWLEKGITLIDIGAASSRPESEIIDPKIEQDRLKEILLEIKSQKLYQCAKFSIDTYHATTAQMALEHYFSILNDVSGFNSAEMLEVAKDYKPTCILMHTQKTPKDMQENVFYHNLFDEMDRFFKEKLEVLEKYVLQDIILDIGFGFAKLKEHNLALIKHLSHFLKFKKPLLVGASRKNTIGLITGREVQDRLAGTLSLHLMALQNGASVLRVHDIDEHIDLIKVFKSLEETDMIVKRLNPDALKNALQKIGPEKIAQDRMHQKGVSFVFEIQHLPLSATLILKQEAISVGGDFATPRDCILAKEPFYDGVLIASAKQLERLIVKCHSQPFGLKHLAQELKSHLKAPKPNTPQIMAVLNLTPDSFYEKSRFDSKKALEEIYQWLEKGITLIDIGAASSRPESEIIDPKIEQDRLKEILLEIKSQKLYQCAKFSIDTYHATTAQMALEHYFSILNDVSGFNSAEMLEVAKDYKPTCILMHTQKTPKDMQENVFYHNLFDEMDRFFKEKLEVLEKYVLQDIILDIGFGFAKLKEHNLALIKHLSHFLKFKKPLLVGASRKNTIGLITGREVQDRLAGTLSLHLMALQNGASVLRVHDIDEHIDLIKVFKSLEETD

Radius of gyration: 28.52 Å; Cα contacts (8 Å, |Δi|>4): 1439; chains: 2; bounding box: 71×72×62 Å